Protein AF-A0A951NDY7-F1 (afdb_monomer)

Mean predicted aligned error: 9.72 Å

Sequence (615 aa):
MRTSKNKGLLIPAFAAAVVMLSPTAAYAGPDDQGQVTEEGVVTEQQHGETEGHLPAKQENVELVGRADIVGAEEGRVADVAAFGNFAYLTVRDPEGCSDAGVAIMDISNPAAPRQVGFIEATEGSFPGEGAQVLDVKTKSFRGQILLFNNELCRTADGTVGQGGMTMWDVTNPAAPVLLAANVGDATADGEANLALNSTHSVLGWTDGPKAYAVLVDNDETADVDIMDISDPRNPVLISETDLNDFDVLQEENTPLGGNSFLHDVEVQKIKGVMTMVASYWDGGWTLLNVNDPANPVYLRDFDYSAKDTLTGLSRSEGNAHQAEFSPDGRSIVGTDEDFSPFRLTFTSAAGDAEAAQGSNTPQLDAGTSLSGTPVFLGPACQGPLPAATGGATIAVVERGGCTFTTKAGNVDAAGGYTGVVLVNNACTGIVTPFVKGALPFVSVDRTTGFAIFGDAFDVATCEAGTPGTFTLGDTGAPVSAAAVFDGWGYTRLVDTATMTEIGAYAIDEALDPDFASGFGDLSVHEVAVDPKKKGLAYLSYYSGGLRVIEYGPNGIQEVGAFIAEGGNNFWGVEYHLLPQGNGQGKAKAGPAKNELILASDRDSGLWIFRYTGGK

pLDDT: mean 85.17, std 19.79, range [19.95, 98.81]

Solvent-accessible surface area (backbone atoms only — not comparable to full-atom values): 31908 Å² total; per-residue (Å²): 134,86,84,89,85,85,92,88,79,90,86,89,83,91,73,88,76,82,80,78,80,69,81,76,75,75,76,80,69,85,54,84,64,65,70,81,30,81,57,85,80,43,83,78,54,78,76,32,54,89,53,51,37,46,78,59,41,75,35,39,48,42,84,51,24,56,36,67,48,90,86,64,53,69,72,24,29,26,22,41,22,62,55,66,50,32,36,38,32,22,23,38,23,60,63,70,37,59,92,11,14,35,40,32,29,42,39,79,47,50,65,62,33,40,77,68,46,70,46,74,39,61,75,38,10,17,21,45,35,39,46,41,57,44,84,45,59,32,94,72,40,76,45,27,37,36,38,32,13,14,28,58,28,60,39,95,84,67,58,80,35,45,8,13,32,34,33,28,36,40,69,45,66,85,63,61,40,83,42,39,68,56,50,62,57,41,48,53,88,87,40,86,43,94,50,38,38,34,10,55,14,28,40,74,51,73,61,84,62,40,30,35,34,38,39,23,35,44,68,46,76,53,23,46,33,24,29,43,37,33,37,54,69,63,60,40,83,48,31,69,42,45,59,60,86,72,57,35,46,36,87,92,54,46,19,68,78,67,47,60,44,65,45,32,65,36,78,46,74,44,98,86,39,34,33,33,41,36,15,17,20,25,20,26,46,36,33,31,39,42,75,46,56,62,61,64,38,85,74,54,54,26,77,71,50,63,36,19,89,89,74,62,42,81,46,19,65,43,29,21,35,30,51,34,61,40,79,82,54,54,32,34,43,32,18,18,45,34,70,56,39,47,49,39,40,29,38,37,84,80,43,79,40,67,36,32,59,25,69,51,23,54,75,62,38,92,90,38,66,49,71,37,22,31,27,31,59,42,48,39,67,71,80,88,50,81,51,47,56,97,71,31,22,24,40,29,30,39,55,58,96,49,49,56,31,54,26,42,46,40,51,58,73,29,35,69,55,69,29,37,37,37,22,38,72,50,59,61,59,68,57,71,42,79,25,51,37,94,42,32,37,36,20,27,23,31,51,57,47,33,30,39,62,73,41,87,66,58,52,70,50,20,73,72,73,50,74,77,83,86,61,77,67,45,64,33,59,60,34,37,37,37,36,41,78,65,29,35,16,32,36,40,32,29,31,62,86,72,36,42,78,63,33,61,46,64,61,72,58,28,70,35,78,88,45,66,59,75,24,19,35,45,16,30,41,29,54,22,55,38,80,86,43,85,44,38,34,34,33,12,9,29,17,57,15,43,37,27,34,39,42,56,100,90,21,51,44,82,60,27,33,39,24,42,86,93,31,42,37,21,38,14,33,29,70,41,70,47,65,83,74,91,65,93,68,93,68,87,70,54,74,78,70,33,46,34,37,39,34,12,22,13,61,47,26,45,37,32,32,30,80,68,52,79,131

Foldseek 3Di:
DDDDDDDDDDDDDDDDDDDPPDPPPPPQDDDPPPPPLLDPPPVPQVQADPFAFDFFDFFLKDFQAWFFDPPAFFLFWFAWEDDFQWIWIFGDDQEALPPTFIFIWGCLPVNYIDTQDTDRAFPQWHFHAAWYWDQAAAPQDGAIKTKTWTAGHDYPVPDTTATDMWIWGVSPVNDIHTQDHRDFDQDAVNHGHPGHFGFQHKYKDDDVNWIKMWTQGRRYQQGTWIWTCSNVNDIDTQDTHHCVVVVLCVVVAFADQSRWGWADKDWDQAPNWTKMWTFTFSSATWIWGVPPVSDIHTDDGADFDCADAPQRHRHHNGTFHEWDAFLNRFKIKTWRFFSAQWWKWKQAPVGIDGKAWADAEPDFAPVDKDKWKEWEQEQQQDDQTAADPDGHQEYEYEDDDHAQQSSQVNNVVNYRHQEYEYEYQQLDDWDHHHYHHHHIYMYDYNQVVQVQLPHGFDSVVVVVVCRDDDDHGRIGDMMMMHIDRDFGMWIFMAGSVPSDTLEIDADPLRRDSVNSDSNGGRGWADKEHDSVDGQWIWTFGASQAIWIWGQDNNGIDTFTGGADRVGFGWNYKYWDFHDQDPDPDDDRDDRQVRIWIWTATSRTGIIIMGRNGDD

Radius of gyration: 27.43 Å; Cα contacts (8 Å, |Δi|>4): 1719; chains: 1; bounding box: 76×85×85 Å

Nearest PDB structures (foldseek):
  6s2b-assembly1_A  TM=4.179E-01  e=4.868E-06  Schwanniomyces occidentalis
  3u75-assembly2_C  TM=4.366E-01  e=8.855E-06  Schwanniomyces occidentalis
  3kf3-assembly1_B  TM=3.836E-01  e=2.489E-05  Schwanniomyces occidentalis
  6qk7-assembly1_B  TM=2.579E-01  e=8.234E-05  Saccharomyces cerevisiae S288C
  8a61-assembly1_Q  TM=4.285E-01  e=2.443E-01  Saccharomyces cerevisiae

Secondary structure (DSSP, 8-state):
------------------------PPP----------SS---TTTTT---S--PPPEEESEEEEEEEE-TTPPTT-EEEEEEETTEEEEEE--TTT-TT-EEEEEE-SSTTS-EEEEEEEPPTTEE--S--EEEEEE-SS-EEEEEEEE-EEP--TT------SEEEEE-SSTTS-EEEEEEES--EETTEEPSSPPPEEEEEEEEETTEEEEEEEESSSS--EEEEE-SSTTS-EEEEEE-SGGGTTT-TTS--SS----EEEEEEEEETTEEEEEEEEGGGEEEEEE-SSTTS-EEEEEPPPPSS-TTT--SS----EEEEEE-TTSSEEEEEE----SEEEEEEETTEEEEEEE-TBS----TT-EEEE-EEE-TT--SSPPPPP-TT--EEEEES-SS-HHHHHHHHHHH---SEEEEEPSSSS-------B-SS-EEEE-HHHHHHHTT----HHHHHTT----PPTT-B-S-EEEEEEE-----EEEEETTT--EEEEE--GGGG-GGGSSSS----EEEEEE-SSSTTEEEEEETTT-EEEEEEETTEEEEEEEEE-TT---EEEEEEEE------SSS----HHHHEEEEEEETTTEEEEEEE----

Structure (mmCIF, N/CA/C/O backbone):
data_AF-A0A951NDY7-F1
#
_entry.id   AF-A0A951NDY7-F1
#
loop_
_atom_site.group_PDB
_atom_site.id
_atom_site.type_symbol
_atom_site.label_atom_id
_atom_site.label_alt_id
_atom_site.label_comp_id
_atom_site.label_asym_id
_atom_site.label_entity_id
_atom_site.label_seq_id
_atom_site.pdbx_PDB_ins_code
_atom_site.Cartn_x
_atom_site.Cartn_y
_atom_site.Cartn_z
_atom_site.occupancy
_atom_site.B_iso_or_equiv
_atom_site.auth_seq_id
_atom_site.auth_comp_id
_atom_site.auth_asym_id
_atom_site.auth_atom_id
_atom_site.pdbx_PDB_model_num
ATOM 1 N N . MET A 1 1 ? -47.719 59.102 -23.185 1.00 32.94 1 MET A N 1
ATOM 2 C CA . MET A 1 1 ? -48.508 59.649 -24.311 1.00 32.94 1 MET A CA 1
ATOM 3 C C . MET A 1 1 ? -48.056 58.929 -25.584 1.00 32.94 1 MET A C 1
ATOM 5 O O . MET A 1 1 ? -46.887 59.049 -25.899 1.00 32.94 1 MET A O 1
ATOM 9 N N . ARG A 1 2 ? -48.958 58.164 -26.233 1.00 30.95 2 ARG A N 1
ATOM 10 C CA . ARG A 1 2 ? -48.936 57.652 -27.635 1.00 30.95 2 ARG A CA 1
ATOM 11 C C . ARG A 1 2 ? -47.727 56.803 -28.106 1.00 30.95 2 ARG A C 1
ATOM 13 O O . ARG A 1 2 ? -46.640 57.319 -28.287 1.00 30.95 2 ARG A O 1
ATOM 20 N N . THR A 1 3 ? -47.849 55.471 -28.183 1.00 31.03 3 THR A N 1
ATOM 21 C CA . THR A 1 3 ? -48.341 54.619 -29.311 1.00 31.03 3 THR A CA 1
ATOM 22 C C . THR A 1 3 ? -47.417 54.489 -30.536 1.00 31.03 3 THR A C 1
ATOM 24 O O . THR A 1 3 ? -47.369 55.390 -31.360 1.00 31.03 3 THR A O 1
ATOM 27 N N . SER A 1 4 ? -46.823 53.289 -30.666 1.00 30.23 4 SER A N 1
ATOM 28 C CA . SER A 1 4 ? -46.743 52.372 -31.833 1.00 30.23 4 SER A CA 1
ATOM 29 C C . SER A 1 4 ? -46.383 52.899 -33.241 1.00 30.23 4 SER A C 1
ATOM 31 O O . SER A 1 4 ? -47.115 53.735 -33.761 1.00 30.23 4 SER A O 1
ATOM 33 N N . LYS A 1 5 ? -45.454 52.238 -33.964 1.00 33.78 5 LYS A N 1
ATOM 34 C CA . LYS A 1 5 ? -45.723 51.114 -34.910 1.00 33.78 5 LYS A CA 1
ATOM 35 C C . LYS A 1 5 ? -44.532 50.799 -35.853 1.00 33.78 5 LYS A C 1
ATOM 37 O O . LYS A 1 5 ? -44.100 51.657 -36.604 1.00 33.78 5 LYS A O 1
ATOM 42 N N . ASN A 1 6 ? -44.196 49.503 -35.894 1.00 32.50 6 ASN A N 1
ATOM 43 C CA . ASN A 1 6 ? -44.016 48.614 -37.061 1.00 32.50 6 ASN A CA 1
ATOM 44 C C . ASN A 1 6 ? -42.828 48.685 -38.055 1.00 32.50 6 ASN A C 1
ATOM 46 O O . ASN A 1 6 ? -42.763 49.566 -38.900 1.00 32.50 6 ASN A O 1
ATOM 50 N N . LYS A 1 7 ? -42.172 47.506 -38.110 1.00 29.25 7 LYS A N 1
ATOM 51 C CA . LYS A 1 7 ? -41.933 46.584 -39.253 1.00 29.25 7 LYS A CA 1
ATOM 52 C C . LYS A 1 7 ? -40.746 46.825 -40.200 1.00 29.25 7 LYS A C 1
ATOM 54 O O . LYS A 1 7 ? -40.721 47.788 -40.950 1.00 29.25 7 LYS A O 1
ATOM 59 N N . GLY A 1 8 ? -39.912 45.785 -40.308 1.00 26.88 8 GLY A N 1
ATOM 60 C CA . GLY A 1 8 ? -39.078 45.475 -41.474 1.00 26.88 8 GLY A CA 1
ATOM 61 C C . GLY A 1 8 ? -38.125 44.312 -41.185 1.00 26.88 8 GLY A C 1
ATOM 62 O O . GLY A 1 8 ? -37.271 44.439 -40.321 1.00 26.88 8 GLY A O 1
ATOM 63 N N . LEU A 1 9 ? -38.313 43.182 -41.866 1.00 25.94 9 LEU A N 1
ATOM 64 C CA . LEU A 1 9 ? -37.641 41.892 -41.678 1.00 25.94 9 LEU A CA 1
ATOM 65 C C . LEU A 1 9 ? -36.819 41.555 -42.945 1.00 25.94 9 LEU A C 1
ATOM 67 O O . LEU A 1 9 ? -37.427 41.549 -44.010 1.00 25.94 9 LEU A O 1
ATOM 71 N N . LEU A 1 10 ? -35.522 41.228 -42.761 1.00 26.28 10 LEU A N 1
ATOM 72 C CA . LEU A 1 10 ? -34.563 40.424 -43.578 1.00 26.28 10 LEU A CA 1
ATOM 73 C C . LEU A 1 10 ? -34.336 40.829 -45.072 1.00 26.28 10 LEU A C 1
ATOM 75 O O . LEU A 1 10 ? -35.197 41.438 -45.683 1.00 26.28 10 LEU A O 1
ATOM 79 N N . ILE A 1 11 ? -33.233 40.564 -45.796 1.00 26.59 11 ILE A N 1
ATOM 80 C CA . ILE A 1 11 ? -32.127 39.573 -45.784 1.00 26.59 11 ILE A CA 1
ATOM 81 C C . ILE A 1 11 ? -30.868 40.221 -46.501 1.00 26.59 11 ILE A C 1
ATOM 83 O O . ILE A 1 11 ? -30.926 41.413 -46.801 1.00 26.59 11 ILE A O 1
ATOM 87 N N . PRO A 1 12 ? -29.733 39.538 -46.804 1.00 29.20 12 PRO A N 1
ATOM 88 C CA . PRO A 1 12 ? -28.405 39.728 -46.202 1.00 29.20 12 PRO A CA 1
ATOM 89 C C . PRO A 1 12 ? -27.336 40.335 -47.152 1.00 29.20 12 PRO A C 1
ATOM 91 O O . PRO A 1 12 ? -27.458 40.289 -48.374 1.00 29.20 12 PRO A O 1
ATOM 94 N N . ALA A 1 13 ? -26.224 40.832 -46.603 1.00 26.91 13 ALA A N 1
ATOM 95 C CA . ALA A 1 13 ? -25.018 41.132 -47.379 1.00 26.91 13 ALA A CA 1
ATOM 96 C C . ALA A 1 13 ? -23.973 40.030 -47.151 1.00 26.91 13 ALA A C 1
ATOM 98 O O . ALA A 1 13 ? -23.528 39.803 -46.029 1.00 26.91 13 ALA A O 1
ATOM 99 N N . PHE A 1 14 ? -23.624 39.340 -48.237 1.00 26.72 14 PHE A N 1
ATOM 100 C CA . PHE A 1 14 ? -22.540 38.367 -48.338 1.00 26.72 14 PHE A CA 1
ATOM 101 C C . PHE A 1 14 ? -21.199 39.007 -47.947 1.00 26.72 14 PHE A C 1
ATOM 103 O O . PHE A 1 14 ? -20.741 39.932 -48.616 1.00 26.72 14 PHE A O 1
ATOM 110 N N . ALA A 1 15 ? -20.541 38.464 -46.924 1.00 28.34 15 ALA A N 1
ATOM 111 C CA . ALA A 1 15 ? -19.109 38.624 -46.709 1.00 28.34 15 ALA A CA 1
ATOM 112 C C . ALA A 1 15 ? -18.482 37.226 -46.735 1.00 28.34 15 ALA A C 1
ATOM 114 O O . ALA A 1 15 ? -18.854 36.349 -45.959 1.00 28.34 15 ALA A O 1
ATOM 115 N N . ALA A 1 16 ? -17.595 37.012 -47.702 1.00 25.75 16 ALA A N 1
ATOM 116 C CA . ALA A 1 16 ? -16.894 35.761 -47.925 1.00 25.75 16 ALA A CA 1
ATOM 117 C C . ALA A 1 16 ? -15.941 35.472 -46.755 1.00 25.75 16 ALA A C 1
ATOM 119 O O . ALA A 1 16 ? -14.953 36.181 -46.570 1.00 25.75 16 ALA A O 1
ATOM 120 N N . ALA A 1 17 ? -16.237 34.426 -45.984 1.00 25.12 17 ALA A N 1
ATOM 121 C CA . ALA A 1 17 ? -15.285 33.828 -45.061 1.00 25.12 17 ALA A CA 1
ATOM 122 C C . ALA A 1 17 ? -14.374 32.883 -45.855 1.00 25.12 17 ALA A C 1
ATOM 124 O O . ALA A 1 17 ? -14.834 31.936 -46.493 1.00 25.12 17 ALA A O 1
ATOM 125 N N . VAL A 1 18 ? -13.078 33.181 -45.845 1.00 25.66 18 VAL A N 1
ATOM 126 C CA . VAL A 1 18 ? -12.028 32.287 -46.328 1.00 25.66 18 VAL A CA 1
ATOM 127 C C . VAL A 1 18 ? -12.006 31.074 -45.401 1.00 25.66 18 VAL A C 1
ATOM 129 O O . VAL A 1 18 ? -11.682 31.197 -44.223 1.00 25.66 18 VAL A O 1
ATOM 132 N N . VAL A 1 19 ? -12.382 29.909 -45.926 1.00 24.09 19 VAL A N 1
ATOM 133 C CA . VAL A 1 19 ? -12.200 28.624 -45.250 1.00 24.09 19 VAL A CA 1
ATOM 134 C C . VAL A 1 19 ? -10.710 28.300 -45.309 1.00 24.09 19 VAL A C 1
ATOM 136 O O . VAL A 1 19 ? -10.201 27.887 -46.349 1.00 24.09 19 VAL A O 1
ATOM 139 N N . MET A 1 20 ? -9.999 28.520 -44.205 1.00 23.77 20 MET A N 1
ATOM 140 C CA . MET A 1 20 ? -8.723 27.849 -43.981 1.00 23.77 20 MET A CA 1
ATOM 141 C C . MET A 1 20 ? -9.051 26.415 -43.571 1.00 23.77 20 MET A C 1
ATOM 143 O O . MET A 1 20 ? -9.518 26.165 -42.465 1.00 23.77 20 MET A O 1
ATOM 147 N N . LEU A 1 21 ? -8.884 25.488 -44.514 1.00 22.98 21 LEU A N 1
ATOM 148 C CA . LEU A 1 21 ? -8.833 24.059 -44.231 1.00 22.98 21 LEU A CA 1
ATOM 149 C C . LEU A 1 21 ? -7.549 23.806 -43.437 1.00 22.98 21 LEU A C 1
ATOM 151 O O . LEU A 1 21 ? -6.481 23.623 -44.018 1.00 22.98 21 LEU A O 1
ATOM 155 N N . SER A 1 22 ? -7.650 23.837 -42.113 1.00 23.03 22 SER A N 1
ATOM 156 C CA . SER A 1 22 ? -6.680 23.168 -41.253 1.00 23.03 22 SER A CA 1
ATOM 157 C C . SER A 1 22 ? -6.687 21.683 -41.635 1.00 23.03 22 SER A C 1
ATOM 159 O O . SER A 1 22 ? -7.780 21.121 -41.772 1.00 23.03 22 SER A O 1
ATOM 161 N N . PRO A 1 23 ? -5.534 21.022 -41.837 1.00 23.95 23 PRO A N 1
ATOM 162 C CA . PRO A 1 23 ? -5.529 19.572 -41.878 1.00 23.95 23 PRO A CA 1
ATOM 163 C C . PRO A 1 23 ? -6.081 19.102 -40.534 1.00 23.95 23 PRO A C 1
ATOM 165 O O . PRO A 1 23 ? -5.541 19.426 -39.479 1.00 23.95 23 PRO A O 1
ATOM 168 N N . THR A 1 24 ? -7.212 18.409 -40.582 1.00 21.81 24 THR A N 1
ATOM 169 C CA . THR A 1 24 ? -7.719 17.612 -39.473 1.00 21.81 24 THR A CA 1
ATOM 170 C C . THR A 1 24 ? -6.582 16.699 -39.039 1.00 21.81 24 THR A C 1
ATOM 172 O O . THR A 1 24 ? -6.234 15.772 -39.774 1.00 21.81 24 THR A O 1
ATOM 175 N N . ALA A 1 25 ? -5.971 16.995 -37.890 1.00 23.33 25 ALA A N 1
ATOM 176 C CA . ALA A 1 25 ? -5.218 15.999 -37.155 1.00 23.33 25 ALA A CA 1
ATOM 177 C C . ALA A 1 25 ? -6.172 14.817 -36.989 1.00 23.33 25 ALA A C 1
ATOM 179 O O . ALA A 1 25 ? -7.281 14.970 -36.471 1.00 23.33 25 ALA A O 1
ATOM 180 N N . ALA A 1 26 ? -5.805 13.685 -37.582 1.00 21.36 26 ALA A N 1
ATOM 181 C CA . ALA A 1 26 ? -6.526 12.452 -37.372 1.00 21.36 26 ALA A CA 1
ATOM 182 C C . ALA A 1 26 ? -6.506 12.200 -35.865 1.00 21.36 26 ALA A C 1
ATOM 184 O O . ALA A 1 26 ? -5.434 12.072 -35.279 1.00 21.36 26 ALA A O 1
ATOM 185 N N . TYR A 1 27 ? -7.693 12.214 -35.263 1.00 19.95 27 TYR A N 1
ATOM 186 C CA . TYR A 1 27 ? -7.933 11.717 -33.919 1.00 19.95 27 TYR A CA 1
ATOM 187 C C . TYR A 1 27 ? -7.239 10.355 -33.813 1.00 19.95 27 TYR A C 1
ATOM 189 O O . TYR A 1 27 ? -7.567 9.443 -34.580 1.00 19.95 27 TYR A O 1
ATOM 197 N N . ALA A 1 28 ? -6.244 10.250 -32.933 1.00 23.12 28 ALA A N 1
ATOM 198 C CA . ALA A 1 28 ? -5.709 8.967 -32.524 1.00 23.12 28 ALA A CA 1
ATOM 199 C C . ALA A 1 28 ? -6.889 8.170 -31.948 1.00 23.12 28 ALA A C 1
ATOM 201 O O . ALA A 1 28 ? -7.542 8.611 -31.004 1.00 23.12 28 ALA A O 1
ATOM 202 N N . GLY A 1 29 ? -7.244 7.071 -32.617 1.00 20.77 29 GLY A N 1
ATOM 203 C CA . GLY A 1 29 ? -8.120 6.051 -32.047 1.00 20.77 29 GLY A CA 1
ATOM 204 C C . GLY A 1 29 ? -7.421 5.373 -30.867 1.00 20.77 29 GLY A C 1
ATOM 205 O O . GLY A 1 29 ? -6.223 5.594 -30.692 1.00 20.77 29 GLY A O 1
ATOM 206 N N . PRO A 1 30 ? -8.156 4.579 -30.074 1.00 23.66 30 PRO A N 1
ATOM 207 C CA . PRO A 1 30 ? -7.740 4.185 -28.741 1.00 23.66 30 PRO A CA 1
ATOM 208 C C . PRO A 1 30 ? -6.430 3.406 -28.843 1.00 23.66 30 PRO A C 1
ATOM 210 O O . PRO A 1 30 ? -6.393 2.277 -29.335 1.00 23.66 30 PRO A O 1
ATOM 213 N N . ASP A 1 31 ? -5.343 4.028 -28.389 1.00 28.34 31 ASP A N 1
ATOM 214 C CA . ASP A 1 31 ? -4.358 3.260 -27.647 1.00 28.34 31 ASP A CA 1
ATOM 215 C C . ASP A 1 31 ? -5.149 2.555 -26.527 1.00 28.34 31 ASP A C 1
ATOM 217 O O . ASP A 1 31 ? -6.149 3.106 -26.055 1.00 28.34 31 ASP A O 1
ATOM 221 N N . ASP A 1 32 ? -4.737 1.364 -26.091 1.00 30.59 32 ASP A N 1
ATOM 222 C CA . ASP A 1 32 ? -5.081 0.883 -24.746 1.00 30.59 32 ASP A CA 1
ATOM 223 C C . ASP A 1 32 ? -4.417 1.843 -23.738 1.00 30.59 32 ASP A C 1
ATOM 225 O O . ASP A 1 32 ? -3.523 1.482 -22.983 1.00 30.59 32 ASP A O 1
ATOM 229 N N . GLN A 1 33 ? -4.841 3.105 -23.750 1.00 28.75 33 GLN A N 1
ATOM 230 C CA . GLN A 1 33 ? -5.205 3.754 -22.528 1.00 28.75 33 GLN A CA 1
ATOM 231 C C . GLN A 1 33 ? -6.418 2.962 -22.015 1.00 28.75 33 GLN A C 1
ATOM 233 O O . GLN A 1 33 ? -7.564 3.382 -22.146 1.00 28.75 33 GLN A O 1
ATOM 238 N N . GLY A 1 34 ? -6.149 1.815 -21.376 1.00 26.08 34 GLY A N 1
ATOM 239 C CA . GLY A 1 34 ? -6.653 1.758 -20.012 1.00 26.08 34 GLY A CA 1
ATOM 240 C C . GLY A 1 34 ? -6.206 3.086 -19.434 1.00 26.08 34 GLY A C 1
ATOM 241 O O . GLY A 1 34 ? -5.014 3.392 -19.553 1.00 26.08 34 GLY A O 1
ATOM 242 N N . GLN A 1 35 ? -7.174 3.946 -19.096 1.00 23.19 35 GLN A N 1
ATOM 243 C CA . GLN A 1 35 ? -6.882 5.217 -18.456 1.00 23.19 35 GLN A CA 1
ATOM 244 C C . GLN A 1 35 ? -5.684 4.961 -17.561 1.00 23.19 35 GLN A C 1
ATOM 246 O O . GLN A 1 35 ? -5.685 3.997 -16.793 1.00 23.19 35 GLN A O 1
ATOM 251 N N . VAL A 1 36 ? -4.627 5.736 -17.762 1.00 26.61 36 VAL A N 1
ATOM 252 C CA . VAL A 1 36 ? -3.694 5.922 -16.671 1.00 26.61 36 VAL A CA 1
ATOM 253 C C . VAL A 1 36 ? -4.546 6.679 -15.651 1.00 26.61 36 VAL A C 1
ATOM 255 O O . VAL A 1 36 ? -4.588 7.899 -15.679 1.00 26.61 36 VAL A O 1
ATOM 258 N N . THR A 1 37 ? -5.390 5.945 -14.919 1.00 25.25 37 THR A N 1
ATOM 259 C CA . THR A 1 37 ? -5.552 6.173 -13.496 1.00 25.25 37 THR A CA 1
ATOM 260 C C . THR A 1 37 ? -4.124 6.124 -12.985 1.00 25.25 37 THR A C 1
ATOM 262 O O . THR A 1 37 ? -3.350 5.259 -13.417 1.00 25.25 37 THR A O 1
ATOM 265 N N . GLU A 1 38 ? -3.718 7.102 -12.190 1.00 30.28 38 GLU A N 1
ATOM 266 C CA . GLU A 1 38 ? -2.345 7.188 -11.683 1.00 30.28 38 GLU A CA 1
ATOM 267 C C . GLU A 1 38 ? -1.923 5.927 -10.905 1.00 30.28 38 GLU A C 1
ATOM 269 O O . GLU A 1 38 ? -0.738 5.690 -10.698 1.00 30.28 38 GLU A O 1
ATOM 274 N N . GLU A 1 39 ? -2.861 5.021 -10.638 1.00 30.34 39 GLU A N 1
ATOM 275 C CA . GLU A 1 39 ? -2.610 3.638 -10.277 1.00 30.34 39 GLU A CA 1
ATOM 276 C C . GLU A 1 39 ? -2.393 2.713 -11.486 1.00 30.34 39 GLU A C 1
ATOM 278 O O . GLU A 1 39 ? -3.298 2.390 -12.270 1.00 30.34 39 GLU A O 1
ATOM 283 N N . GLY A 1 40 ? -1.180 2.168 -11.579 1.00 26.11 40 GLY A N 1
ATOM 284 C CA . GLY A 1 40 ? -0.883 0.970 -12.354 1.00 26.11 40 GLY A CA 1
ATOM 285 C C . GLY A 1 40 ? -1.614 -0.255 -11.800 1.00 26.11 40 GLY A C 1
ATOM 286 O O . GLY A 1 40 ? -0.990 -1.133 -11.217 1.00 26.11 40 GLY A O 1
ATOM 287 N N . VAL A 1 41 ? -2.926 -0.358 -12.024 1.00 29.09 41 VAL A N 1
ATOM 288 C CA . VAL A 1 41 ? -3.729 -1.508 -11.590 1.00 29.09 41 VAL A CA 1
ATOM 289 C C . VAL A 1 41 ? -3.421 -2.709 -12.496 1.00 29.09 41 VAL A C 1
ATOM 291 O O . VAL A 1 41 ? -4.095 -2.992 -13.503 1.00 29.09 41 VAL A O 1
ATOM 294 N N . VAL A 1 42 ? -2.338 -3.409 -12.157 1.00 29.48 42 VAL A N 1
ATOM 295 C CA . VAL A 1 42 ? -1.920 -4.684 -12.741 1.00 29.48 42 VAL A CA 1
ATOM 296 C C . VAL A 1 42 ? -2.716 -5.796 -12.058 1.00 29.48 42 VAL A C 1
ATOM 298 O O . VAL A 1 42 ? -2.270 -6.432 -11.108 1.00 29.48 42 VAL A O 1
ATOM 301 N N . THR A 1 43 ? -3.929 -6.047 -12.550 1.00 30.20 43 THR A N 1
ATOM 302 C CA . THR A 1 43 ? -4.734 -7.199 -12.122 1.00 30.20 43 THR A CA 1
ATOM 303 C C . THR A 1 43 ? -3.936 -8.490 -12.311 1.00 30.20 43 THR A C 1
ATOM 305 O O . THR A 1 43 ? -3.415 -8.728 -13.400 1.00 30.20 43 THR A O 1
ATOM 308 N N . GLU A 1 44 ? -3.855 -9.266 -11.228 1.00 28.61 44 GLU A N 1
ATOM 309 C CA . GLU A 1 44 ? -3.038 -10.467 -10.966 1.00 28.61 44 GLU A CA 1
ATOM 310 C C . GLU A 1 44 ? -1.590 -10.257 -10.479 1.00 28.61 44 GLU A C 1
ATOM 312 O O . GLU A 1 44 ? -1.094 -11.155 -9.812 1.00 28.61 44 GLU A O 1
ATOM 317 N N . GLN A 1 45 ? -0.922 -9.113 -10.698 1.00 33.38 45 GLN A N 1
ATOM 318 C CA . GLN A 1 45 ? 0.454 -8.896 -10.181 1.00 33.38 45 GLN A CA 1
ATOM 319 C C . GLN A 1 45 ? 0.563 -7.842 -9.078 1.00 33.38 45 GLN A C 1
ATOM 321 O O . GLN A 1 45 ? 1.598 -7.774 -8.428 1.00 33.38 45 GLN A O 1
ATOM 326 N N . GLN A 1 46 ? -0.495 -7.076 -8.812 1.00 39.81 46 GLN A N 1
ATOM 327 C CA . GLN A 1 46 ? -0.522 -6.144 -7.680 1.00 39.81 46 GLN A CA 1
ATOM 328 C C . GLN A 1 46 ? -0.586 -6.860 -6.316 1.00 39.81 46 GLN A C 1
ATOM 330 O O . GLN A 1 46 ? -0.565 -6.190 -5.308 1.00 39.81 46 GLN A O 1
ATOM 335 N N . HIS A 1 47 ? -0.678 -8.201 -6.277 1.00 43.66 47 HIS A N 1
ATOM 336 C CA . HIS A 1 47 ? -0.568 -9.016 -5.049 1.00 43.66 47 HIS A CA 1
ATOM 337 C C . HIS A 1 47 ? 0.257 -10.301 -5.267 1.00 43.66 47 HIS A C 1
ATOM 339 O O . HIS A 1 47 ? -0.114 -11.352 -4.729 1.00 43.66 47 HIS A O 1
ATOM 345 N N . GLY A 1 48 ? 1.268 -10.178 -6.143 1.00 44.12 48 GLY A N 1
ATOM 346 C CA . GLY A 1 48 ? 2.290 -11.153 -6.550 1.00 44.12 48 GLY A CA 1
ATOM 347 C C . GLY A 1 48 ? 1.929 -12.653 -6.591 1.00 44.12 48 GLY A C 1
ATOM 348 O O . GLY A 1 48 ? 0.818 -13.038 -6.966 1.00 44.12 48 GLY A O 1
ATOM 349 N N . GLU A 1 49 ? 2.921 -13.528 -6.372 1.00 49.91 49 GLU A N 1
ATOM 350 C CA . GLU A 1 49 ? 2.786 -14.983 -6.519 1.00 49.91 49 GLU A CA 1
ATOM 351 C C . GLU A 1 49 ? 1.938 -15.600 -5.391 1.00 49.91 49 GLU A C 1
ATOM 353 O O . GLU A 1 49 ? 2.274 -15.545 -4.209 1.00 49.91 49 GLU A O 1
ATOM 358 N N . THR A 1 50 ? 0.877 -16.324 -5.761 1.00 50.47 50 THR A N 1
ATOM 359 C CA . THR A 1 50 ? 0.036 -17.084 -4.816 1.00 50.47 50 THR A CA 1
ATOM 360 C C . THR A 1 50 ? 0.610 -18.459 -4.448 1.00 50.47 50 THR A C 1
ATOM 362 O O . THR A 1 50 ? -0.016 -19.207 -3.699 1.00 50.47 50 THR A O 1
ATOM 365 N N . GLU A 1 51 ? 1.753 -18.859 -5.019 1.00 62.53 51 GLU A N 1
ATOM 366 C CA . GLU A 1 51 ? 2.343 -20.183 -4.803 1.00 62.53 51 GLU A CA 1
ATOM 367 C C . GLU A 1 51 ? 3.568 -20.137 -3.881 1.00 62.53 51 GLU A C 1
ATOM 369 O O . GLU A 1 51 ? 4.607 -19.556 -4.188 1.00 62.53 51 GLU A O 1
ATOM 374 N N . GLY A 1 52 ? 3.472 -20.880 -2.778 1.00 77.06 52 GLY A N 1
ATOM 375 C CA . GLY A 1 52 ? 4.558 -21.053 -1.820 1.00 77.06 52 GLY A CA 1
ATOM 376 C C . GLY A 1 52 ? 4.410 -20.147 -0.605 1.00 77.06 52 GLY A C 1
ATOM 377 O O . GLY A 1 52 ? 3.735 -19.132 -0.644 1.00 77.06 52 GLY A O 1
ATOM 378 N N . HIS A 1 53 ? 5.036 -20.558 0.494 1.00 85.50 53 HIS A N 1
ATOM 379 C CA . HIS A 1 53 ? 5.103 -19.783 1.727 1.00 85.50 53 HIS A CA 1
ATOM 380 C C . HIS A 1 53 ? 6.396 -20.107 2.463 1.00 85.50 53 HIS A C 1
ATOM 382 O O . HIS A 1 53 ? 6.976 -21.190 2.291 1.00 85.50 53 HIS A O 1
ATOM 388 N N . LEU A 1 54 ? 6.809 -19.212 3.359 1.00 93.25 54 LEU A N 1
ATOM 389 C CA . LEU A 1 54 ? 7.864 -19.535 4.308 1.00 93.25 54 LEU A CA 1
ATOM 390 C C . LEU A 1 54 ? 7.457 -20.701 5.233 1.00 93.25 54 LEU A C 1
ATOM 392 O O . LEU A 1 54 ? 6.271 -20.932 5.495 1.00 93.25 54 LEU A O 1
ATOM 396 N N . PRO A 1 55 ? 8.431 -21.465 5.763 1.00 92.88 55 PRO A N 1
ATOM 397 C CA . PRO A 1 55 ? 8.147 -22.539 6.706 1.00 92.88 55 PRO A CA 1
ATOM 398 C C . PRO A 1 55 ? 7.426 -22.051 7.969 1.00 92.88 55 PRO A C 1
ATOM 400 O O . PRO A 1 55 ? 7.667 -20.951 8.460 1.00 92.88 55 PRO A O 1
ATOM 403 N N . ALA A 1 56 ? 6.611 -22.928 8.561 1.00 95.69 56 ALA A N 1
ATOM 404 C CA . ALA A 1 56 ? 5.887 -22.627 9.793 1.00 95.69 56 ALA A CA 1
ATOM 405 C C . ALA A 1 56 ? 6.819 -22.146 10.923 1.00 95.69 56 ALA A C 1
ATOM 407 O O . ALA A 1 56 ? 7.839 -22.774 11.230 1.00 95.69 56 ALA A O 1
ATOM 408 N N . LYS A 1 57 ? 6.417 -21.066 11.595 1.00 96.50 57 LYS A N 1
ATOM 409 C CA . LYS A 1 57 ? 7.156 -20.396 12.671 1.00 96.50 57 LYS A CA 1
ATOM 410 C C . LYS A 1 57 ? 6.169 -19.972 13.750 1.00 96.50 57 LYS A C 1
ATOM 412 O O . LYS A 1 57 ? 5.078 -19.503 13.459 1.00 96.50 57 LYS A O 1
ATOM 417 N N . GLN A 1 58 ? 6.542 -20.116 15.015 1.00 97.50 58 GLN A N 1
ATOM 418 C CA . GLN A 1 58 ? 5.772 -19.546 16.117 1.00 97.50 58 GLN A CA 1
ATOM 419 C C . GLN A 1 58 ? 6.723 -19.110 17.224 1.00 97.50 58 GLN A C 1
ATOM 421 O O . GLN A 1 58 ? 7.327 -19.938 17.908 1.00 97.50 58 GLN A O 1
ATOM 426 N N . GLU A 1 59 ? 6.827 -17.802 17.414 1.00 97.50 59 GLU A N 1
ATOM 427 C CA . GLU A 1 59 ? 7.724 -17.182 18.376 1.00 97.50 59 GLU A CA 1
ATOM 428 C C . GLU A 1 59 ? 7.018 -16.025 19.074 1.00 97.50 59 GLU A C 1
ATOM 430 O O . GLU A 1 59 ? 6.524 -15.106 18.431 1.00 97.50 59 GLU A O 1
ATOM 435 N N . ASN A 1 60 ? 6.949 -16.084 20.406 1.00 97.19 60 ASN A N 1
ATOM 436 C CA . ASN A 1 60 ? 6.358 -15.051 21.266 1.00 97.19 60 ASN A CA 1
ATOM 437 C C . ASN A 1 60 ? 4.924 -14.617 20.892 1.00 97.19 60 ASN A C 1
ATOM 439 O O . ASN A 1 60 ? 4.447 -13.583 21.355 1.00 97.19 60 ASN A O 1
ATOM 443 N N . VAL A 1 61 ? 4.211 -15.431 20.114 1.00 96.81 61 VAL A N 1
ATOM 444 C CA . VAL A 1 61 ? 2.824 -15.230 19.691 1.00 96.81 61 VAL A CA 1
ATOM 445 C C . VAL A 1 61 ? 2.026 -16.506 19.964 1.00 96.81 61 VAL A C 1
ATOM 447 O O . VAL A 1 61 ? 2.493 -17.625 19.748 1.00 96.81 61 VAL A O 1
ATOM 450 N N . GLU A 1 62 ? 0.805 -16.349 20.464 1.00 96.81 62 GLU A N 1
ATOM 451 C CA . GLU A 1 62 ? -0.187 -17.406 20.662 1.00 96.81 62 GLU A CA 1
ATOM 452 C C . GLU A 1 62 ? -1.297 -17.250 19.617 1.00 96.81 62 GLU A C 1
ATOM 454 O O . GLU A 1 62 ? -1.964 -16.217 19.591 1.00 96.81 62 GLU A O 1
ATOM 459 N N . LEU A 1 63 ? -1.547 -18.286 18.809 1.00 97.81 63 LEU A N 1
ATOM 460 C CA . LEU A 1 63 ? -2.791 -18.400 18.046 1.00 97.81 63 LEU A CA 1
ATOM 461 C C . LEU A 1 63 ? -3.948 -18.668 19.018 1.00 97.81 63 LEU A C 1
ATOM 463 O O . LEU A 1 63 ? -3.982 -19.705 19.683 1.00 97.81 63 LEU A O 1
ATOM 467 N N . VAL A 1 64 ? -4.891 -17.732 19.105 1.00 98.06 64 VAL A N 1
ATOM 468 C CA . VAL A 1 64 ? -6.062 -17.814 19.987 1.00 98.06 64 VAL A CA 1
ATOM 469 C C . VAL A 1 64 ? -7.216 -18.526 19.287 1.00 98.06 64 VAL A C 1
ATOM 471 O O . VAL A 1 64 ? -7.839 -19.401 19.888 1.00 98.06 64 VAL A O 1
ATOM 474 N N . GLY A 1 65 ? -7.490 -18.174 18.033 1.00 97.62 65 GLY A N 1
ATOM 475 C CA . GLY A 1 65 ? -8.556 -18.760 17.228 1.00 97.62 65 GLY A CA 1
ATOM 476 C C . GLY A 1 65 ? -8.526 -18.249 15.793 1.00 97.62 65 GLY A C 1
ATOM 477 O O . GLY A 1 65 ? -7.772 -17.338 15.472 1.00 97.62 65 GLY A O 1
ATOM 478 N N . ARG A 1 66 ? -9.334 -18.862 14.931 1.00 97.81 66 ARG A N 1
ATOM 479 C CA . ARG A 1 66 ? -9.497 -18.470 13.528 1.00 97.81 66 ARG A CA 1
ATOM 480 C C . ARG A 1 66 ? -10.858 -18.909 12.998 1.00 97.81 66 ARG A C 1
ATOM 482 O O . ARG A 1 66 ? -11.456 -19.820 13.581 1.00 97.81 66 ARG A O 1
ATOM 489 N N . ALA A 1 67 ? -11.328 -18.283 11.928 1.00 98.00 67 ALA A N 1
ATOM 490 C CA . ALA A 1 67 ? -12.525 -18.695 11.206 1.00 98.00 67 ALA A CA 1
ATOM 491 C C . ALA A 1 67 ? -12.475 -18.250 9.744 1.00 98.00 67 ALA A C 1
ATOM 493 O O . ALA A 1 67 ? -12.253 -17.071 9.468 1.00 98.00 67 ALA A O 1
ATOM 494 N N . ASP A 1 68 ? -12.781 -19.190 8.855 1.00 97.00 68 ASP A N 1
ATOM 495 C CA . ASP A 1 68 ? -12.923 -18.930 7.427 1.00 97.00 68 ASP A CA 1
ATOM 496 C C . ASP A 1 68 ? -14.183 -18.089 7.157 1.00 97.00 68 ASP A C 1
ATOM 498 O O . ASP A 1 68 ? -15.184 -18.194 7.887 1.00 97.00 68 ASP A O 1
ATOM 502 N N . ILE A 1 69 ? -14.155 -17.281 6.097 1.00 95.75 69 ILE A N 1
ATOM 503 C CA . ILE A 1 69 ? -15.326 -16.543 5.619 1.00 95.75 69 ILE A CA 1
ATOM 504 C C . ILE A 1 69 ? -16.142 -17.444 4.692 1.00 95.75 69 ILE A C 1
ATOM 506 O O . ILE A 1 69 ? -15.657 -17.994 3.707 1.00 95.75 69 ILE A O 1
ATOM 510 N N . VAL A 1 70 ? -17.426 -17.602 5.002 1.00 92.06 70 VAL A N 1
ATOM 511 C CA . VAL A 1 70 ? -18.339 -18.416 4.202 1.00 92.06 70 VAL A CA 1
ATOM 512 C C . VAL A 1 70 ? -18.552 -17.756 2.843 1.00 92.06 70 VAL A C 1
ATOM 514 O O . VAL A 1 70 ? -19.176 -16.702 2.771 1.00 92.06 70 VAL A O 1
ATOM 517 N N . GLY A 1 71 ? -18.111 -18.433 1.782 1.00 85.62 71 GLY A N 1
ATOM 518 C CA . GLY A 1 71 ? -18.323 -18.012 0.395 1.00 85.62 71 GLY A CA 1
ATOM 519 C C . GLY A 1 71 ? -17.169 -17.218 -0.217 1.00 85.62 71 GLY A C 1
ATOM 520 O O . GLY A 1 71 ? -17.187 -17.031 -1.424 1.00 85.62 71 GLY A O 1
ATOM 521 N N . ALA A 1 72 ? -16.164 -16.818 0.569 1.00 88.50 72 ALA A N 1
ATOM 522 C CA . ALA A 1 72 ? -14.959 -16.203 0.022 1.00 88.50 72 ALA A CA 1
ATOM 523 C C . ALA A 1 72 ? -14.091 -17.263 -0.676 1.00 88.50 72 ALA A C 1
ATOM 525 O O . ALA A 1 72 ? -13.869 -18.347 -0.128 1.00 88.50 72 ALA A O 1
ATOM 526 N N . GLU A 1 73 ? -13.630 -16.959 -1.888 1.00 87.94 73 GLU A N 1
ATOM 527 C CA . GLU A 1 73 ? -12.616 -17.758 -2.584 1.00 87.94 73 GLU A CA 1
ATOM 528 C C . GLU A 1 73 ? -11.209 -17.440 -2.048 1.00 87.94 73 GLU A C 1
ATOM 530 O O . GLU A 1 73 ? -11.004 -16.424 -1.378 1.00 87.94 73 GLU A O 1
ATOM 535 N N . GLU A 1 74 ? -10.238 -18.302 -2.357 1.00 88.06 74 GLU A N 1
ATOM 536 C CA . GLU A 1 74 ? -8.826 -18.046 -2.047 1.00 88.06 74 GLU A CA 1
ATOM 537 C C . GLU A 1 74 ? -8.361 -16.725 -2.694 1.00 88.06 74 GLU A C 1
ATOM 539 O O . GLU A 1 74 ? -8.827 -16.346 -3.772 1.00 88.06 74 GLU A O 1
ATOM 544 N N . GLY A 1 75 ? -7.476 -15.991 -2.020 1.00 87.31 75 GLY A N 1
ATOM 545 C CA . GLY A 1 75 ? -6.983 -14.692 -2.472 1.00 87.31 75 GLY A CA 1
ATOM 546 C C . GLY A 1 75 ? -7.941 -13.497 -2.329 1.00 87.31 75 GLY A C 1
ATOM 547 O O . GLY A 1 75 ? -7.538 -12.391 -2.703 1.00 87.31 75 GLY A O 1
ATOM 548 N N . ARG A 1 76 ? -9.181 -13.681 -1.838 1.00 91.19 76 ARG A N 1
ATOM 549 C CA . ARG A 1 76 ? -10.248 -12.653 -1.865 1.00 91.19 76 ARG A CA 1
ATOM 550 C C . ARG A 1 76 ? -10.466 -11.888 -0.566 1.00 91.19 76 ARG A C 1
ATOM 552 O O . ARG A 1 76 ? -11.168 -10.881 -0.588 1.00 91.19 76 ARG A O 1
ATOM 559 N N . VAL A 1 77 ? -9.951 -12.355 0.566 1.00 95.19 77 VAL A N 1
ATOM 560 C CA . VAL A 1 77 ? -10.069 -11.601 1.824 1.00 95.19 77 VAL A CA 1
ATOM 561 C C . VAL A 1 77 ? -9.015 -10.493 1.828 1.00 95.19 77 VAL A C 1
ATOM 563 O O . VAL A 1 77 ? -7.865 -10.771 1.510 1.00 95.19 77 VAL A O 1
ATOM 566 N N . ALA A 1 78 ? -9.400 -9.261 2.158 1.00 95.06 78 ALA A N 1
ATOM 567 C CA . ALA A 1 78 ? -8.486 -8.118 2.215 1.00 95.06 78 ALA A CA 1
ATOM 568 C C . ALA A 1 78 ? -8.354 -7.617 3.661 1.00 95.06 78 ALA A C 1
ATOM 570 O O . ALA A 1 78 ? -7.939 -8.394 4.512 1.00 95.06 78 ALA A O 1
ATOM 571 N N . ASP A 1 79 ? -8.709 -6.380 3.971 1.00 95.38 79 ASP A N 1
ATOM 572 C CA . ASP A 1 79 ? -8.526 -5.712 5.264 1.00 95.38 79 ASP A CA 1
ATOM 573 C C . ASP A 1 79 ? -9.405 -6.263 6.428 1.00 95.38 79 ASP A C 1
ATOM 575 O O . ASP A 1 79 ? -10.402 -6.977 6.233 1.00 95.38 79 ASP A O 1
ATOM 579 N N . VAL A 1 80 ? -9.029 -5.949 7.675 1.00 98.00 80 VAL A N 1
ATOM 580 C CA . VAL A 1 80 ? -9.721 -6.293 8.923 1.00 98.00 80 VAL A CA 1
ATOM 581 C C . VAL A 1 80 ? -9.869 -5.097 9.874 1.00 98.00 80 VAL A C 1
ATOM 583 O O . VAL A 1 80 ? -8.929 -4.641 10.503 1.00 98.00 80 VAL A O 1
ATOM 586 N N . ALA A 1 81 ? -11.114 -4.718 10.162 1.00 97.69 81 ALA A N 1
ATOM 587 C CA . ALA A 1 81 ? -11.454 -3.743 11.200 1.00 97.69 81 ALA A CA 1
ATOM 588 C C . ALA A 1 81 ? -12.039 -4.408 12.453 1.00 97.69 81 ALA A C 1
ATOM 590 O O . ALA A 1 81 ? -12.635 -5.492 12.391 1.00 97.69 81 ALA A O 1
ATOM 591 N N . ALA A 1 82 ? -12.008 -3.722 13.602 1.00 97.31 82 ALA A N 1
ATOM 592 C CA . ALA A 1 82 ? -12.652 -4.215 14.820 1.00 97.31 82 ALA A CA 1
ATOM 593 C C . ALA A 1 82 ? -13.412 -3.156 15.623 1.00 97.31 82 ALA A C 1
ATOM 595 O O . ALA A 1 82 ? -12.985 -2.023 15.815 1.00 97.31 82 ALA A O 1
ATOM 596 N N . PHE A 1 83 ? -14.545 -3.565 16.204 1.00 97.00 83 PHE A N 1
ATOM 597 C CA . PHE A 1 83 ? -15.213 -2.775 17.234 1.00 97.00 83 PHE A CA 1
ATOM 598 C C . PHE A 1 83 ? -15.996 -3.643 18.212 1.00 97.00 83 PHE A C 1
ATOM 600 O O . PHE A 1 83 ? -16.837 -4.474 17.854 1.00 97.00 83 PHE A O 1
ATOM 607 N N . GLY A 1 84 ? -15.785 -3.399 19.505 1.00 95.31 84 GLY A N 1
ATOM 608 C CA . GLY A 1 84 ? -16.494 -4.115 20.556 1.00 95.31 84 GLY A CA 1
ATOM 609 C C . GLY A 1 84 ? -16.238 -5.624 20.491 1.00 95.31 84 GLY A C 1
ATOM 610 O O . GLY A 1 84 ? -15.112 -6.072 20.651 1.00 95.31 84 GLY A O 1
ATOM 611 N N . ASN A 1 85 ? -17.285 -6.423 20.301 1.00 96.69 85 ASN A N 1
ATOM 612 C CA . ASN A 1 85 ? -17.166 -7.884 20.213 1.00 96.69 85 ASN A CA 1
ATOM 613 C C . ASN A 1 85 ? -17.132 -8.396 18.766 1.00 96.69 85 ASN A C 1
ATOM 615 O O . ASN A 1 85 ? -17.412 -9.575 18.553 1.00 96.69 85 ASN A O 1
ATOM 619 N N . PHE A 1 86 ? -16.862 -7.531 17.789 1.00 98.38 86 PHE A N 1
ATOM 620 C CA . PHE A 1 86 ? -16.953 -7.878 16.377 1.00 98.38 86 PHE A CA 1
ATOM 621 C C . PHE A 1 86 ? -15.699 -7.465 15.613 1.00 98.38 86 PHE A C 1
ATOM 623 O O . PHE A 1 86 ? -15.103 -6.435 15.928 1.00 98.38 86 PHE A O 1
ATOM 630 N N . ALA A 1 87 ? -15.348 -8.280 14.624 1.00 98.50 87 ALA A N 1
ATOM 631 C CA . ALA A 1 87 ? -14.413 -7.947 13.558 1.00 98.50 87 ALA A CA 1
ATOM 632 C C . ALA A 1 87 ? -15.173 -7.877 12.226 1.00 98.50 87 ALA A C 1
ATOM 634 O O . ALA A 1 87 ? -16.213 -8.528 12.074 1.00 98.50 87 ALA A O 1
ATOM 635 N N . TYR A 1 88 ? -14.666 -7.084 11.295 1.00 98.62 88 TYR A N 1
ATOM 636 C CA . TYR A 1 88 ? -15.260 -6.799 9.996 1.00 98.62 88 TYR A CA 1
ATOM 637 C C . TYR A 1 88 ? -14.166 -7.001 8.958 1.00 98.62 88 TYR A C 1
ATOM 639 O O . TYR A 1 88 ? -13.157 -6.319 9.040 1.00 98.62 88 TYR A O 1
ATOM 647 N N . LEU A 1 89 ? -14.330 -7.969 8.060 1.00 98.38 89 LEU A N 1
ATOM 648 C CA . LEU A 1 89 ? -13.315 -8.288 7.057 1.00 98.38 89 LEU A CA 1
ATOM 649 C C . LEU A 1 89 ? -13.862 -7.963 5.681 1.00 98.38 89 LEU A C 1
ATOM 651 O O . LEU A 1 89 ? -14.976 -8.399 5.368 1.00 98.38 89 LEU A O 1
ATOM 655 N N . THR A 1 90 ? -13.108 -7.221 4.885 1.00 97.44 90 THR A N 1
ATOM 656 C CA . THR A 1 90 ? -13.471 -6.972 3.492 1.00 97.44 90 THR A CA 1
ATOM 657 C C . THR A 1 90 ? -13.220 -8.228 2.661 1.00 97.44 90 THR A C 1
ATOM 659 O O . THR A 1 90 ? -12.319 -9.032 2.918 1.00 97.44 90 THR A O 1
ATOM 662 N N . VAL A 1 91 ? -14.099 -8.440 1.690 1.00 95.19 91 VAL A N 1
ATOM 663 C CA . VAL A 1 91 ? -14.020 -9.507 0.698 1.00 95.19 91 VAL A CA 1
ATOM 664 C C . VAL A 1 91 ? -14.175 -8.845 -0.657 1.00 95.19 91 VAL A C 1
ATOM 666 O O . VAL A 1 91 ? -15.196 -8.203 -0.920 1.00 95.19 91 VAL A O 1
ATOM 669 N N . ARG A 1 92 ? -13.163 -9.002 -1.502 1.00 91.31 92 ARG A N 1
ATOM 670 C CA . ARG A 1 92 ? -13.073 -8.342 -2.804 1.00 91.31 92 ARG A CA 1
ATOM 671 C C . ARG A 1 92 ? -13.326 -9.300 -3.954 1.00 91.31 92 ARG A C 1
ATOM 673 O O . ARG A 1 92 ? -13.006 -10.482 -3.874 1.00 91.31 92 ARG A O 1
ATOM 680 N N . ASP A 1 93 ? -13.821 -8.759 -5.062 1.00 84.06 93 ASP A N 1
ATOM 681 C CA . ASP A 1 93 ? -13.833 -9.445 -6.354 1.00 84.06 93 ASP A CA 1
ATOM 682 C C . ASP A 1 93 ? -13.641 -8.449 -7.514 1.00 84.06 93 ASP A C 1
ATOM 684 O O . ASP A 1 93 ? -14.624 -8.030 -8.127 1.00 84.06 93 ASP A O 1
ATOM 688 N N . PRO A 1 94 ? -12.392 -8.062 -7.837 1.00 71.44 94 PRO A N 1
ATOM 689 C CA . PRO A 1 94 ? -12.120 -7.041 -8.854 1.00 71.44 94 PRO A CA 1
ATOM 690 C C . PRO A 1 94 ? -12.571 -7.407 -10.276 1.00 71.44 94 PRO A C 1
ATOM 692 O O . PRO A 1 94 ? -12.798 -6.514 -11.094 1.00 71.44 94 PRO A O 1
ATOM 695 N N . GLU A 1 95 ? -12.709 -8.698 -10.593 1.00 70.19 95 GLU A N 1
ATOM 696 C CA . GLU A 1 95 ? -13.049 -9.160 -11.946 1.00 70.19 95 GLU A CA 1
ATOM 697 C C . GLU A 1 95 ? -14.553 -9.397 -12.144 1.00 70.19 95 GLU A C 1
ATOM 699 O O . GLU A 1 95 ? -15.059 -9.262 -13.261 1.00 70.19 95 GLU A O 1
ATOM 704 N N . GLY A 1 96 ? -15.279 -9.751 -11.078 1.00 68.88 96 GLY A N 1
ATOM 705 C CA . GLY A 1 96 ? -16.688 -10.143 -11.163 1.00 68.88 96 GLY A CA 1
ATOM 706 C C . GLY A 1 96 ? -17.667 -9.355 -10.291 1.00 68.88 96 GLY A C 1
ATOM 707 O O . GLY A 1 96 ? -18.872 -9.479 -10.518 1.00 68.88 96 GLY A O 1
ATOM 708 N N . CYS A 1 97 ? -17.194 -8.576 -9.308 1.00 73.56 97 CYS A N 1
ATOM 709 C CA . CYS A 1 97 ? -17.975 -8.047 -8.172 1.00 73.56 97 CYS A CA 1
ATOM 710 C C . CYS A 1 97 ? -18.934 -9.068 -7.530 1.00 73.56 97 CYS A C 1
ATOM 712 O O . CYS A 1 97 ? -19.973 -8.701 -6.972 1.00 73.56 97 CYS A O 1
ATOM 714 N N . SER A 1 98 ? -18.661 -10.359 -7.672 1.00 76.88 98 SER A N 1
ATOM 715 C CA . SER A 1 98 ? -19.515 -11.410 -7.150 1.00 76.88 98 SER A CA 1
ATOM 716 C C . SER A 1 98 ? -19.137 -11.689 -5.705 1.00 76.88 98 SER A C 1
ATOM 718 O O . SER A 1 98 ? -17.963 -11.800 -5.372 1.00 76.88 98 SER A O 1
ATOM 720 N N . ASP A 1 99 ? -20.145 -11.746 -4.833 1.00 81.38 99 ASP A N 1
ATOM 721 C CA . ASP A 1 99 ? -19.971 -12.045 -3.409 1.00 81.38 99 ASP A CA 1
ATOM 722 C C . ASP A 1 99 ? -18.967 -11.114 -2.673 1.00 81.38 99 ASP A C 1
ATOM 724 O O . ASP A 1 99 ? -18.434 -11.471 -1.622 1.00 81.38 99 ASP A O 1
ATOM 728 N N . ALA A 1 100 ? -18.750 -9.894 -3.190 1.00 91.56 100 ALA A N 1
ATOM 729 C CA . ALA A 1 100 ? -17.924 -8.858 -2.570 1.00 91.56 100 ALA A CA 1
ATOM 730 C C . ALA A 1 100 ? -18.686 -8.095 -1.471 1.00 91.56 100 ALA A C 1
ATOM 732 O O . ALA A 1 100 ? -19.907 -7.902 -1.542 1.00 91.56 100 ALA A O 1
ATOM 733 N N . GLY A 1 101 ? -17.976 -7.642 -0.437 1.00 95.38 101 GLY A N 1
ATOM 734 C CA . GLY A 1 101 ? -18.586 -6.955 0.698 1.00 95.38 101 GLY A CA 1
ATOM 735 C C . GLY A 1 101 ? -17.790 -7.068 1.992 1.00 95.38 101 GLY A C 1
ATOM 736 O O . GLY A 1 101 ? -16.571 -7.172 1.981 1.00 95.38 101 GLY A O 1
ATOM 737 N N . VAL A 1 102 ? -18.489 -7.044 3.128 1.00 97.88 102 VAL A N 1
ATOM 738 C CA . VAL A 1 102 ? -17.884 -7.094 4.465 1.00 97.88 102 VAL A CA 1
ATOM 739 C C . VAL A 1 102 ? -18.486 -8.223 5.296 1.00 97.88 102 VAL A C 1
ATOM 741 O O . VAL A 1 102 ? -19.671 -8.206 5.655 1.00 97.88 102 VAL A O 1
ATOM 744 N N . ALA A 1 103 ? -17.658 -9.196 5.668 1.00 97.94 103 ALA A N 1
ATOM 745 C CA . ALA A 1 103 ? -18.022 -10.263 6.589 1.00 97.94 103 ALA A CA 1
ATOM 746 C C . ALA A 1 103 ? -18.004 -9.759 8.038 1.00 97.94 103 ALA A C 1
ATOM 748 O O . ALA A 1 103 ? -17.012 -9.211 8.511 1.00 97.94 103 ALA A O 1
ATOM 749 N N . ILE A 1 104 ? -19.091 -9.992 8.779 1.00 98.50 104 ILE A N 1
ATOM 750 C CA . ILE A 1 104 ? -19.194 -9.618 10.195 1.00 98.50 104 ILE A CA 1
ATOM 751 C C . ILE A 1 104 ? -18.916 -10.850 11.053 1.00 98.50 104 ILE A C 1
ATOM 753 O O . ILE A 1 104 ? -19.690 -11.814 11.041 1.00 98.50 104 ILE A O 1
ATOM 757 N N . MET A 1 105 ? -17.858 -10.792 11.857 1.00 98.31 105 MET A N 1
ATOM 758 C CA . MET A 1 105 ? -17.394 -11.884 12.711 1.00 98.31 105 MET A CA 1
ATOM 759 C C . MET A 1 105 ? -17.649 -11.566 14.186 1.00 98.31 105 MET A C 1
ATOM 761 O O . MET A 1 105 ? -17.180 -10.559 14.703 1.00 98.31 105 MET A O 1
ATOM 765 N N . ASP A 1 106 ? -18.367 -12.432 14.904 1.00 97.75 106 ASP A N 1
ATOM 766 C CA . ASP A 1 106 ? -18.491 -12.371 16.366 1.00 97.75 106 ASP A CA 1
ATOM 767 C C . ASP A 1 106 ? -17.243 -12.980 17.012 1.00 97.75 106 ASP A C 1
ATOM 769 O O . ASP A 1 106 ? -16.994 -14.184 16.909 1.00 97.75 106 ASP A O 1
ATOM 773 N N . ILE A 1 107 ? -16.486 -12.130 17.706 1.00 97.31 107 ILE A N 1
ATOM 774 C CA . ILE A 1 107 ? -15.239 -12.453 18.406 1.00 97.31 107 ILE A CA 1
ATOM 775 C C . ILE A 1 107 ? -15.387 -12.361 19.932 1.00 97.31 107 ILE A C 1
ATOM 777 O O . ILE A 1 107 ? -14.396 -12.343 20.660 1.00 97.31 107 ILE A O 1
ATOM 781 N N . SER A 1 108 ? -16.621 -12.345 20.457 1.00 94.88 108 SER A N 1
ATOM 782 C CA . SER A 1 108 ? -16.875 -12.348 21.910 1.00 94.88 108 SER A CA 1
ATOM 783 C C . SER A 1 108 ? -16.251 -13.553 22.628 1.00 94.88 108 SER A C 1
ATOM 785 O O . SER A 1 108 ? -15.888 -13.465 23.805 1.00 94.88 108 SER A O 1
ATOM 787 N N . ASN A 1 109 ? -16.105 -14.675 21.916 1.00 94.94 109 ASN A N 1
ATOM 788 C CA . ASN A 1 109 ? -15.235 -15.784 22.278 1.00 94.94 109 ASN A CA 1
ATOM 789 C C . ASN A 1 109 ? -14.129 -15.926 21.216 1.00 94.94 109 ASN A C 1
ATOM 791 O O . ASN A 1 109 ? -14.330 -16.648 20.239 1.00 94.94 109 ASN A O 1
ATOM 795 N N . PRO A 1 110 ? -12.954 -15.305 21.403 1.00 95.81 110 PRO A N 1
ATOM 796 C CA . PRO A 1 110 ? -11.914 -15.268 20.373 1.00 95.81 110 PRO A CA 1
ATOM 797 C C . PRO A 1 110 ? -11.292 -16.639 20.077 1.00 95.81 110 PRO A C 1
ATOM 799 O O . PRO A 1 110 ? -10.626 -16.798 19.066 1.00 95.81 110 PRO A O 1
ATOM 802 N N . ALA A 1 111 ? -11.511 -17.646 20.931 1.00 96.44 111 ALA A N 1
ATOM 803 C CA . ALA A 1 111 ? -11.071 -19.017 20.666 1.00 96.44 111 ALA A CA 1
ATOM 804 C C . ALA A 1 111 ? -12.011 -19.797 19.727 1.00 96.44 111 ALA A C 1
ATOM 806 O O . ALA A 1 111 ? -11.695 -20.911 19.318 1.00 96.44 111 ALA A O 1
ATOM 807 N N . ALA A 1 112 ? -13.190 -19.248 19.433 1.00 96.50 112 ALA A N 1
ATOM 808 C CA . ALA A 1 112 ? -14.144 -19.807 18.483 1.00 96.50 112 ALA A CA 1
ATOM 809 C C . ALA A 1 112 ? -14.923 -18.665 17.806 1.00 96.50 112 ALA A C 1
ATOM 811 O O . ALA A 1 112 ? -16.125 -18.517 18.069 1.00 96.50 112 ALA A O 1
ATOM 812 N N . PRO A 1 113 ? -14.242 -17.827 16.999 1.00 97.62 113 PRO A N 1
ATOM 813 C CA . PRO A 1 113 ? -14.906 -16.772 16.251 1.00 97.62 113 PRO A CA 1
ATOM 814 C C . PRO A 1 113 ? -15.877 -17.380 15.234 1.00 97.62 113 PRO A C 1
ATOM 816 O O . PRO A 1 113 ? -15.727 -18.530 14.816 1.00 97.62 113 PRO A O 1
ATOM 819 N N . ARG A 1 114 ? -16.915 -16.630 14.863 1.00 97.06 114 ARG A N 1
ATOM 820 C CA . ARG A 1 114 ? -17.926 -17.102 13.906 1.00 97.06 114 ARG A CA 1
ATOM 821 C C . ARG A 1 114 ? -18.489 -15.957 13.082 1.00 97.06 114 ARG A C 1
ATOM 823 O O . ARG A 1 114 ? -18.782 -14.897 13.632 1.00 97.06 114 ARG A O 1
ATOM 830 N N . GLN A 1 115 ? -18.751 -16.211 11.809 1.00 97.75 115 GLN A N 1
ATOM 831 C CA . GLN A 1 115 ? -19.496 -15.276 10.977 1.00 97.75 115 GLN A CA 1
ATOM 832 C C . GLN A 1 115 ? -20.953 -15.171 11.452 1.00 97.75 115 GLN A C 1
ATOM 834 O O . GLN A 1 115 ? -21.597 -16.172 11.789 1.00 97.75 115 GLN A O 1
ATOM 839 N N . VAL A 1 116 ? -21.469 -13.944 11.524 1.00 97.31 116 VAL A N 1
ATOM 840 C CA . VAL A 1 116 ? -22.844 -13.632 11.954 1.00 97.31 116 VAL A CA 1
ATOM 841 C C . VAL A 1 116 ? -23.645 -12.846 10.928 1.00 97.31 116 VAL A C 1
ATOM 843 O O . VAL A 1 116 ? -24.867 -12.776 11.051 1.00 97.31 116 VAL A O 1
ATOM 846 N N . GLY A 1 117 ? -22.974 -12.282 9.931 1.00 96.81 117 GLY A N 1
ATOM 847 C CA . GLY A 1 117 ? -23.588 -11.523 8.858 1.00 96.81 117 GLY A CA 1
ATOM 848 C C . GLY A 1 117 ? -22.600 -11.274 7.728 1.00 96.81 117 GLY A C 1
ATOM 849 O O . GLY A 1 117 ? -21.408 -11.561 7.854 1.00 96.81 117 GLY A O 1
ATOM 850 N N . PHE A 1 118 ? -23.131 -10.753 6.634 1.00 97.06 118 PHE A N 1
ATOM 851 C CA . PHE A 1 118 ? -22.379 -10.269 5.489 1.00 97.06 118 PHE A CA 1
ATOM 852 C C . PHE A 1 118 ? -23.109 -9.032 4.961 1.00 97.06 118 PHE A C 1
ATOM 854 O O . PHE A 1 118 ? -24.339 -9.055 4.849 1.00 97.06 118 PHE A O 1
ATOM 861 N N . ILE A 1 119 ? -22.377 -7.947 4.738 1.00 97.19 119 ILE A N 1
ATOM 862 C CA . ILE A 1 119 ? -22.875 -6.726 4.104 1.00 97.19 119 ILE A CA 1
ATOM 863 C C . ILE A 1 119 ? -22.384 -6.764 2.665 1.00 97.19 119 ILE A C 1
ATOM 865 O O . ILE A 1 119 ? -21.182 -6.723 2.452 1.00 97.19 119 ILE A O 1
ATOM 869 N N . GLU A 1 120 ? -23.293 -6.857 1.700 1.00 94.69 120 GLU A N 1
ATOM 870 C CA . GLU A 1 120 ? -22.935 -6.826 0.279 1.00 94.69 120 GLU A CA 1
ATOM 871 C C . GLU A 1 120 ? -22.389 -5.444 -0.112 1.00 94.69 120 GLU A C 1
ATOM 873 O O . GLU A 1 120 ? -22.887 -4.413 0.364 1.00 94.69 120 GLU A O 1
ATOM 878 N N . ALA A 1 121 ? -21.369 -5.440 -0.971 1.00 92.25 121 ALA A N 1
ATOM 879 C CA . ALA A 1 121 ? -20.864 -4.239 -1.624 1.00 92.25 121 ALA A CA 1
ATOM 880 C C . ALA A 1 121 ? -21.931 -3.617 -2.540 1.00 92.25 121 ALA A C 1
ATOM 882 O O . ALA A 1 121 ? -22.963 -4.225 -2.850 1.00 92.25 121 ALA A O 1
ATOM 883 N N . THR A 1 122 ? -21.707 -2.376 -2.963 1.00 89.75 122 THR A N 1
ATOM 884 C CA . THR A 1 122 ? -22.583 -1.740 -3.946 1.00 89.75 122 THR A CA 1
ATOM 885 C C . THR A 1 122 ? -22.372 -2.356 -5.334 1.00 89.75 122 THR A C 1
ATOM 887 O O . THR A 1 122 ? -21.334 -2.932 -5.640 1.00 89.75 122 THR A O 1
ATOM 890 N N . GLU A 1 123 ? -23.404 -2.316 -6.181 1.00 87.25 123 GLU A N 1
ATOM 891 C CA . GLU A 1 123 ? -23.340 -2.947 -7.506 1.00 87.25 123 GLU A CA 1
ATOM 892 C C . GLU A 1 123 ? -22.223 -2.321 -8.357 1.00 87.25 123 GLU A C 1
ATOM 894 O O . GLU A 1 123 ? -22.182 -1.102 -8.537 1.00 87.25 123 GLU A O 1
ATOM 899 N N . GLY A 1 124 ? -21.345 -3.166 -8.902 1.00 85.25 124 GLY A N 1
ATOM 900 C CA . GLY A 1 124 ? -20.224 -2.731 -9.736 1.00 85.25 124 GLY A CA 1
ATOM 901 C C . GLY A 1 124 ? -18.985 -2.273 -8.958 1.00 85.25 124 GLY A C 1
ATOM 902 O O . GLY A 1 124 ? -18.067 -1.748 -9.589 1.00 85.25 124 GLY A O 1
ATOM 903 N N . SER A 1 125 ? -18.953 -2.458 -7.635 1.00 88.88 125 SER A N 1
ATOM 904 C CA . SER A 1 125 ? -17.798 -2.139 -6.795 1.00 88.88 125 SER A CA 1
ATOM 905 C C . SER A 1 125 ? -17.426 -3.276 -5.840 1.00 88.88 125 SER A C 1
ATOM 907 O O . SER A 1 125 ? -18.182 -4.235 -5.643 1.00 88.88 125 SER A O 1
ATOM 909 N N . PHE A 1 126 ? -16.249 -3.161 -5.232 1.00 91.38 126 PHE A N 1
ATOM 910 C CA . PHE A 1 126 ? -15.800 -4.010 -4.137 1.00 91.38 126 PHE A CA 1
ATOM 911 C C . PHE A 1 126 ? -15.060 -3.175 -3.079 1.00 91.38 126 PHE A C 1
ATOM 913 O O . PHE A 1 126 ? -14.443 -2.173 -3.432 1.00 91.38 126 PHE A O 1
ATOM 920 N N . PRO A 1 127 ? -15.102 -3.573 -1.795 1.00 93.88 127 PRO A N 1
ATOM 921 C CA . PRO A 1 127 ? -14.186 -3.049 -0.795 1.00 93.88 127 PRO A CA 1
ATOM 922 C C . PRO A 1 127 ? -12.860 -3.812 -0.831 1.00 93.88 127 PRO A C 1
ATOM 924 O O . PRO A 1 127 ? -12.853 -5.033 -1.013 1.00 93.88 127 PRO A O 1
ATOM 927 N N . GLY A 1 128 ? -11.764 -3.101 -0.610 1.00 89.38 128 GLY A N 1
ATOM 928 C CA . GLY A 1 128 ? -10.411 -3.631 -0.494 1.00 89.38 128 GLY A CA 1
ATOM 929 C C . GLY A 1 128 ? -9.826 -3.215 0.847 1.00 89.38 128 GLY A C 1
ATOM 930 O O . GLY A 1 128 ? -10.032 -3.914 1.846 1.00 89.38 128 GLY A O 1
ATOM 931 N N . GLU A 1 129 ? -9.163 -2.065 0.847 1.00 88.62 129 GLU A N 1
ATOM 932 C CA . GLU A 1 129 ? -8.458 -1.470 1.985 1.00 88.62 129 GLU A CA 1
ATOM 933 C C . GLU A 1 129 ? -9.239 -0.338 2.668 1.00 88.62 129 GLU A C 1
ATOM 935 O O . GLU A 1 129 ? -10.170 0.253 2.114 1.00 88.62 129 GLU A O 1
ATOM 940 N N . GLY A 1 130 ? -8.888 -0.054 3.924 1.00 86.19 130 GLY A N 1
ATOM 941 C CA . GLY A 1 130 ? -9.449 1.057 4.691 1.00 86.19 130 GLY A CA 1
ATOM 942 C C . GLY A 1 130 ? -10.824 0.773 5.303 1.00 86.19 130 GLY A C 1
ATOM 943 O O . GLY A 1 130 ? -11.623 1.681 5.543 1.00 86.19 130 GLY A O 1
ATOM 944 N N . ALA A 1 131 ? -11.180 -0.481 5.583 1.00 92.88 131 ALA A N 1
ATOM 945 C CA . ALA A 1 131 ? -12.413 -0.721 6.326 1.00 92.88 131 ALA A CA 1
ATOM 946 C C . ALA A 1 131 ? -12.255 -0.252 7.778 1.00 92.88 131 ALA A C 1
ATOM 948 O O . ALA A 1 131 ? -11.323 -0.620 8.482 1.00 92.88 131 ALA A O 1
ATOM 949 N N . GLN A 1 132 ? -13.222 0.514 8.293 1.00 95.00 132 GLN A N 1
ATOM 950 C CA . GLN A 1 132 ? -13.136 1.022 9.664 1.00 95.00 132 GLN A CA 1
ATOM 951 C C . GLN A 1 132 ? -14.494 1.097 10.355 1.00 95.00 132 GLN A C 1
ATOM 953 O O . GLN A 1 132 ? -15.530 1.353 9.740 1.00 95.00 132 GLN A O 1
ATOM 958 N N . VAL A 1 133 ? -14.501 0.936 11.684 1.00 97.75 133 VAL A N 1
ATOM 959 C CA . VAL A 1 133 ? -15.693 1.163 12.509 1.00 97.75 133 VAL A CA 1
ATOM 960 C C . VAL A 1 133 ? -15.482 2.284 13.525 1.00 97.75 133 VAL A C 1
ATOM 962 O O . VAL A 1 133 ? -14.742 2.155 14.498 1.00 97.75 133 VAL A O 1
ATOM 965 N N . LEU A 1 134 ? -16.239 3.368 13.361 1.00 96.62 134 LEU A N 1
ATOM 966 C CA . LEU A 1 134 ? -16.205 4.554 14.215 1.00 96.62 134 LEU A CA 1
ATOM 967 C C . LEU A 1 134 ? -17.297 4.536 15.292 1.00 96.62 134 LEU A C 1
ATOM 969 O O . LEU A 1 134 ? -18.469 4.320 14.986 1.00 96.62 134 LEU A O 1
ATOM 973 N N . ASP A 1 135 ? -16.974 4.916 16.534 1.00 97.00 135 ASP A N 1
ATOM 974 C CA . ASP A 1 135 ? -17.982 5.311 17.538 1.00 97.00 135 ASP A CA 1
ATOM 975 C C . ASP A 1 135 ? -18.332 6.799 17.401 1.00 97.00 135 ASP A C 1
ATOM 977 O O . ASP A 1 135 ? -17.626 7.680 17.900 1.00 97.00 135 ASP A O 1
ATOM 981 N N . VAL A 1 136 ? -19.459 7.096 16.755 1.00 97.94 136 VAL A N 1
ATOM 982 C CA . VAL A 1 136 ? -19.848 8.463 16.393 1.00 97.94 136 VAL A CA 1
ATOM 983 C C . VAL A 1 136 ? -20.897 9.018 17.352 1.00 97.94 136 VAL A C 1
ATOM 985 O O . VAL A 1 136 ? -21.929 8.406 17.640 1.00 97.94 136 VAL A O 1
ATOM 988 N N . LYS A 1 137 ? -20.650 10.238 17.849 1.00 97.75 137 LYS A N 1
ATOM 989 C CA . LYS A 1 137 ? -21.536 10.961 18.782 1.00 97.75 137 LYS A CA 1
ATOM 990 C C . LYS A 1 137 ? -21.756 12.404 18.342 1.00 97.75 137 LYS A C 1
ATOM 992 O O . LYS A 1 137 ? -21.266 13.343 18.971 1.00 97.75 137 LYS A O 1
ATOM 997 N N . THR A 1 138 ? -22.574 12.584 17.316 1.00 98.06 138 THR A N 1
ATOM 998 C CA . THR A 1 138 ? -22.913 13.899 16.763 1.00 98.06 138 THR A CA 1
ATOM 999 C C . THR A 1 138 ? -24.321 14.322 17.203 1.00 98.06 138 THR A C 1
ATOM 1001 O O . THR A 1 138 ? -24.960 13.709 18.069 1.00 98.06 138 THR A O 1
ATOM 1004 N N . LYS A 1 139 ? -24.822 15.431 16.646 1.00 97.25 139 LYS A N 1
ATOM 1005 C CA . LYS A 1 139 ? -26.227 15.837 16.823 1.00 97.25 139 LYS A CA 1
ATOM 1006 C C . LYS A 1 139 ? -27.193 14.963 16.017 1.00 97.25 139 LYS A C 1
ATOM 1008 O O . LYS A 1 139 ? -28.327 14.794 16.460 1.00 97.25 139 LYS A O 1
ATOM 1013 N N . SER A 1 140 ? -26.748 14.439 14.875 1.00 97.81 140 SER A N 1
ATOM 1014 C CA . SER A 1 140 ? -27.574 13.703 13.908 1.00 97.81 140 SER A CA 1
ATOM 1015 C C . SER A 1 140 ? -27.475 12.184 14.069 1.00 97.81 140 SER A C 1
ATOM 1017 O O . SER A 1 140 ? -28.372 11.461 13.636 1.00 97.81 140 SER A O 1
ATOM 1019 N N . PHE A 1 141 ? -26.424 11.690 14.731 1.00 98.19 141 PHE A N 1
ATOM 1020 C CA . PHE A 1 141 ? -26.184 10.262 14.894 1.00 98.19 141 PHE A CA 1
ATOM 1021 C C . PHE A 1 141 ? -25.509 9.921 16.232 1.00 98.19 141 PHE A C 1
ATOM 1023 O O . PHE A 1 141 ? -24.718 10.695 16.777 1.00 98.19 141 PHE A O 1
ATOM 1030 N N . ARG A 1 142 ? -25.861 8.754 16.783 1.00 98.12 142 ARG A N 1
ATOM 1031 C CA . ARG A 1 142 ? -25.242 8.152 17.971 1.00 98.12 142 ARG A CA 1
ATOM 1032 C C . ARG A 1 142 ? -25.213 6.644 17.790 1.00 98.12 142 ARG A C 1
ATOM 1034 O O . ARG A 1 142 ? -26.269 6.024 17.882 1.00 98.12 142 ARG A O 1
ATOM 1041 N N . GLY A 1 143 ? -24.033 6.084 17.583 1.00 97.81 143 GLY A N 1
ATOM 1042 C CA . GLY A 1 143 ? -23.896 4.673 17.257 1.00 97.81 143 GLY A CA 1
ATOM 1043 C C . GLY A 1 143 ? -22.537 4.357 16.659 1.00 97.81 143 GLY A C 1
ATOM 1044 O O . GLY A 1 143 ? -21.629 5.186 16.710 1.00 97.81 143 GLY A O 1
ATOM 1045 N N . GLN A 1 144 ? -22.429 3.166 16.086 1.00 98.44 144 GLN A N 1
ATOM 1046 C CA . GLN A 1 144 ? -21.249 2.725 15.361 1.00 98.44 144 GLN A CA 1
ATOM 1047 C C . GLN A 1 144 ? -21.491 2.835 13.860 1.00 98.44 144 GLN A C 1
ATOM 1049 O O . GLN A 1 144 ? -22.536 2.395 13.381 1.00 98.44 144 GLN A O 1
ATOM 1054 N N . ILE A 1 145 ? -20.538 3.417 13.139 1.00 98.50 145 ILE A N 1
ATOM 1055 C CA . ILE A 1 145 ? -20.562 3.513 11.678 1.00 98.50 145 ILE A CA 1
ATOM 1056 C C . ILE A 1 145 ? -19.440 2.638 11.146 1.00 98.50 145 ILE A C 1
ATOM 1058 O O . ILE A 1 145 ? -18.290 2.906 11.469 1.00 98.50 145 ILE A O 1
ATOM 1062 N N . LEU A 1 146 ? -19.783 1.615 10.370 1.00 98.56 146 LEU A N 1
ATOM 1063 C CA . LEU A 1 146 ? -18.844 0.949 9.477 1.00 98.56 146 LEU A CA 1
ATOM 1064 C C . LEU A 1 146 ? -18.758 1.784 8.204 1.00 98.56 146 LEU A C 1
ATOM 1066 O O . LEU A 1 146 ? -19.800 2.131 7.643 1.00 98.56 146 LEU A O 1
ATOM 1070 N N . LEU A 1 147 ? -17.546 2.077 7.770 1.00 97.44 147 LEU A N 1
ATOM 1071 C CA . LEU A 1 147 ? -17.240 2.662 6.475 1.00 97.44 147 LEU A CA 1
ATOM 1072 C C . LEU A 1 147 ? -16.256 1.755 5.739 1.00 97.44 147 LEU A C 1
ATOM 1074 O O . LEU A 1 147 ? -15.440 1.096 6.381 1.00 97.44 147 LEU A O 1
ATOM 1078 N N . PHE A 1 148 ? -16.407 1.676 4.424 1.00 96.69 148 PHE A N 1
ATOM 1079 C CA . PHE A 1 148 ? -15.508 0.951 3.532 1.00 96.69 148 PHE A CA 1
ATOM 1080 C C . PHE A 1 148 ? -15.492 1.627 2.159 1.00 96.69 148 PHE A C 1
ATOM 1082 O O . PHE A 1 148 ? -16.466 2.296 1.779 1.00 96.69 148 PHE A O 1
ATOM 1089 N N . ASN A 1 149 ? -14.378 1.460 1.457 1.00 94.88 149 ASN A N 1
ATOM 1090 C CA . ASN A 1 149 ? -14.122 1.996 0.131 1.00 94.88 149 ASN A CA 1
ATOM 1091 C C . ASN A 1 149 ? -14.945 1.259 -0.943 1.00 94.88 149 ASN A C 1
ATOM 1093 O O . ASN A 1 149 ? -15.370 0.120 -0.751 1.00 94.88 149 ASN A O 1
ATOM 1097 N N . ASN A 1 150 ? -15.192 1.913 -2.073 1.00 93.06 150 ASN A N 1
ATOM 1098 C CA . ASN A 1 150 ? -15.790 1.300 -3.250 1.00 93.06 150 ASN A CA 1
ATOM 1099 C C . ASN A 1 150 ? -14.806 1.455 -4.418 1.00 93.06 150 ASN A C 1
ATOM 1101 O O . ASN A 1 150 ? -14.835 2.454 -5.140 1.00 93.06 150 ASN A O 1
ATOM 1105 N N . GLU A 1 151 ? -13.970 0.450 -4.642 1.00 88.81 151 GLU A N 1
ATOM 1106 C CA . GLU A 1 151 ? -13.199 0.349 -5.879 1.00 88.81 151 GLU A CA 1
ATOM 1107 C C . GLU A 1 151 ? -14.077 -0.183 -7.006 1.00 88.81 151 GLU A C 1
ATOM 1109 O O . GLU A 1 151 ? -14.938 -1.045 -6.799 1.00 88.81 151 GLU A O 1
ATOM 1114 N N . LEU A 1 152 ? -13.869 0.321 -8.219 1.00 86.44 152 LEU A N 1
ATOM 1115 C CA . LEU A 1 152 ? -14.651 -0.089 -9.380 1.00 86.44 152 LEU A CA 1
ATOM 1116 C C . LEU A 1 152 ? -14.135 -1.405 -9.972 1.00 86.44 152 LEU A C 1
ATOM 1118 O O . LEU A 1 152 ? -12.960 -1.555 -10.303 1.00 86.44 152 LEU A O 1
ATOM 1122 N N . CYS A 1 153 ? -15.038 -2.363 -10.186 1.00 81.50 153 CYS A N 1
ATOM 1123 C CA . CYS A 1 153 ? -14.664 -3.619 -10.831 1.00 81.50 153 CYS A CA 1
ATOM 1124 C C . CYS A 1 153 ? -14.418 -3.451 -12.333 1.00 81.50 153 CYS A C 1
ATOM 1126 O O . CYS A 1 153 ? -15.074 -2.668 -13.028 1.00 81.50 153 CYS A O 1
ATOM 1128 N N . ARG A 1 154 ? -13.587 -4.336 -12.881 1.00 67.81 154 ARG A N 1
ATOM 1129 C CA . ARG A 1 154 ? -13.387 -4.477 -14.326 1.00 67.81 154 ARG A CA 1
ATOM 1130 C C . ARG A 1 154 ? -14.370 -5.486 -14.901 1.00 67.81 154 ARG A C 1
ATOM 1132 O O . ARG A 1 154 ? -14.033 -6.640 -15.145 1.00 67.81 154 ARG A O 1
ATOM 1139 N N . THR A 1 155 ? -15.605 -5.063 -15.139 1.00 60.00 155 THR A N 1
ATOM 1140 C CA . THR A 1 155 ? -16.620 -5.973 -15.686 1.00 60.00 155 THR A CA 1
ATOM 1141 C C . THR A 1 155 ? -16.442 -6.177 -17.197 1.00 60.00 155 THR A C 1
ATOM 1143 O O . THR A 1 155 ? -16.324 -5.233 -17.981 1.00 60.00 155 THR A O 1
ATOM 1146 N N . ALA A 1 156 ? -16.456 -7.438 -17.645 1.00 56.06 156 ALA A N 1
ATOM 1147 C CA . ALA A 1 156 ? -16.303 -7.797 -19.062 1.00 56.06 156 ALA A CA 1
ATOM 1148 C C . ALA A 1 156 ? -17.439 -7.273 -19.969 1.00 56.06 156 ALA A C 1
ATOM 1150 O O . ALA A 1 156 ? -17.302 -7.262 -21.195 1.00 56.06 156 ALA A O 1
ATOM 1151 N N . ASP A 1 157 ? -18.570 -6.872 -19.384 1.00 56.53 157 ASP A N 1
ATOM 1152 C CA . ASP A 1 157 ? -19.713 -6.283 -20.082 1.00 56.53 157 ASP A CA 1
ATOM 1153 C C . ASP A 1 157 ? -19.712 -4.743 -20.085 1.00 56.53 157 ASP A C 1
ATOM 1155 O O . ASP A 1 157 ? -20.576 -4.139 -20.728 1.00 56.53 157 ASP A O 1
ATOM 1159 N N . GLY A 1 158 ? -18.716 -4.116 -19.446 1.00 58.41 158 GLY A N 1
ATOM 1160 C CA . GLY A 1 158 ? -18.570 -2.665 -19.362 1.00 58.41 158 GLY A CA 1
ATOM 1161 C C . GLY A 1 158 ? -19.572 -2.000 -18.416 1.00 58.41 158 GLY A C 1
ATOM 1162 O O . GLY A 1 158 ? -19.875 -0.818 -18.594 1.00 58.41 158 GLY A O 1
ATOM 1163 N N . THR A 1 159 ? -20.127 -2.743 -17.454 1.00 59.50 159 THR A N 1
ATOM 1164 C CA . THR A 1 159 ? -20.945 -2.186 -16.372 1.00 59.50 159 THR A CA 1
ATOM 1165 C C . THR A 1 159 ? -20.119 -1.201 -15.548 1.00 59.50 159 THR A C 1
ATOM 1167 O O . THR A 1 159 ? -19.058 -1.540 -15.029 1.00 59.50 159 THR A O 1
ATOM 1170 N N . VAL A 1 160 ? -20.634 0.024 -15.429 1.00 67.44 160 VAL A N 1
ATOM 1171 C CA . VAL A 1 160 ? -20.021 1.115 -14.667 1.00 67.44 160 VAL A CA 1
ATOM 1172 C C . VAL A 1 160 ? -20.645 1.115 -13.275 1.00 67.44 160 VAL A C 1
ATOM 1174 O O . VAL A 1 160 ? -21.833 1.422 -13.136 1.00 67.44 160 VAL A O 1
ATOM 1177 N N . GLY A 1 161 ? -19.864 0.726 -12.266 1.00 78.62 161 GLY A N 1
ATOM 1178 C CA . GLY A 1 161 ? -20.235 0.878 -10.861 1.00 78.62 161 GLY A CA 1
ATOM 1179 C C . GLY A 1 161 ? -20.259 2.346 -10.428 1.00 78.62 161 GLY A C 1
ATOM 1180 O O . GLY A 1 161 ? -20.255 3.271 -11.242 1.00 78.62 161 GLY A O 1
ATOM 1181 N N . GLN A 1 162 ? -20.308 2.573 -9.123 1.00 86.44 162 GLN A N 1
ATOM 1182 C CA . GLN A 1 162 ? -20.063 3.887 -8.532 1.00 86.44 162 GLN A CA 1
ATOM 1183 C C . GLN A 1 162 ? -19.033 3.704 -7.426 1.00 86.44 162 GLN A C 1
ATOM 1185 O O . GLN A 1 162 ? -19.222 2.817 -6.592 1.00 86.44 162 GLN A O 1
ATOM 1190 N N . GLY A 1 163 ? -17.979 4.518 -7.440 1.00 90.12 163 GLY A N 1
ATOM 1191 C CA . GLY A 1 163 ? -16.946 4.451 -6.421 1.00 90.12 163 GLY A CA 1
ATOM 1192 C C . GLY A 1 163 ? -17.317 5.231 -5.156 1.00 90.12 163 GLY A C 1
ATOM 1193 O O . GLY A 1 163 ? -18.464 5.170 -4.678 1.00 90.12 163 GLY A O 1
ATOM 1194 N N . GLY A 1 164 ? -16.353 5.940 -4.578 1.00 92.44 164 GLY A N 1
ATOM 1195 C CA . GLY A 1 164 ? -16.496 6.629 -3.301 1.00 92.44 164 GLY A CA 1
ATOM 1196 C C . GLY A 1 164 ? -16.494 5.678 -2.101 1.00 92.44 164 GLY A C 1
ATOM 1197 O O . GLY A 1 164 ? -15.898 4.609 -2.097 1.00 92.44 164 GLY A O 1
ATOM 1198 N N . MET A 1 165 ? -17.240 6.049 -1.064 1.00 95.75 165 MET A N 1
ATOM 1199 C CA . MET A 1 165 ? -17.363 5.305 0.189 1.00 95.75 165 MET A CA 1
ATOM 1200 C C . MET A 1 165 ? -18.804 4.845 0.436 1.00 95.75 165 MET A C 1
ATOM 1202 O O . MET A 1 165 ? -19.776 5.547 0.129 1.00 95.75 165 MET A O 1
ATOM 1206 N N . THR A 1 166 ? -18.962 3.699 1.095 1.00 96.94 166 THR A N 1
ATOM 1207 C CA . THR A 1 166 ? -20.251 3.221 1.612 1.00 96.94 166 THR A CA 1
ATOM 1208 C C . THR A 1 166 ? -20.241 3.169 3.142 1.00 96.94 166 THR A C 1
ATOM 1210 O O . THR A 1 166 ? -19.271 2.747 3.762 1.00 96.94 166 THR A O 1
ATOM 1213 N N . MET A 1 167 ? -21.344 3.586 3.779 1.00 98.06 167 MET A N 1
ATOM 1214 C CA . MET A 1 167 ? -21.472 3.660 5.238 1.00 98.06 167 MET A CA 1
ATOM 1215 C C . MET A 1 167 ? -22.709 2.940 5.778 1.00 98.06 167 MET A C 1
ATOM 1217 O O . MET A 1 167 ? -23.842 3.162 5.336 1.00 98.06 167 MET A O 1
ATOM 1221 N N . TRP A 1 168 ? -22.509 2.167 6.843 1.00 98.62 168 TRP A N 1
ATOM 1222 C CA . TRP A 1 168 ? -23.537 1.384 7.526 1.00 98.62 168 TRP A CA 1
ATOM 1223 C C . TRP A 1 168 ? -23.564 1.669 9.028 1.00 98.62 168 TRP A C 1
ATOM 1225 O O . TRP A 1 168 ? -22.536 1.718 9.694 1.00 98.62 168 TRP A O 1
ATOM 1235 N N . ASP A 1 169 ? -24.758 1.794 9.602 1.00 98.62 169 ASP A N 1
ATOM 1236 C CA . ASP A 1 169 ? -24.959 1.742 11.048 1.00 98.62 169 ASP A CA 1
ATOM 1237 C C . ASP A 1 169 ? -24.825 0.290 11.510 1.00 98.62 169 ASP A C 1
ATOM 1239 O O . ASP A 1 169 ? -25.701 -0.544 11.259 1.00 98.62 169 ASP A O 1
ATOM 1243 N N . VAL A 1 170 ? -23.731 0.009 12.209 1.00 98.50 170 VAL A N 1
ATOM 1244 C CA . VAL A 1 170 ? -23.416 -1.299 12.796 1.00 98.50 170 VAL A CA 1
ATOM 1245 C C . VAL A 1 170 ? -23.534 -1.276 14.319 1.00 98.50 170 VAL A C 1
ATOM 1247 O O . VAL A 1 170 ? -22.988 -2.132 15.007 1.00 98.50 170 VAL A O 1
ATOM 1250 N N . THR A 1 171 ? -24.310 -0.344 14.887 1.00 98.19 171 THR A N 1
ATOM 1251 C CA . THR A 1 171 ? -24.617 -0.342 16.332 1.00 98.19 171 THR A CA 1
ATOM 1252 C C . THR A 1 171 ? -25.232 -1.673 16.779 1.00 98.19 171 THR A C 1
ATOM 1254 O O . THR A 1 171 ? -25.034 -2.129 17.907 1.00 98.19 171 THR A O 1
ATOM 1257 N N . ASN A 1 172 ? -25.982 -2.316 15.880 1.00 96.62 172 ASN A N 1
ATOM 1258 C CA . ASN A 1 172 ? -26.381 -3.711 15.996 1.00 96.62 172 ASN A CA 1
ATOM 1259 C C . ASN A 1 172 ? -25.818 -4.509 14.806 1.00 96.62 172 ASN A C 1
ATOM 1261 O O . ASN A 1 172 ? -26.485 -4.584 13.774 1.00 96.62 172 ASN A O 1
ATOM 1265 N N . PRO A 1 173 ? -24.656 -5.169 14.950 1.00 95.81 173 PRO A N 1
ATOM 1266 C CA . PRO A 1 173 ? -24.013 -5.888 13.843 1.00 95.81 173 PRO A CA 1
ATOM 1267 C C . PRO A 1 173 ? -24.831 -7.067 13.298 1.00 95.81 173 PRO A C 1
ATOM 1269 O O . PRO A 1 173 ? -24.590 -7.534 12.194 1.00 95.81 173 PRO A O 1
ATOM 1272 N N . ALA A 1 174 ? -25.831 -7.551 14.045 1.00 94.25 174 ALA A N 1
ATOM 1273 C CA . ALA A 1 174 ? -26.751 -8.589 13.572 1.00 94.25 174 ALA A CA 1
ATOM 1274 C C . ALA A 1 174 ? -27.885 -8.050 12.676 1.00 94.25 174 ALA A C 1
ATOM 1276 O O . ALA A 1 174 ? -28.665 -8.834 12.138 1.00 94.25 174 ALA A O 1
ATOM 1277 N N . ALA A 1 175 ? -28.038 -6.728 12.574 1.00 96.50 175 ALA A N 1
ATOM 1278 C CA . ALA A 1 175 ? -29.003 -6.069 11.699 1.00 96.50 175 ALA A CA 1
ATOM 1279 C C . ALA A 1 175 ? -28.453 -4.696 11.264 1.00 96.50 175 ALA A C 1
ATOM 1281 O O . ALA A 1 175 ? -28.967 -3.671 11.729 1.00 96.50 175 ALA A O 1
ATOM 1282 N N . PRO A 1 176 ? -27.393 -4.676 10.434 1.00 97.81 176 PRO A N 1
ATOM 1283 C CA . PRO A 1 176 ? -26.795 -3.437 9.955 1.00 97.81 176 PRO A CA 1
ATOM 1284 C C . PRO A 1 176 ? -27.798 -2.642 9.109 1.00 97.81 176 PRO A C 1
ATOM 1286 O O . PRO A 1 176 ? -28.664 -3.214 8.440 1.00 97.81 176 PRO A O 1
ATOM 1289 N N . VAL A 1 177 ? -27.706 -1.312 9.156 1.00 98.12 177 VAL A N 1
ATOM 1290 C CA . VAL A 1 177 ? -28.610 -0.410 8.423 1.00 98.12 177 VAL A CA 1
ATOM 1291 C C . VAL A 1 177 ? -27.802 0.531 7.545 1.00 98.12 177 VAL A C 1
ATOM 1293 O O . VAL A 1 177 ? -27.009 1.311 8.061 1.00 98.12 177 VAL A O 1
ATOM 1296 N N . LEU A 1 178 ? -28.044 0.505 6.235 1.00 98.25 178 LEU A N 1
ATOM 1297 C CA . LEU A 1 178 ? -27.389 1.413 5.296 1.00 98.25 178 LEU A CA 1
ATOM 1298 C C . LEU A 1 178 ? -27.678 2.874 5.677 1.00 98.25 178 LEU A C 1
ATOM 1300 O O . LEU A 1 178 ? -28.837 3.255 5.881 1.00 98.25 178 LEU A O 1
ATOM 1304 N N . LEU A 1 179 ? -26.625 3.685 5.783 1.00 98.19 179 LEU A N 1
ATOM 1305 C CA . LEU A 1 179 ? -26.716 5.121 6.056 1.00 98.19 179 LEU A CA 1
ATOM 1306 C C . LEU A 1 179 ? -26.584 5.926 4.767 1.00 98.19 179 LEU A C 1
ATOM 1308 O O . LEU A 1 179 ? -27.451 6.755 4.490 1.00 98.19 179 LEU A O 1
ATOM 1312 N N . ALA A 1 180 ? -25.543 5.638 3.990 1.00 97.12 180 ALA A N 1
ATOM 1313 C CA . ALA A 1 180 ? -25.295 6.208 2.675 1.00 97.12 180 ALA A CA 1
ATOM 1314 C C . ALA A 1 180 ? -24.468 5.217 1.841 1.00 97.12 180 ALA A C 1
ATOM 1316 O O . ALA A 1 180 ? -23.651 4.486 2.393 1.00 97.12 180 ALA A O 1
ATOM 1317 N N . ALA A 1 181 ? -24.707 5.175 0.536 1.00 94.69 181 ALA A N 1
ATOM 1318 C CA . ALA A 1 181 ? -23.999 4.319 -0.413 1.00 94.69 181 ALA A CA 1
ATOM 1319 C C . ALA A 1 181 ? -23.411 5.197 -1.510 1.00 94.69 181 ALA A C 1
ATOM 1321 O O . ALA A 1 181 ? -24.102 6.128 -1.930 1.00 94.69 181 ALA A O 1
ATOM 1322 N N . ASN A 1 182 ? -22.203 4.859 -1.966 1.00 92.19 182 ASN A N 1
ATOM 1323 C CA . ASN A 1 182 ? -21.470 5.561 -3.021 1.00 92.19 182 ASN A CA 1
ATOM 1324 C C . ASN A 1 182 ? -21.452 7.072 -2.770 1.00 92.19 182 ASN A C 1
ATOM 1326 O O . ASN A 1 182 ? -22.228 7.833 -3.346 1.00 92.19 182 ASN A O 1
ATOM 1330 N N . VAL A 1 183 ? -20.635 7.497 -1.816 1.00 92.00 183 VAL A N 1
ATOM 1331 C CA . VAL A 1 183 ? -20.465 8.906 -1.473 1.00 92.00 183 VAL A CA 1
ATOM 1332 C C . VAL A 1 183 ? -18.991 9.246 -1.598 1.00 92.00 183 VAL A C 1
ATOM 1334 O O . VAL A 1 183 ? -18.195 8.678 -0.863 1.00 92.00 183 VAL A O 1
ATOM 1337 N N . GLY A 1 184 ? -18.644 10.170 -2.481 1.00 89.50 184 GLY A N 1
ATOM 1338 C CA . GLY A 1 184 ? -17.270 10.607 -2.724 1.00 89.50 184 GLY A CA 1
ATOM 1339 C C . GLY A 1 184 ? -17.264 11.790 -3.678 1.00 89.50 184 GLY A C 1
ATOM 1340 O O . GLY A 1 184 ? -18.310 12.451 -3.807 1.00 89.50 184 GLY A O 1
ATOM 1341 N N . ASP A 1 185 ? -16.138 12.022 -4.339 1.00 82.31 185 ASP A N 1
ATOM 1342 C CA . ASP A 1 185 ? -16.061 13.032 -5.376 1.00 82.31 185 ASP A CA 1
ATOM 1343 C C . ASP A 1 185 ? -16.712 12.587 -6.696 1.00 82.31 185 ASP A C 1
ATOM 1345 O O . ASP A 1 185 ? -16.694 11.424 -7.108 1.00 82.31 185 ASP A O 1
ATOM 1349 N N . ALA A 1 186 ? -17.418 13.544 -7.294 1.00 81.31 186 ALA A N 1
ATOM 1350 C CA . ALA A 1 186 ? -18.116 13.431 -8.566 1.00 81.31 186 ALA A CA 1
ATOM 1351 C C . ALA A 1 186 ? -17.549 14.440 -9.569 1.00 81.31 186 ALA A C 1
ATOM 1353 O O . ALA A 1 186 ? -18.292 14.945 -10.421 1.00 81.31 186 ALA A O 1
ATOM 1354 N N . THR A 1 187 ? -16.283 14.807 -9.431 1.00 71.62 187 THR A N 1
ATOM 1355 C CA . THR A 1 187 ? -15.537 15.622 -10.370 1.00 71.62 187 THR A CA 1
ATOM 1356 C C . THR A 1 187 ? -14.369 14.829 -10.949 1.00 71.62 187 THR A C 1
ATOM 1358 O O . THR A 1 187 ? -14.109 13.694 -10.577 1.00 71.62 187 THR A O 1
ATOM 1361 N N . ALA A 1 188 ? -13.823 15.340 -12.042 1.00 66.62 188 ALA A N 1
ATOM 1362 C CA . ALA A 1 188 ? -12.585 14.866 -12.630 1.00 66.62 188 ALA A CA 1
ATOM 1363 C C . ALA A 1 188 ? -11.826 16.121 -13.058 1.00 66.62 188 ALA A C 1
ATOM 1365 O O . ALA A 1 188 ? -12.313 16.871 -13.918 1.00 66.62 188 ALA A O 1
ATOM 1366 N N . ASP A 1 189 ? -10.702 16.393 -12.406 1.00 65.38 189 ASP A N 1
ATOM 1367 C CA . ASP A 1 189 ? -9.931 17.632 -12.518 1.00 65.38 189 ASP A CA 1
ATOM 1368 C C . ASP A 1 189 ? -10.795 18.887 -12.247 1.00 65.38 189 ASP A C 1
ATOM 1370 O O . ASP A 1 189 ? -10.700 19.914 -12.937 1.00 65.38 189 ASP A O 1
ATOM 1374 N N . GLY A 1 190 ? -11.717 18.797 -11.280 1.00 62.78 190 GLY A N 1
ATOM 1375 C CA . GLY A 1 190 ? -12.641 19.874 -10.905 1.00 62.78 190 GLY A CA 1
ATOM 1376 C C . GLY A 1 190 ? -13.804 20.129 -11.882 1.00 62.78 190 GLY A C 1
ATOM 1377 O O . GLY A 1 190 ? -14.578 21.081 -11.700 1.00 62.78 190 GLY A O 1
ATOM 1378 N N . GLU A 1 191 ? -13.972 19.302 -12.919 1.00 64.50 191 GLU A N 1
ATOM 1379 C CA . GLU A 1 191 ? -15.136 19.319 -13.811 1.00 64.50 191 GLU A CA 1
ATOM 1380 C C . GLU A 1 191 ? -16.136 18.222 -13.429 1.00 64.50 191 GLU A C 1
ATOM 1382 O O . GLU A 1 191 ? -15.764 17.090 -13.161 1.00 64.50 191 GLU A O 1
ATOM 1387 N N . ALA A 1 192 ? -17.437 18.531 -13.435 1.00 70.12 192 ALA A N 1
ATOM 1388 C CA . ALA A 1 192 ? -18.457 17.578 -12.992 1.00 70.12 192 ALA A CA 1
ATOM 1389 C C . ALA A 1 192 ? -18.456 16.282 -13.828 1.00 70.12 192 ALA A C 1
ATOM 1391 O O . ALA A 1 192 ? -18.758 16.298 -15.028 1.00 70.12 192 ALA A O 1
ATOM 1392 N N . ASN A 1 193 ? -18.218 15.164 -13.153 1.00 65.62 193 ASN A N 1
ATOM 1393 C CA . ASN A 1 193 ? -18.291 13.809 -13.665 1.00 65.62 193 ASN A CA 1
ATOM 1394 C C . ASN A 1 193 ? -19.692 13.211 -13.410 1.00 65.62 193 ASN A C 1
ATOM 1396 O O . ASN A 1 193 ? -20.456 13.644 -12.544 1.00 65.62 193 ASN A O 1
ATOM 1400 N N . LEU A 1 194 ? -20.097 12.246 -14.241 1.00 61.38 194 LEU A N 1
ATOM 1401 C CA . LEU A 1 194 ? -21.378 11.541 -14.088 1.00 61.38 194 LEU A CA 1
ATOM 1402 C C . LEU A 1 194 ? -21.275 10.324 -13.163 1.00 61.38 194 LEU A C 1
ATOM 1404 O O . LEU A 1 194 ? -22.312 9.855 -12.689 1.00 61.38 194 LEU A O 1
ATOM 1408 N N . ALA A 1 195 ? -20.067 9.8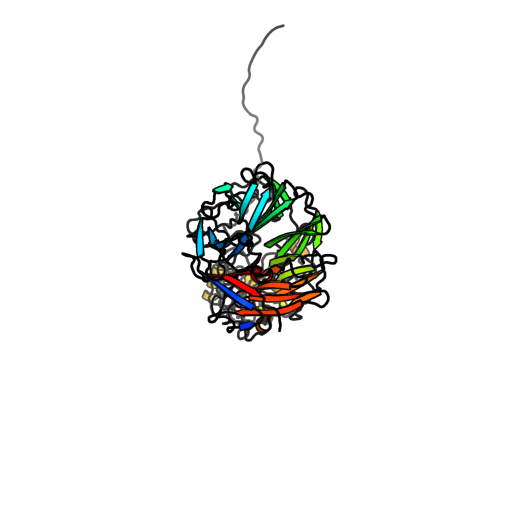06 -12.956 1.00 74.00 195 ALA A N 1
ATOM 1409 C CA . ALA A 1 195 ? -19.767 8.720 -12.036 1.00 74.00 195 ALA A CA 1
ATOM 1410 C C . ALA A 1 195 ? -18.903 9.248 -10.890 1.00 74.00 195 ALA A C 1
ATOM 1412 O O . ALA A 1 195 ? -18.153 10.199 -11.089 1.00 74.00 195 ALA A O 1
ATOM 1413 N N . LEU A 1 196 ? -19.061 8.639 -9.717 1.00 81.75 196 LEU A N 1
ATOM 1414 C CA . LEU A 1 196 ? -18.136 8.831 -8.606 1.00 81.75 196 LEU A CA 1
ATOM 1415 C C . LEU A 1 196 ? -16.833 8.096 -8.885 1.00 81.75 196 LEU A C 1
ATOM 1417 O O . LEU A 1 196 ? -16.888 6.960 -9.380 1.00 81.75 196 LEU A O 1
ATOM 1421 N N . ASN A 1 197 ? -15.733 8.733 -8.514 1.00 82.62 197 ASN A N 1
ATOM 1422 C CA . ASN A 1 197 ? -14.391 8.213 -8.710 1.00 82.62 197 ASN A CA 1
ATOM 1423 C C . ASN A 1 197 ? -14.157 6.936 -7.893 1.00 82.62 197 ASN A C 1
ATOM 1425 O O . ASN A 1 197 ? -14.770 6.731 -6.837 1.00 82.62 197 ASN A O 1
ATOM 1429 N N . SER A 1 198 ? -13.326 6.039 -8.422 1.00 86.50 198 SER A N 1
ATOM 1430 C CA . SER A 1 198 ? -12.888 4.830 -7.724 1.00 86.50 198 SER A CA 1
ATOM 1431 C C . SER A 1 198 ? -12.079 5.219 -6.490 1.00 86.50 198 SER A C 1
ATOM 1433 O O . SER A 1 198 ? -11.207 6.072 -6.571 1.00 86.50 198 SER A O 1
ATOM 1435 N N . THR A 1 199 ? -12.368 4.594 -5.348 1.00 89.06 199 THR A N 1
ATOM 1436 C CA . THR A 1 199 ? -11.704 4.928 -4.081 1.00 89.06 199 THR A CA 1
ATOM 1437 C C . THR A 1 199 ? -10.967 3.716 -3.539 1.00 89.06 199 THR A C 1
ATOM 1439 O O . THR A 1 199 ? -11.627 2.732 -3.202 1.00 89.06 199 THR A O 1
ATOM 1442 N N . HIS A 1 200 ? -9.642 3.792 -3.419 1.00 89.06 200 HIS A N 1
ATOM 1443 C CA . HIS A 1 200 ? -8.788 2.688 -2.973 1.00 89.06 200 HIS A CA 1
ATOM 1444 C C . HIS A 1 200 ? -8.888 2.395 -1.469 1.00 89.06 200 HIS A C 1
ATOM 1446 O O . HIS A 1 200 ? -9.090 1.253 -1.068 1.00 89.06 200 HIS A O 1
ATOM 1452 N N . SER A 1 201 ? -8.835 3.436 -0.639 1.00 92.62 201 SER A N 1
ATOM 1453 C CA . SER A 1 201 ? -8.900 3.344 0.824 1.00 92.62 201 SER A CA 1
ATOM 1454 C C . SER A 1 201 ? -9.767 4.464 1.400 1.00 92.62 201 SER A C 1
ATOM 1456 O O . SER A 1 201 ? -10.021 5.495 0.768 1.00 92.62 201 SER A O 1
ATOM 1458 N N . VAL A 1 202 ? -10.274 4.256 2.615 1.00 94.94 202 VAL A N 1
ATOM 1459 C CA . VAL A 1 202 ? -11.012 5.268 3.372 1.00 94.94 202 VAL A CA 1
ATOM 1460 C C . VAL A 1 202 ? -10.605 5.251 4.840 1.00 94.94 202 VAL A C 1
ATOM 1462 O O . VAL A 1 202 ? -10.428 4.205 5.449 1.00 94.94 202 VAL A O 1
ATOM 1465 N N . LEU A 1 203 ? -10.555 6.423 5.469 1.00 96.56 203 LEU A N 1
ATOM 1466 C CA . LEU A 1 203 ? -10.337 6.514 6.913 1.00 96.56 203 LEU A CA 1
ATOM 1467 C C . LEU A 1 203 ? -11.287 7.515 7.547 1.00 96.56 203 LEU A C 1
ATOM 1469 O O . LEU A 1 203 ? -11.402 8.671 7.145 1.00 96.56 203 LEU A O 1
ATOM 1473 N N . GLY A 1 204 ? -11.937 7.085 8.621 1.00 97.12 204 GLY A N 1
ATOM 1474 C CA . GLY A 1 204 ? -12.775 7.925 9.448 1.00 97.12 204 GLY A CA 1
ATOM 1475 C C . GLY A 1 204 ? -12.075 8.487 10.683 1.00 97.12 204 GLY A C 1
ATOM 1476 O O . GLY A 1 204 ? -11.246 7.842 11.321 1.00 97.12 204 GLY A O 1
ATOM 1477 N N . TRP A 1 205 ? -12.504 9.664 11.144 1.00 97.69 205 TRP A N 1
ATOM 1478 C CA . TRP A 1 205 ? -12.152 10.136 12.486 1.00 97.69 205 TRP A CA 1
ATOM 1479 C C . TRP A 1 205 ? -13.233 11.014 13.114 1.00 97.69 205 TRP A C 1
ATOM 1481 O O . TRP A 1 205 ? -14.167 11.501 12.473 1.00 97.69 205 TRP A O 1
ATOM 1491 N N . THR A 1 206 ? -13.111 11.237 14.425 1.00 97.19 206 THR A N 1
ATOM 1492 C CA . THR A 1 206 ? -13.989 12.153 15.166 1.00 97.19 206 THR A CA 1
ATOM 1493 C C . THR A 1 206 ? -13.189 13.275 15.817 1.00 97.19 206 THR A C 1
ATOM 1495 O O . THR A 1 206 ? -12.136 13.047 16.410 1.00 97.19 206 THR A O 1
ATOM 1498 N N . ASP A 1 207 ? -13.723 14.498 15.774 1.00 95.44 207 ASP A N 1
ATOM 1499 C CA . ASP A 1 207 ? -13.224 15.621 16.573 1.00 95.44 207 ASP A CA 1
ATOM 1500 C C . ASP A 1 207 ? -14.379 16.271 17.340 1.00 95.44 207 ASP A C 1
ATOM 1502 O O . ASP A 1 207 ? -15.191 17.044 16.824 1.00 95.44 207 ASP A O 1
ATOM 1506 N N . GLY A 1 208 ? -14.500 15.902 18.616 1.00 92.88 208 GLY A N 1
ATOM 1507 C CA . GLY A 1 208 ? -15.574 16.379 19.480 1.00 92.88 208 GLY A CA 1
ATOM 1508 C C . GLY A 1 208 ? -16.966 15.965 18.968 1.00 92.88 208 GLY A C 1
ATOM 1509 O O . GLY A 1 208 ? -17.273 14.776 18.968 1.00 92.88 208 GLY A O 1
ATOM 1510 N N . PRO A 1 209 ? -17.865 16.910 18.618 1.00 95.69 209 PRO A N 1
ATOM 1511 C CA . PRO A 1 209 ? -19.221 16.608 18.148 1.00 95.69 209 PRO A CA 1
ATOM 1512 C C . PRO A 1 209 ? -19.319 16.397 16.625 1.00 95.69 209 PRO A C 1
ATOM 1514 O O . PRO A 1 209 ? -20.439 16.400 16.099 1.00 95.69 209 PRO A O 1
ATOM 1517 N N . LYS A 1 210 ? -18.179 16.310 15.934 1.00 97.88 210 LYS A N 1
ATOM 1518 C CA . LYS A 1 210 ? -18.045 16.183 14.482 1.00 97.88 210 LYS A CA 1
ATOM 1519 C C . LYS A 1 210 ? -17.370 14.862 14.115 1.00 97.88 210 LYS A C 1
ATOM 1521 O O . LYS A 1 210 ? -16.609 14.319 14.919 1.00 97.88 210 LYS A O 1
ATOM 1526 N N . ALA A 1 211 ? -17.674 14.370 12.924 1.00 98.31 211 ALA A N 1
ATOM 1527 C CA . ALA A 1 211 ? -17.055 13.196 12.326 1.00 98.31 211 ALA A CA 1
ATOM 1528 C C . ALA A 1 211 ? -16.726 13.499 10.864 1.00 98.31 211 ALA A C 1
ATOM 1530 O O . ALA A 1 211 ? -17.496 14.202 10.205 1.00 98.31 211 ALA A O 1
ATOM 1531 N N . TYR A 1 212 ? -15.601 12.974 10.400 1.00 98.44 212 TYR A N 1
ATOM 1532 C CA . TYR A 1 212 ? -15.075 13.177 9.055 1.00 98.44 212 TYR A CA 1
ATOM 1533 C C . TYR A 1 212 ? -14.593 11.844 8.486 1.00 98.44 212 TYR A C 1
ATOM 1535 O O . TYR A 1 212 ? -14.359 10.906 9.254 1.00 98.44 212 TYR A O 1
ATOM 1543 N N . ALA A 1 213 ? -14.481 11.777 7.167 1.00 97.56 213 ALA A N 1
ATOM 1544 C CA . ALA A 1 213 ? -13.802 10.701 6.463 1.00 97.56 213 ALA A CA 1
ATOM 1545 C C . ALA A 1 213 ? -12.884 11.306 5.405 1.00 97.56 213 ALA A C 1
ATOM 1547 O O . ALA A 1 213 ? -13.199 12.375 4.884 1.00 97.56 213 ALA A O 1
ATOM 1548 N N . VAL A 1 214 ? -11.772 10.642 5.133 1.00 96.44 214 VAL A N 1
ATOM 1549 C CA . VAL A 1 214 ? -10.912 10.910 3.985 1.00 96.44 214 VAL A CA 1
ATOM 1550 C C . VAL A 1 214 ? -11.033 9.733 3.023 1.00 96.44 214 VAL A C 1
ATOM 1552 O O . VAL A 1 214 ? -11.168 8.595 3.483 1.00 96.44 214 VAL A O 1
ATOM 1555 N N . LEU A 1 215 ? -11.083 10.022 1.731 1.00 93.81 215 LEU A N 1
ATOM 1556 C CA . LEU A 1 215 ? -11.082 9.046 0.652 1.00 93.81 215 LEU A CA 1
ATOM 1557 C C . LEU A 1 215 ? -9.739 9.156 -0.065 1.00 93.81 215 LEU A C 1
ATOM 1559 O O . LEU A 1 215 ? -9.220 10.260 -0.222 1.00 93.81 215 LEU A O 1
ATOM 1563 N N . VAL A 1 216 ? -9.204 8.006 -0.454 1.00 89.31 216 VAL A N 1
ATOM 1564 C CA . VAL A 1 216 ? -8.079 7.906 -1.378 1.00 89.31 216 VAL A CA 1
ATOM 1565 C C . VAL A 1 216 ? -8.652 7.718 -2.773 1.00 89.31 216 VAL A C 1
ATOM 1567 O O . VAL A 1 216 ? -9.212 6.657 -3.049 1.00 89.31 216 VAL A O 1
ATOM 1570 N N . ASP A 1 217 ? -8.616 8.772 -3.583 1.00 78.81 217 ASP A N 1
ATOM 1571 C CA . ASP A 1 217 ? -9.147 8.783 -4.949 1.00 78.81 217 ASP A CA 1
ATOM 1572 C C . ASP A 1 217 ? -8.084 8.331 -5.966 1.00 78.81 217 ASP A C 1
ATOM 1574 O O . ASP A 1 217 ? -6.932 8.750 -5.891 1.00 78.81 217 ASP A O 1
ATOM 1578 N N . ASN A 1 218 ? -8.477 7.486 -6.922 1.00 68.19 218 ASN A N 1
ATOM 1579 C CA . ASN A 1 218 ? -7.580 6.860 -7.898 1.00 68.19 218 ASN A CA 1
ATOM 1580 C C . ASN A 1 218 ? -7.623 7.541 -9.281 1.00 68.19 218 ASN A C 1
ATOM 1582 O O . ASN A 1 218 ? -6.864 7.166 -10.185 1.00 68.19 218 ASN A O 1
ATOM 1586 N N . ASP A 1 219 ? -8.568 8.460 -9.498 1.00 63.59 219 ASP A N 1
ATOM 1587 C CA . ASP A 1 219 ? -8.957 8.929 -10.830 1.00 63.59 219 ASP A CA 1
ATOM 1588 C C . ASP A 1 219 ? -8.460 10.349 -11.165 1.00 63.59 219 ASP A C 1
ATOM 1590 O O . ASP A 1 219 ? -8.517 10.738 -12.338 1.00 63.59 219 ASP A O 1
ATOM 1594 N N . GLU A 1 220 ? -7.941 11.106 -10.193 1.00 67.12 220 GLU A N 1
ATOM 1595 C CA . GLU A 1 220 ? -7.444 12.473 -10.397 1.00 67.12 220 GLU A CA 1
ATOM 1596 C C . GLU A 1 220 ? -6.277 12.863 -9.480 1.00 67.12 220 GLU A C 1
ATOM 1598 O O . GLU A 1 220 ? -6.035 12.232 -8.458 1.00 67.12 220 GLU A O 1
ATOM 1603 N N . THR A 1 221 ? -5.561 13.939 -9.836 1.00 65.06 221 THR A N 1
ATOM 1604 C CA . THR A 1 221 ? -4.366 14.369 -9.084 1.00 65.06 221 THR A CA 1
ATOM 1605 C C . THR A 1 221 ? -4.708 15.007 -7.736 1.00 65.06 221 THR A C 1
ATOM 1607 O O . THR A 1 221 ? -3.881 15.043 -6.829 1.00 65.06 221 THR A O 1
ATOM 1610 N N . ALA A 1 222 ? -5.927 15.533 -7.582 1.00 74.12 222 ALA A N 1
ATOM 1611 C CA . ALA A 1 222 ? -6.415 16.107 -6.334 1.00 74.12 222 ALA A CA 1
ATOM 1612 C C . ALA A 1 222 ? -6.978 15.022 -5.401 1.00 74.12 222 ALA A C 1
ATOM 1614 O O . ALA A 1 222 ? -8.122 15.069 -4.974 1.00 74.12 222 ALA A O 1
ATOM 1615 N N . ASP A 1 223 ? -6.125 14.063 -5.066 1.00 75.88 223 ASP A N 1
ATOM 1616 C CA . ASP A 1 223 ? -6.469 12.748 -4.522 1.00 75.88 223 ASP A CA 1
ATOM 1617 C C . ASP A 1 223 ? -6.837 12.706 -3.021 1.00 75.88 223 ASP A C 1
ATOM 1619 O O . ASP A 1 223 ? -7.400 11.713 -2.552 1.00 75.88 223 ASP A O 1
ATOM 1623 N N . VAL A 1 224 ? -6.579 13.770 -2.240 1.00 87.81 224 VAL A N 1
ATOM 1624 C CA . VAL A 1 224 ? -6.999 13.850 -0.823 1.00 87.81 224 VAL A CA 1
ATOM 1625 C C . VAL A 1 224 ? -8.393 14.457 -0.680 1.00 87.81 224 VAL A C 1
ATOM 1627 O O . VAL A 1 224 ? -8.567 15.664 -0.453 1.00 87.81 224 VAL A O 1
ATOM 1630 N N . ASP A 1 225 ? -9.387 13.581 -0.669 1.00 91.44 225 ASP A N 1
ATOM 1631 C CA . ASP A 1 225 ? -10.797 13.925 -0.544 1.00 91.44 225 ASP A CA 1
ATOM 1632 C C . ASP A 1 225 ? -11.286 13.891 0.903 1.00 91.44 225 ASP A C 1
ATOM 1634 O O . ASP A 1 225 ? -11.311 12.839 1.536 1.00 91.44 225 ASP A O 1
ATOM 1638 N N . ILE A 1 226 ? -11.755 15.011 1.460 1.00 96.44 226 ILE A N 1
ATOM 1639 C CA . ILE A 1 226 ? -12.262 15.058 2.841 1.00 96.44 226 ILE A CA 1
ATOM 1640 C C . ILE A 1 226 ? -13.762 15.345 2.892 1.00 96.44 226 ILE A C 1
ATOM 1642 O O . ILE A 1 226 ? -14.255 16.380 2.441 1.00 96.44 226 ILE A O 1
ATOM 1646 N N . MET A 1 227 ? -14.484 14.476 3.602 1.00 97.06 227 MET A N 1
ATOM 1647 C CA . MET A 1 227 ? -15.932 14.500 3.796 1.00 97.06 227 MET A CA 1
ATOM 1648 C C . MET A 1 227 ? -16.325 14.876 5.238 1.00 97.06 227 MET A C 1
ATOM 1650 O O . MET A 1 227 ? -15.807 14.318 6.205 1.00 97.06 227 MET A O 1
ATOM 1654 N N . ASP A 1 228 ? -17.331 15.743 5.429 1.00 98.12 228 ASP A N 1
ATOM 1655 C CA . ASP A 1 228 ? -18.069 15.866 6.702 1.00 98.12 228 ASP A CA 1
ATOM 1656 C C . ASP A 1 228 ? -19.158 14.784 6.769 1.00 98.12 228 ASP A C 1
ATOM 1658 O O . ASP A 1 228 ? -20.194 14.874 6.107 1.00 98.12 228 ASP A O 1
ATOM 1662 N N . ILE A 1 229 ? -18.949 13.779 7.626 1.00 98.38 229 ILE A N 1
ATOM 1663 C CA . ILE A 1 229 ? -19.887 12.667 7.870 1.00 98.38 229 ILE A CA 1
ATOM 1664 C C . ILE A 1 229 ? -20.660 12.833 9.189 1.00 98.38 229 ILE A C 1
ATOM 1666 O O . ILE A 1 229 ? -21.224 11.883 9.739 1.00 98.38 229 ILE A O 1
ATOM 1670 N N . SER A 1 230 ? -20.714 14.048 9.746 1.00 98.44 230 SER A N 1
ATOM 1671 C CA . SER A 1 230 ? -21.376 14.298 11.035 1.00 98.44 230 SER A CA 1
ATOM 1672 C C . SER A 1 230 ? -22.877 14.003 11.007 1.00 98.44 230 SER A C 1
ATOM 1674 O O . SER A 1 230 ? -23.462 13.661 12.043 1.00 98.44 230 SER A O 1
ATOM 1676 N N . ASP A 1 231 ? -23.510 14.168 9.846 1.00 98.19 231 ASP A N 1
ATOM 1677 C CA . ASP A 1 231 ? -24.777 13.523 9.516 1.00 98.19 231 ASP A CA 1
ATOM 1678 C C . ASP A 1 231 ? -24.503 12.422 8.486 1.00 98.19 231 ASP A C 1
ATOM 1680 O O . ASP A 1 231 ? -24.477 12.702 7.291 1.00 98.19 231 ASP A O 1
ATOM 1684 N N . PRO A 1 232 ? -24.315 11.165 8.911 1.00 97.44 232 PRO A N 1
ATOM 1685 C CA . PRO A 1 232 ? -23.854 10.109 8.014 1.00 97.44 232 PRO A CA 1
ATOM 1686 C C . PRO A 1 232 ? -24.905 9.679 6.982 1.00 97.44 232 PRO A C 1
ATOM 1688 O O . PRO A 1 232 ? -24.632 8.840 6.137 1.00 97.44 232 PRO A O 1
ATOM 1691 N N . ARG A 1 233 ? -26.124 10.231 7.042 1.00 97.56 233 ARG A N 1
ATOM 1692 C CA . ARG A 1 233 ? -27.147 10.056 5.998 1.00 97.56 233 ARG A CA 1
ATOM 1693 C C . ARG A 1 233 ? -27.085 11.135 4.920 1.00 97.56 233 ARG A C 1
ATOM 1695 O O . ARG A 1 233 ? -27.781 11.019 3.920 1.00 97.56 233 ARG A O 1
ATOM 1702 N N . ASN A 1 234 ? -26.321 12.200 5.158 1.00 97.06 234 ASN A N 1
ATOM 1703 C CA . ASN A 1 234 ? -26.129 13.318 4.241 1.00 97.06 234 ASN A CA 1
ATOM 1704 C C . ASN A 1 234 ? -24.662 13.794 4.300 1.00 97.06 234 ASN A C 1
ATOM 1706 O O . ASN A 1 234 ? -24.419 14.905 4.785 1.00 97.06 234 ASN A O 1
ATOM 1710 N N . PRO A 1 235 ? -23.687 12.967 3.880 1.00 97.00 235 PRO A N 1
ATOM 1711 C CA . PRO A 1 235 ? -22.286 13.379 3.853 1.00 97.00 235 PRO A CA 1
ATOM 1712 C C . PRO A 1 235 ? -22.054 14.509 2.851 1.00 97.00 235 PRO A C 1
ATOM 1714 O O . PRO A 1 235 ? -22.828 14.673 1.905 1.00 97.00 235 PRO A O 1
ATOM 1717 N N . VAL A 1 236 ? -20.993 15.284 3.060 1.00 95.88 236 VAL A N 1
ATOM 1718 C CA . VAL A 1 236 ? -20.659 16.436 2.214 1.00 95.88 236 VAL A CA 1
ATOM 1719 C C . VAL A 1 236 ? -19.152 16.490 1.994 1.00 95.88 236 VAL A C 1
ATOM 1721 O O . VAL A 1 236 ? -18.429 16.529 2.986 1.00 95.88 236 VAL A O 1
ATOM 1724 N N . LEU A 1 237 ? -18.704 16.556 0.738 1.00 94.38 237 LEU A N 1
ATOM 1725 C CA . LEU A 1 237 ? -17.316 16.877 0.384 1.00 94.38 237 LEU A CA 1
ATOM 1726 C C . LEU A 1 237 ? -17.002 18.313 0.810 1.00 94.38 237 LEU A C 1
ATOM 1728 O O . LEU A 1 237 ? -17.765 19.241 0.516 1.00 94.38 237 LEU A O 1
ATOM 1732 N N . ILE A 1 238 ? -15.936 18.487 1.589 1.00 95.75 238 ILE A N 1
ATOM 1733 C CA . ILE A 1 238 ? -15.557 19.771 2.198 1.00 95.75 238 ILE A CA 1
ATOM 1734 C C . ILE A 1 238 ? -14.150 20.234 1.830 1.00 95.75 238 ILE A C 1
ATOM 1736 O O . ILE A 1 238 ? -13.870 21.417 2.026 1.00 95.75 238 ILE A O 1
ATOM 1740 N N . SER A 1 239 ? -13.298 19.343 1.330 1.00 93.19 239 SER A N 1
ATOM 1741 C CA . SER A 1 239 ? -11.966 19.656 0.823 1.00 93.19 239 SER A CA 1
ATOM 1742 C C . SER A 1 239 ? -11.545 18.596 -0.179 1.00 93.19 239 SER A C 1
ATOM 1744 O O . SER A 1 239 ? -11.905 17.440 -0.006 1.00 93.19 239 SER A O 1
ATOM 1746 N N . GLU A 1 240 ? -10.741 19.029 -1.132 1.00 90.00 240 GLU A N 1
ATOM 1747 C CA . GLU A 1 240 ? -10.066 18.240 -2.156 1.00 90.00 240 GLU A CA 1
ATOM 1748 C C . GLU A 1 240 ? -8.678 18.883 -2.276 1.00 90.00 240 GLU A C 1
ATOM 1750 O O . GLU A 1 240 ? -8.552 20.119 -2.205 1.00 90.00 240 GLU A O 1
ATOM 1755 N N . THR A 1 241 ? -7.606 18.098 -2.240 1.00 88.25 241 THR A N 1
ATOM 1756 C CA . THR A 1 241 ? -6.239 18.632 -2.173 1.00 88.25 241 THR A CA 1
ATOM 1757 C C . THR A 1 241 ? -5.266 17.685 -2.850 1.00 88.25 241 THR A C 1
ATOM 1759 O O . THR A 1 241 ? -5.115 16.555 -2.415 1.00 88.25 241 THR A O 1
ATOM 1762 N N . ASP A 1 242 ? -4.553 18.204 -3.843 1.00 86.44 242 ASP A N 1
ATOM 1763 C CA . ASP A 1 242 ? -3.411 17.549 -4.477 1.00 86.44 242 ASP A CA 1
ATOM 1764 C C . ASP A 1 242 ? -2.160 17.761 -3.606 1.00 86.44 242 ASP A C 1
ATOM 1766 O O . ASP A 1 242 ? -1.813 18.910 -3.291 1.00 86.44 242 ASP A O 1
ATOM 1770 N N . LEU A 1 243 ? -1.496 16.686 -3.161 1.00 86.69 243 LEU A N 1
ATOM 1771 C CA . LEU A 1 243 ? -0.231 16.826 -2.428 1.00 86.69 243 LEU A CA 1
ATOM 1772 C C . LEU A 1 243 ? 1.012 16.853 -3.321 1.00 86.69 243 LEU A C 1
ATOM 1774 O O . LEU A 1 243 ? 2.053 17.328 -2.860 1.00 86.69 243 LEU A O 1
ATOM 1778 N N . ASN A 1 244 ? 0.922 16.462 -4.592 1.00 82.12 244 ASN A N 1
ATOM 1779 C CA . ASN A 1 244 ? 2.023 16.601 -5.546 1.00 82.12 244 ASN A CA 1
ATOM 1780 C C . ASN A 1 244 ? 2.376 18.079 -5.806 1.00 82.12 244 ASN A C 1
ATOM 1782 O O . ASN A 1 244 ? 3.539 18.398 -6.064 1.00 82.12 244 ASN A O 1
ATOM 1786 N N . ASP A 1 245 ? 1.438 19.008 -5.575 1.00 84.25 245 ASP A N 1
ATOM 1787 C CA . ASP A 1 245 ? 1.677 20.463 -5.515 1.00 84.25 245 ASP A CA 1
ATOM 1788 C C . ASP A 1 245 ? 2.763 20.885 -4.490 1.00 84.25 245 ASP A C 1
ATOM 1790 O O . ASP A 1 245 ? 3.257 22.022 -4.523 1.00 84.25 245 ASP A O 1
ATOM 1794 N N . PHE A 1 246 ? 3.147 19.990 -3.571 1.00 86.06 246 PHE A N 1
ATOM 1795 C CA . PHE A 1 246 ? 4.172 20.205 -2.547 1.00 86.06 246 PHE A CA 1
ATOM 1796 C C . PHE A 1 246 ? 5.491 19.455 -2.805 1.00 86.06 246 PHE A C 1
ATOM 1798 O O . PHE A 1 246 ? 6.281 19.348 -1.872 1.00 86.06 246 PHE A O 1
ATOM 1805 N N . ASP A 1 247 ? 5.761 19.023 -4.046 1.00 83.62 247 ASP A N 1
ATOM 1806 C CA . ASP A 1 247 ? 7.001 18.318 -4.453 1.00 83.62 247 ASP A CA 1
ATOM 1807 C C . ASP A 1 247 ? 7.142 16.905 -3.848 1.00 83.62 247 ASP A C 1
ATOM 1809 O O . ASP A 1 247 ? 8.242 16.395 -3.654 1.00 83.62 247 ASP A O 1
ATOM 1813 N N . VAL A 1 248 ? 6.008 16.248 -3.575 1.00 84.69 248 VAL A N 1
ATOM 1814 C CA . VAL A 1 248 ? 5.960 14.902 -2.973 1.00 84.69 248 VAL A CA 1
ATOM 1815 C C . VAL A 1 248 ? 6.546 13.824 -3.898 1.00 84.69 248 VAL A C 1
ATOM 1817 O O . VAL A 1 248 ? 7.028 12.812 -3.412 1.00 84.69 248 VAL A O 1
ATOM 1820 N N . LEU A 1 249 ? 6.617 14.048 -5.214 1.00 77.88 249 LEU A N 1
ATOM 1821 C CA . LEU A 1 249 ? 7.269 13.133 -6.167 1.00 77.88 249 LEU A CA 1
ATOM 1822 C C . LEU A 1 249 ? 8.808 13.072 -6.026 1.00 77.88 249 LEU A C 1
ATOM 1824 O O . LEU A 1 249 ? 9.448 12.179 -6.589 1.00 77.88 249 LEU A O 1
ATOM 1828 N N . GLN A 1 250 ? 9.422 14.009 -5.293 1.00 81.38 250 GLN A N 1
ATOM 1829 C CA . GLN A 1 250 ? 10.868 14.047 -5.045 1.00 81.38 250 GLN A CA 1
ATOM 1830 C C . GLN A 1 250 ? 11.694 14.011 -6.347 1.00 81.38 250 GLN A C 1
ATOM 1832 O O . GLN A 1 250 ? 12.591 13.180 -6.497 1.00 81.38 250 GLN A O 1
ATOM 1837 N N . GLU A 1 251 ? 11.426 14.907 -7.309 1.00 72.19 251 GLU A N 1
ATOM 1838 C CA . GLU A 1 251 ? 11.999 14.863 -8.676 1.00 72.19 251 GLU A CA 1
ATOM 1839 C C . GLU A 1 251 ? 13.541 14.744 -8.725 1.00 72.19 251 GLU A C 1
ATOM 1841 O O . GLU A 1 251 ? 14.111 14.183 -9.666 1.00 72.19 251 GLU A O 1
ATOM 1846 N N . GLU A 1 252 ? 14.251 15.264 -7.715 1.00 67.19 252 GLU A N 1
ATOM 1847 C CA . GLU A 1 252 ? 15.715 15.174 -7.639 1.00 67.19 252 GLU A CA 1
ATOM 1848 C C . GLU A 1 252 ? 16.228 13.767 -7.267 1.00 67.19 252 GLU A C 1
ATOM 1850 O O . GLU A 1 252 ? 17.325 13.390 -7.691 1.00 67.19 252 GLU A O 1
ATOM 1855 N N . ASN A 1 253 ? 15.469 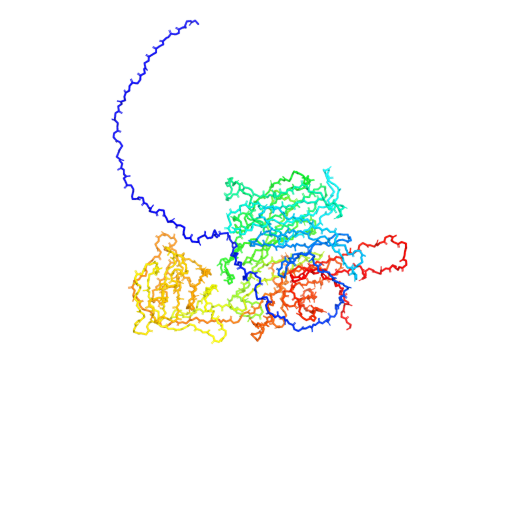12.995 -6.481 1.00 69.31 253 ASN A N 1
ATOM 1856 C CA . ASN A 1 253 ? 15.841 11.664 -5.980 1.00 69.31 253 ASN A CA 1
ATOM 1857 C C . ASN A 1 253 ? 14.681 10.664 -6.071 1.00 69.31 253 ASN A C 1
ATOM 1859 O O . ASN A 1 253 ? 14.508 9.846 -5.170 1.00 69.31 253 ASN A O 1
ATOM 1863 N N . THR A 1 254 ? 13.929 10.708 -7.169 1.00 75.75 254 THR A N 1
ATOM 1864 C CA . THR A 1 254 ? 12.752 9.861 -7.367 1.00 75.75 254 THR A CA 1
ATOM 1865 C C . THR A 1 254 ? 13.082 8.380 -7.121 1.00 75.75 254 THR A C 1
ATOM 1867 O O . THR A 1 254 ? 14.082 7.891 -7.683 1.00 75.75 254 THR A O 1
ATOM 1870 N N . PRO A 1 255 ? 12.283 7.674 -6.295 1.00 82.50 255 PRO A N 1
ATOM 1871 C CA . PRO A 1 255 ? 12.383 6.226 -6.123 1.00 82.50 255 PRO A CA 1
ATOM 1872 C C . PRO A 1 255 ? 12.174 5.452 -7.429 1.00 82.50 255 PRO A C 1
ATOM 1874 O O . PRO A 1 255 ? 11.930 6.042 -8.485 1.00 82.50 255 PRO A O 1
ATOM 1877 N N . LEU A 1 256 ? 12.364 4.132 -7.385 1.00 74.12 256 LEU A N 1
ATOM 1878 C CA . LEU A 1 256 ? 12.459 3.312 -8.592 1.00 74.12 256 LEU A CA 1
ATOM 1879 C C . LEU A 1 256 ? 11.157 3.313 -9.411 1.00 74.12 256 LEU A C 1
ATOM 1881 O O . LEU A 1 256 ? 11.223 3.437 -10.629 1.00 74.12 256 LEU A O 1
ATOM 1885 N N . GLY A 1 257 ? 9.987 3.234 -8.774 1.00 68.81 257 GLY A N 1
ATOM 1886 C CA . GLY A 1 257 ? 8.711 3.207 -9.498 1.00 68.81 257 GLY A CA 1
ATOM 1887 C C . GLY A 1 257 ? 8.372 4.524 -10.209 1.00 68.81 257 GLY A C 1
ATOM 1888 O O . GLY A 1 257 ? 7.746 4.518 -11.274 1.00 68.81 257 GLY A O 1
ATOM 1889 N N . GLY A 1 258 ? 8.840 5.650 -9.665 1.00 71.56 258 GLY A N 1
ATOM 1890 C CA . GLY A 1 258 ? 8.598 6.988 -10.190 1.00 71.56 258 GLY A CA 1
ATOM 1891 C C . GLY A 1 258 ? 7.139 7.434 -10.213 1.00 71.56 258 GLY A C 1
ATOM 1892 O O . GLY A 1 258 ? 6.829 8.356 -10.969 1.00 71.56 258 GLY A O 1
ATOM 1893 N N . ASN A 1 259 ? 6.265 6.812 -9.418 1.00 73.94 259 ASN A N 1
ATOM 1894 C CA . ASN A 1 259 ? 4.840 7.126 -9.358 1.00 73.94 259 ASN A CA 1
ATOM 1895 C C . ASN A 1 259 ? 4.446 7.547 -7.939 1.00 73.94 259 ASN A C 1
ATOM 1897 O O . ASN A 1 259 ? 4.520 6.759 -7.000 1.00 73.94 259 ASN A O 1
ATOM 1901 N N . SER A 1 260 ? 4.003 8.794 -7.791 1.00 81.94 260 SER A N 1
ATOM 1902 C CA . SER A 1 260 ? 3.527 9.338 -6.520 1.00 81.94 260 SER A CA 1
ATOM 1903 C C . SER A 1 260 ? 2.023 9.568 -6.592 1.00 81.94 260 SER A C 1
ATOM 1905 O O . SER A 1 260 ? 1.569 10.494 -7.259 1.00 81.94 260 SER A O 1
ATOM 1907 N N . PHE A 1 261 ? 1.276 8.698 -5.925 1.00 84.50 261 PHE A N 1
ATOM 1908 C CA . PHE A 1 261 ? -0.176 8.758 -5.792 1.00 84.50 261 PHE A CA 1
ATOM 1909 C C . PHE A 1 261 ? -0.540 8.382 -4.357 1.00 84.50 261 PHE A C 1
ATOM 1911 O O . PHE A 1 261 ? 0.171 7.583 -3.730 1.00 84.50 261 PHE A O 1
ATOM 1918 N N . LEU A 1 262 ? -1.603 8.978 -3.825 1.00 89.38 262 LEU A N 1
ATOM 1919 C CA . LEU A 1 262 ? -2.115 8.638 -2.507 1.00 89.38 262 LEU A CA 1
ATOM 1920 C C . LEU A 1 262 ? -2.544 7.167 -2.467 1.00 89.38 262 LEU A C 1
ATOM 1922 O O . LEU A 1 262 ? -3.270 6.705 -3.337 1.00 89.38 262 LEU A O 1
ATOM 1926 N N . HIS A 1 263 ? -2.110 6.446 -1.437 1.00 90.25 263 HIS A N 1
ATOM 1927 C CA . HIS A 1 263 ? -2.415 5.027 -1.258 1.00 90.25 263 HIS A CA 1
ATOM 1928 C C . HIS A 1 263 ? -3.209 4.780 0.026 1.00 90.25 263 HIS A C 1
ATOM 1930 O O . HIS A 1 263 ? -4.260 4.146 0.012 1.00 90.25 263 HIS A O 1
ATOM 1936 N N . ASP A 1 264 ? -2.745 5.324 1.154 1.00 93.44 264 ASP A N 1
ATOM 1937 C CA . ASP A 1 264 ? -3.424 5.139 2.436 1.00 93.44 264 ASP A CA 1
ATOM 1938 C C . ASP A 1 264 ? -3.212 6.313 3.399 1.00 93.44 264 ASP A C 1
ATOM 1940 O O . ASP A 1 264 ? -2.380 7.201 3.188 1.00 93.44 264 ASP A O 1
ATOM 1944 N N . VAL A 1 265 ? -4.001 6.349 4.471 1.00 95.81 265 VAL A N 1
ATOM 1945 C CA . VAL A 1 265 ? -4.128 7.501 5.361 1.00 95.81 265 VAL A CA 1
ATOM 1946 C C . VAL A 1 265 ? -4.414 7.092 6.802 1.00 95.81 265 VAL A C 1
ATOM 1948 O O . VAL A 1 265 ? -5.256 6.254 7.090 1.00 95.81 265 VAL A O 1
ATOM 1951 N N . GLU A 1 266 ? -3.799 7.798 7.749 1.00 96.62 266 GLU A N 1
ATOM 1952 C CA . GLU A 1 266 ? -4.044 7.642 9.190 1.00 96.62 266 GLU A CA 1
ATOM 1953 C C . GLU A 1 266 ? -4.181 9.030 9.835 1.00 96.62 266 GLU A C 1
ATOM 1955 O O . GLU A 1 266 ? -3.454 9.973 9.509 1.00 96.62 266 GLU A O 1
ATOM 1960 N N . VAL A 1 267 ? -5.097 9.189 10.800 1.00 97.44 267 VAL A N 1
ATOM 1961 C CA . VAL A 1 267 ? -5.337 10.468 11.493 1.00 97.44 267 VAL A CA 1
ATOM 1962 C C . VAL A 1 267 ? -5.262 10.297 13.005 1.00 97.44 267 VAL A C 1
ATOM 1964 O O . VAL A 1 267 ? -6.132 9.701 13.638 1.00 97.44 267 VAL A O 1
ATOM 1967 N N . GLN A 1 268 ? -4.289 10.967 13.630 1.00 96.06 268 GLN A N 1
ATOM 1968 C CA . GLN A 1 268 ? -4.119 10.970 15.083 1.00 96.06 268 GLN A CA 1
ATOM 1969 C C . GLN A 1 268 ? -4.062 12.386 15.671 1.00 96.06 268 GLN A C 1
ATOM 1971 O O . GLN A 1 268 ? -3.463 13.317 15.131 1.00 96.06 268 GLN A O 1
ATOM 1976 N N . LYS A 1 269 ? -4.625 12.559 16.876 1.00 95.75 269 LYS A N 1
ATOM 1977 C CA . LYS A 1 269 ? -4.482 13.804 17.645 1.00 95.75 269 LYS A CA 1
ATOM 1978 C C . LYS A 1 269 ? -3.129 13.887 18.358 1.00 95.75 269 LYS A C 1
ATOM 1980 O O . LYS A 1 269 ? -2.985 13.429 19.493 1.00 95.75 269 LYS A O 1
ATOM 1985 N N . ILE A 1 270 ? -2.156 14.567 17.762 1.00 93.56 270 ILE A N 1
ATOM 1986 C CA . ILE A 1 270 ? -0.803 14.740 18.300 1.00 93.56 270 ILE A CA 1
ATOM 1987 C C . ILE A 1 270 ? -0.676 16.103 18.988 1.00 93.56 270 ILE A C 1
ATOM 1989 O O . ILE A 1 270 ? -0.770 17.163 18.377 1.00 93.56 270 ILE A O 1
ATOM 1993 N N . LYS A 1 271 ? -0.459 16.100 20.312 1.00 91.19 271 LYS A N 1
ATOM 1994 C CA . LYS A 1 271 ? -0.278 17.325 21.131 1.00 91.19 271 LYS A CA 1
ATOM 1995 C C . LYS A 1 271 ? -1.382 18.384 20.923 1.00 91.19 271 LYS A C 1
ATOM 1997 O O . LYS A 1 271 ? -1.137 19.579 21.068 1.00 91.19 271 LYS A O 1
ATOM 2002 N N . GLY A 1 272 ? -2.608 17.937 20.646 1.00 93.12 272 GLY A N 1
ATOM 2003 C CA . GLY A 1 272 ? -3.779 18.796 20.445 1.00 93.12 272 GLY A CA 1
ATOM 2004 C C . GLY A 1 272 ? -4.047 19.202 18.995 1.00 93.12 272 GLY A C 1
ATOM 2005 O O . GLY A 1 272 ? -5.050 19.868 18.766 1.00 93.12 272 GLY A O 1
ATOM 2006 N N . VAL A 1 273 ? -3.206 18.782 18.051 1.00 95.81 273 VAL A N 1
ATOM 2007 C CA . VAL A 1 273 ? -3.386 18.958 16.607 1.00 95.81 273 VAL A CA 1
ATOM 2008 C C . VAL A 1 273 ? -3.892 17.643 16.025 1.00 95.81 273 VAL A C 1
ATOM 2010 O O . VAL A 1 273 ? -3.311 16.608 16.324 1.00 95.81 273 VAL A O 1
ATOM 2013 N N . MET A 1 274 ? -4.975 17.660 15.251 1.00 97.81 274 MET A N 1
ATOM 2014 C CA . MET A 1 274 ? -5.312 16.529 14.386 1.00 97.81 274 MET A CA 1
ATOM 2015 C C . MET A 1 274 ? -4.309 16.503 13.237 1.00 97.81 274 MET A C 1
ATOM 2017 O O . MET A 1 274 ? -4.237 17.460 12.466 1.00 97.81 274 MET A O 1
ATOM 2021 N N . THR A 1 275 ? -3.499 15.454 13.186 1.00 98.19 275 THR A N 1
ATOM 2022 C CA . THR A 1 275 ? -2.459 15.264 12.180 1.00 98.19 275 THR A CA 1
ATOM 2023 C C . THR A 1 275 ? -2.813 14.042 11.356 1.00 98.19 275 THR A C 1
ATOM 2025 O O . THR A 1 275 ? -3.031 12.977 11.926 1.00 98.19 275 THR A O 1
ATOM 2028 N N . MET A 1 276 ? -2.881 14.233 10.045 1.00 98.25 276 MET A N 1
ATOM 2029 C CA . MET A 1 276 ? -2.979 13.164 9.062 1.00 98.25 276 MET A CA 1
ATOM 2030 C C . MET A 1 276 ? -1.566 12.802 8.611 1.00 98.25 276 MET A C 1
ATOM 2032 O O . MET A 1 276 ? -0.751 13.709 8.417 1.00 98.25 276 MET A O 1
ATOM 2036 N N . VAL A 1 277 ? -1.282 11.512 8.488 1.00 97.94 277 VAL A N 1
ATOM 2037 C CA . VAL A 1 277 ? -0.222 11.005 7.618 1.00 97.94 277 VAL A CA 1
ATOM 2038 C C . VAL A 1 277 ? -0.897 10.426 6.385 1.00 97.94 277 VAL A C 1
ATOM 2040 O O . VAL A 1 277 ? -1.871 9.693 6.521 1.00 97.94 277 VAL A O 1
ATOM 2043 N N . ALA A 1 278 ? -0.418 10.828 5.219 1.00 96.50 278 ALA A N 1
ATOM 2044 C CA . ALA A 1 278 ? -0.842 10.338 3.925 1.00 96.50 278 ALA A CA 1
ATOM 2045 C C . ALA A 1 278 ? 0.344 9.612 3.289 1.00 96.50 278 ALA A C 1
ATOM 2047 O O . ALA A 1 278 ? 1.419 10.204 3.152 1.00 96.50 278 ALA A O 1
ATOM 2048 N N . SER A 1 279 ? 0.168 8.335 2.982 1.00 95.38 279 SER A N 1
ATOM 2049 C CA . SER A 1 279 ? 1.134 7.511 2.264 1.00 95.38 279 SER A CA 1
ATOM 2050 C C . SER A 1 279 ? 0.974 7.783 0.775 1.00 95.38 279 SER A C 1
ATOM 2052 O O . SER A 1 279 ? -0.090 7.534 0.218 1.00 95.38 279 SER A O 1
ATOM 2054 N N . TYR A 1 280 ? 2.010 8.336 0.158 1.00 91.44 280 TYR A N 1
ATOM 2055 C CA . TYR A 1 280 ? 2.102 8.546 -1.280 1.00 91.44 280 TYR A CA 1
ATOM 2056 C C . TYR A 1 280 ? 3.152 7.597 -1.796 1.00 91.44 280 TYR A C 1
ATOM 2058 O O . TYR A 1 280 ? 4.315 7.834 -1.508 1.00 91.44 280 TYR A O 1
ATOM 2066 N N . TRP A 1 281 ? 2.762 6.577 -2.547 1.00 89.19 281 TRP A N 1
ATOM 2067 C CA . TRP A 1 281 ? 3.604 5.479 -3.026 1.00 89.19 281 TRP A CA 1
ATOM 2068 C C . TRP A 1 281 ? 5.116 5.798 -3.135 1.00 89.19 281 TRP A C 1
ATOM 2070 O O . TRP A 1 281 ? 5.852 5.712 -2.151 1.00 89.19 281 TRP A O 1
ATOM 2080 N N . ASP A 1 282 ? 5.616 6.278 -4.275 1.00 86.44 282 ASP A N 1
ATOM 2081 C CA . ASP A 1 282 ? 7.023 6.702 -4.389 1.00 86.44 282 ASP A CA 1
ATOM 2082 C C . ASP A 1 282 ? 7.291 8.111 -3.837 1.00 86.44 282 ASP A C 1
ATOM 2084 O O . ASP A 1 282 ? 8.387 8.648 -3.986 1.00 86.44 282 ASP A O 1
ATOM 2088 N N . GLY A 1 283 ? 6.303 8.734 -3.195 1.00 88.50 283 GLY A N 1
ATOM 2089 C CA . GLY A 1 283 ? 6.442 10.024 -2.523 1.00 88.50 283 GLY A CA 1
ATOM 2090 C C . GLY A 1 283 ? 6.714 9.962 -1.020 1.00 88.50 283 GLY A C 1
ATOM 2091 O O . GLY A 1 283 ? 7.008 10.985 -0.404 1.00 88.50 283 GLY A O 1
ATOM 2092 N N . GLY A 1 284 ? 6.646 8.780 -0.409 1.00 93.56 284 GLY A N 1
ATOM 2093 C CA . GLY A 1 284 ? 6.836 8.604 1.024 1.00 93.56 284 GLY A CA 1
ATOM 2094 C C . GLY A 1 284 ? 5.603 8.995 1.843 1.00 93.56 284 GLY A C 1
ATOM 2095 O O . GLY A 1 284 ? 4.459 8.838 1.433 1.00 93.56 284 GLY A O 1
ATOM 2096 N N . TRP A 1 285 ? 5.830 9.508 3.053 1.00 96.62 285 TRP A N 1
ATOM 2097 C CA . TRP A 1 285 ? 4.757 9.881 3.980 1.00 96.62 285 TRP A CA 1
ATOM 2098 C C . TRP A 1 285 ? 4.663 11.392 4.157 1.00 96.62 285 TRP A C 1
ATOM 2100 O O . TRP A 1 285 ? 5.575 12.015 4.706 1.00 96.62 285 TRP A O 1
ATOM 2110 N N . THR A 1 286 ? 3.517 11.965 3.799 1.00 96.38 286 THR A N 1
ATOM 2111 C CA . THR A 1 286 ? 3.220 13.396 3.923 1.00 96.38 286 THR A CA 1
ATOM 2112 C C . THR A 1 286 ? 2.351 13.688 5.141 1.00 96.38 286 THR A C 1
ATOM 2114 O O . THR A 1 286 ? 1.354 13.022 5.398 1.00 96.38 286 THR A O 1
ATOM 2117 N N . LEU A 1 287 ? 2.704 14.715 5.918 1.00 97.56 287 LEU A N 1
ATOM 2118 C CA . LEU A 1 287 ? 1.946 15.140 7.093 1.00 97.56 287 LEU A CA 1
ATOM 2119 C C . LEU A 1 287 ? 1.100 16.382 6.828 1.00 97.56 287 LEU A C 1
ATOM 2121 O O . LEU A 1 287 ? 1.622 17.442 6.472 1.00 97.56 287 LEU A O 1
ATOM 2125 N N . LEU A 1 288 ? -0.185 16.298 7.175 1.00 97.38 288 LEU A N 1
ATOM 2126 C CA . LEU A 1 288 ? -1.129 17.415 7.134 1.00 97.38 288 LEU A CA 1
ATOM 2127 C C . LEU A 1 288 ? -1.674 17.732 8.531 1.00 97.38 288 LEU A C 1
ATOM 2129 O O . LEU A 1 288 ? -1.908 16.858 9.364 1.00 97.38 288 LEU A O 1
ATOM 2133 N N . ASN A 1 289 ? -1.931 19.008 8.806 1.00 97.75 289 ASN A N 1
ATOM 2134 C CA . ASN A 1 289 ? -2.766 19.437 9.924 1.00 97.75 289 ASN A CA 1
ATOM 2135 C C . ASN A 1 289 ? -4.215 19.553 9.449 1.00 97.75 289 ASN A C 1
ATOM 2137 O O . ASN A 1 289 ? -4.538 20.430 8.651 1.00 97.75 289 ASN A O 1
ATOM 2141 N N . VAL A 1 290 ? -5.078 18.722 10.028 1.00 98.06 290 VAL A N 1
ATOM 2142 C CA . VAL A 1 290 ? -6.505 18.607 9.701 1.00 98.06 290 VAL A CA 1
ATOM 2143 C C . VAL A 1 290 ? -7.394 19.026 10.877 1.00 98.06 290 VAL A C 1
ATOM 2145 O O . VAL A 1 290 ? -8.481 18.500 11.098 1.00 98.06 290 VAL A O 1
ATOM 2148 N N . ASN A 1 291 ? -6.946 19.998 11.684 1.00 97.69 291 ASN A N 1
ATOM 2149 C CA . ASN A 1 291 ? -7.810 20.625 12.697 1.00 97.69 291 ASN A CA 1
ATOM 2150 C C . ASN A 1 291 ? -9.010 21.358 12.077 1.00 97.69 291 ASN A C 1
ATOM 2152 O O . ASN A 1 291 ? -10.051 21.479 12.721 1.00 97.69 291 ASN A O 1
ATOM 2156 N N . ASP A 1 292 ? -8.836 21.887 10.865 1.00 97.25 292 ASP A N 1
ATOM 2157 C CA . ASP A 1 292 ? -9.912 22.382 10.012 1.00 97.25 292 ASP A CA 1
ATOM 2158 C C . ASP A 1 292 ? -9.936 21.517 8.746 1.00 97.25 292 ASP A C 1
ATOM 2160 O O . ASP A 1 292 ? -9.216 21.824 7.801 1.00 97.25 292 ASP A O 1
ATOM 2164 N N . PRO A 1 293 ? -10.701 20.411 8.727 1.00 97.00 293 PRO A N 1
ATOM 2165 C CA . PRO A 1 293 ? -10.685 19.473 7.603 1.00 97.00 293 PRO A CA 1
ATOM 2166 C C . PRO A 1 293 ? -11.187 20.060 6.276 1.00 97.00 293 PRO A C 1
ATOM 2168 O O . PRO A 1 293 ? -10.997 19.444 5.242 1.00 97.00 293 PRO A O 1
ATOM 2171 N N . ALA A 1 294 ? -11.817 21.241 6.290 1.00 96.56 294 ALA A N 1
ATOM 2172 C CA . ALA A 1 294 ? -12.190 21.965 5.072 1.00 96.56 294 ALA A CA 1
ATOM 2173 C C . ALA A 1 294 ? -11.036 22.811 4.494 1.00 96.56 294 ALA A C 1
ATOM 2175 O O . ALA A 1 294 ? -11.191 23.439 3.453 1.00 96.56 294 ALA A O 1
ATOM 2176 N N . ASN A 1 295 ? -9.923 22.927 5.225 1.00 96.00 295 ASN A N 1
ATOM 2177 C CA . ASN A 1 295 ? -8.726 23.670 4.836 1.00 96.00 295 ASN A CA 1
ATOM 2178 C C . ASN A 1 295 ? -7.486 22.944 5.404 1.00 96.00 295 ASN A C 1
ATOM 2180 O O . ASN A 1 295 ? -6.852 23.469 6.335 1.00 96.00 295 ASN A O 1
ATOM 2184 N N . PRO A 1 296 ? -7.163 21.727 4.923 1.00 96.12 296 PRO A N 1
ATOM 2185 C CA . PRO A 1 296 ? -5.979 21.000 5.367 1.00 96.12 296 PRO A CA 1
ATOM 2186 C C . PRO A 1 296 ? -4.712 21.829 5.117 1.00 96.12 296 PRO A C 1
ATOM 2188 O O . PRO A 1 296 ? -4.622 22.618 4.176 1.00 96.12 296 PRO A O 1
ATOM 2191 N N . VAL A 1 297 ? -3.728 21.697 6.007 1.00 96.44 297 VAL A N 1
ATOM 2192 C CA . VAL A 1 297 ? -2.472 22.457 5.925 1.00 96.44 297 VAL A CA 1
ATOM 2193 C C . VAL A 1 297 ? -1.294 21.499 5.886 1.00 96.44 297 VAL A C 1
ATOM 2195 O O . VAL A 1 297 ? -1.018 20.849 6.896 1.00 96.44 297 VAL A O 1
ATOM 2198 N N . TYR A 1 298 ? -0.571 21.477 4.765 1.00 96.06 298 TYR A N 1
ATOM 2199 C CA . TYR A 1 298 ? 0.697 20.760 4.631 1.00 96.06 298 TYR A CA 1
ATOM 2200 C C . TYR A 1 298 ? 1.698 21.162 5.725 1.00 96.06 298 TYR A C 1
ATOM 2202 O O . TYR A 1 298 ? 1.835 22.342 6.079 1.00 96.06 298 TYR A O 1
ATOM 2210 N N . LEU A 1 299 ? 2.383 20.168 6.296 1.00 95.62 299 LEU A N 1
ATOM 2211 C CA . LEU A 1 299 ? 3.355 20.358 7.372 1.00 95.62 299 LEU A CA 1
ATOM 2212 C C . LEU A 1 299 ? 4.788 20.021 6.966 1.00 95.62 299 LEU A C 1
ATOM 2214 O O . LEU A 1 299 ? 5.687 20.744 7.411 1.00 95.62 299 LEU A O 1
ATOM 2218 N N . ARG A 1 300 ? 4.987 18.874 6.307 1.00 95.38 300 ARG A N 1
ATOM 2219 C CA . ARG A 1 300 ? 6.271 18.240 5.940 1.00 95.38 300 ARG A CA 1
ATOM 2220 C C . ARG A 1 300 ? 6.017 16.842 5.374 1.00 95.38 300 ARG A C 1
ATOM 2222 O O . ARG A 1 300 ? 4.987 16.261 5.701 1.00 95.38 300 ARG A O 1
ATOM 2229 N N . ASP A 1 301 ? 7.004 16.276 4.710 1.00 94.69 301 ASP A N 1
ATOM 2230 C CA . ASP A 1 301 ? 7.001 14.941 4.110 1.00 94.69 301 ASP A CA 1
ATOM 2231 C C . ASP A 1 301 ? 8.345 14.219 4.327 1.00 94.69 301 ASP A C 1
ATOM 2233 O O . ASP A 1 301 ? 9.294 14.802 4.866 1.00 94.69 301 ASP A O 1
ATOM 2237 N N . PHE A 1 302 ? 8.373 12.921 4.026 1.00 94.75 302 PHE A N 1
ATOM 2238 C CA . PHE A 1 302 ? 9.541 12.046 4.132 1.00 94.75 302 PHE A CA 1
ATOM 2239 C C . PHE A 1 302 ? 10.236 11.900 2.779 1.00 94.75 302 PHE A C 1
ATOM 2241 O O . PHE A 1 302 ? 9.657 11.335 1.859 1.00 94.75 302 PHE A O 1
ATOM 2248 N N . ASP A 1 303 ? 11.511 12.284 2.720 1.00 91.56 303 ASP A N 1
ATOM 2249 C CA . ASP A 1 303 ? 12.358 12.050 1.551 1.00 91.56 303 ASP A CA 1
ATOM 2250 C C . ASP A 1 303 ? 13.048 10.682 1.620 1.00 91.56 303 ASP A C 1
ATOM 2252 O O . ASP A 1 303 ? 13.757 10.373 2.591 1.00 91.56 303 ASP A O 1
ATOM 2256 N N . TYR A 1 304 ? 12.942 9.898 0.548 1.00 91.38 304 TYR A N 1
ATOM 2257 C CA . TYR A 1 304 ? 13.738 8.689 0.396 1.00 91.38 304 TYR A CA 1
ATOM 2258 C C . TYR A 1 304 ? 15.221 9.034 0.234 1.00 91.38 304 TYR A C 1
ATOM 2260 O O . TYR A 1 304 ? 15.631 10.020 -0.387 1.00 91.38 304 TYR A O 1
ATOM 2268 N N . SER A 1 305 ? 16.090 8.181 0.778 1.00 88.12 305 SER A N 1
ATOM 2269 C CA . SER A 1 305 ? 17.522 8.342 0.560 1.00 88.12 305 SER A CA 1
ATOM 2270 C C . SER A 1 305 ? 17.910 7.971 -0.870 1.00 88.12 305 SER A C 1
ATOM 2272 O O . SER A 1 305 ? 17.413 7.008 -1.450 1.00 88.12 305 SER A O 1
ATOM 2274 N N . ALA A 1 306 ? 18.931 8.655 -1.397 1.00 85.12 306 ALA A N 1
ATOM 2275 C CA . ALA A 1 306 ? 19.543 8.338 -2.693 1.00 85.12 306 ALA A CA 1
ATOM 2276 C C . ALA A 1 306 ? 20.151 6.923 -2.774 1.00 85.12 306 ALA A C 1
ATOM 2278 O O . ALA A 1 306 ? 20.665 6.526 -3.812 1.00 85.12 306 ALA A O 1
ATOM 2279 N N . LYS A 1 307 ? 20.182 6.176 -1.670 1.00 88.56 307 LYS A N 1
ATOM 2280 C CA . LYS A 1 307 ? 20.457 4.746 -1.671 1.00 88.56 307 LYS A CA 1
ATOM 2281 C C . LYS A 1 307 ? 19.388 4.038 -0.879 1.00 88.56 307 LYS A C 1
ATOM 2283 O O . LYS A 1 307 ? 18.985 4.566 0.153 1.00 88.56 307 LYS A O 1
ATOM 2288 N N . ASP A 1 308 ? 19.032 2.843 -1.312 1.00 91.19 308 ASP A N 1
ATOM 2289 C CA . ASP A 1 308 ? 18.142 1.993 -0.542 1.00 91.19 308 ASP A CA 1
ATOM 2290 C C . ASP A 1 308 ? 18.761 1.643 0.823 1.00 91.19 308 ASP A C 1
ATOM 2292 O O . ASP A 1 308 ? 19.963 1.357 0.921 1.00 91.19 308 ASP A O 1
ATOM 2296 N N . THR A 1 309 ? 17.948 1.696 1.880 1.00 92.69 309 THR A N 1
ATOM 2297 C CA . THR A 1 309 ? 18.411 1.564 3.268 1.00 92.69 309 THR A CA 1
ATOM 2298 C C . THR A 1 309 ? 18.964 0.173 3.565 1.00 92.69 309 THR A C 1
ATOM 2300 O O . THR A 1 309 ? 19.987 0.059 4.250 1.00 92.69 309 THR A O 1
ATOM 2303 N N . LEU A 1 310 ? 18.303 -0.883 3.083 1.00 94.12 310 LEU A N 1
ATOM 2304 C CA . LEU A 1 310 ? 18.623 -2.261 3.462 1.00 94.12 310 LEU A CA 1
ATOM 2305 C C . LEU A 1 310 ? 19.538 -2.949 2.447 1.00 94.12 310 LEU A C 1
ATOM 2307 O O . LEU A 1 310 ? 20.432 -3.698 2.846 1.00 94.12 310 LEU A O 1
ATOM 2311 N N . THR A 1 311 ? 19.397 -2.646 1.157 1.00 91.44 311 THR A N 1
ATOM 2312 C CA . THR A 1 311 ? 20.224 -3.247 0.098 1.00 91.44 311 THR A CA 1
ATOM 2313 C C . THR A 1 311 ? 21.448 -2.411 -0.271 1.00 91.44 311 THR A C 1
ATOM 2315 O O . THR A 1 311 ? 22.453 -2.937 -0.760 1.00 91.44 311 THR A O 1
ATOM 2318 N N . GLY A 1 312 ? 21.410 -1.096 -0.026 1.00 90.00 312 GLY A N 1
ATOM 2319 C CA . GLY A 1 312 ? 22.479 -0.164 -0.389 1.00 90.00 312 GLY A CA 1
ATOM 2320 C C . GLY A 1 312 ? 22.585 0.133 -1.889 1.00 90.00 312 GLY A C 1
ATOM 2321 O O . GLY A 1 312 ? 23.582 0.743 -2.312 1.00 90.00 312 GLY A O 1
ATOM 2322 N N . LEU A 1 313 ? 21.594 -0.294 -2.682 1.00 87.75 313 LEU A N 1
ATOM 2323 C CA . LEU A 1 313 ? 21.469 0.019 -4.105 1.00 87.75 313 LEU A CA 1
ATOM 2324 C C . LEU A 1 313 ? 21.304 1.525 -4.327 1.00 87.75 313 LEU A C 1
ATOM 2326 O O . LEU A 1 313 ? 21.017 2.282 -3.407 1.00 87.75 313 LEU A O 1
ATOM 2330 N N . SER A 1 314 ? 21.567 1.994 -5.546 1.00 78.88 314 SER A N 1
ATOM 2331 C CA . SER A 1 314 ? 21.718 3.423 -5.861 1.00 78.88 314 SER A CA 1
ATOM 2332 C C . SER A 1 314 ? 20.418 4.231 -5.942 1.00 78.88 314 SER A C 1
ATOM 2334 O O . SER A 1 314 ? 20.484 5.386 -6.351 1.00 78.88 314 SER A O 1
ATOM 2336 N N . ARG A 1 315 ? 19.276 3.632 -5.598 1.00 82.50 315 ARG A N 1
ATOM 2337 C CA . ARG A 1 315 ? 17.962 4.265 -5.430 1.00 82.50 315 ARG A CA 1
ATOM 2338 C C . ARG A 1 315 ? 17.155 3.438 -4.442 1.00 82.50 315 ARG A C 1
ATOM 2340 O O . ARG A 1 315 ? 17.250 2.212 -4.511 1.00 82.50 315 ARG A O 1
ATOM 2347 N N . SER A 1 316 ? 16.409 4.104 -3.566 1.00 87.81 316 SER A N 1
ATOM 2348 C CA . SER A 1 316 ? 15.379 3.438 -2.764 1.00 87.81 316 SER A CA 1
ATOM 2349 C C . SER A 1 316 ? 14.287 2.897 -3.680 1.00 87.81 316 SER A C 1
ATOM 2351 O O . SER A 1 316 ? 14.088 3.444 -4.767 1.00 87.81 316 SER A O 1
ATOM 2353 N N . GLU A 1 317 ? 13.632 1.825 -3.248 1.00 84.75 317 GLU A N 1
ATOM 2354 C CA . GLU A 1 317 ? 12.516 1.256 -4.001 1.00 84.75 317 GLU A CA 1
ATOM 2355 C C . GLU A 1 317 ? 11.342 2.230 -4.054 1.00 84.75 317 GLU A C 1
ATOM 2357 O O . GLU A 1 317 ? 10.959 2.636 -5.146 1.00 84.75 317 GLU A O 1
ATOM 2362 N N . GLY A 1 318 ? 10.928 2.733 -2.889 1.00 89.00 318 GLY A N 1
ATOM 2363 C CA . GLY A 1 318 ? 9.780 3.621 -2.761 1.00 89.00 318 GLY A CA 1
ATOM 2364 C C . GLY A 1 318 ? 8.616 2.865 -2.141 1.00 89.00 318 GLY A C 1
ATOM 2365 O O . GLY A 1 318 ? 8.823 2.136 -1.170 1.00 89.00 318 GLY A O 1
ATOM 2366 N N . ASN A 1 319 ? 7.438 3.008 -2.738 1.00 90.31 319 ASN A N 1
ATOM 2367 C CA . ASN A 1 319 ? 6.240 2.241 -2.414 1.00 90.31 319 ASN A CA 1
ATOM 2368 C C . ASN A 1 319 ? 5.679 2.400 -0.984 1.00 90.31 319 ASN A C 1
ATOM 2370 O O . ASN A 1 319 ? 5.203 1.426 -0.400 1.00 90.31 319 ASN A O 1
ATOM 2374 N N . ALA A 1 320 ? 5.718 3.600 -0.401 1.00 94.31 320 ALA A N 1
ATOM 2375 C CA . ALA A 1 320 ? 5.051 3.900 0.865 1.00 94.31 320 ALA A CA 1
ATOM 2376 C C . ALA A 1 320 ? 3.553 3.562 0.778 1.00 94.31 320 ALA A C 1
ATOM 2378 O O . ALA A 1 320 ? 2.760 4.309 0.206 1.00 94.31 320 ALA A O 1
ATOM 2379 N N . HIS A 1 321 ? 3.197 2.437 1.387 1.00 94.88 321 HIS A N 1
ATOM 2380 C CA . HIS A 1 321 ? 1.892 1.799 1.316 1.00 94.88 321 HIS A CA 1
ATOM 2381 C C . HIS A 1 321 ? 0.989 2.301 2.448 1.00 94.88 321 HIS A C 1
ATOM 2383 O O . HIS A 1 321 ? 0.106 3.130 2.242 1.00 94.88 321 HIS A O 1
ATOM 2389 N N . GLN A 1 322 ? 1.283 1.904 3.690 1.00 96.31 322 GLN A N 1
ATOM 2390 C CA . GLN A 1 322 ? 0.475 2.228 4.867 1.00 96.31 322 GLN A CA 1
ATOM 2391 C C . GLN A 1 322 ? 1.361 2.667 6.034 1.00 96.31 322 GLN A C 1
ATOM 2393 O O . GLN A 1 322 ? 2.552 2.348 6.105 1.00 96.31 322 GLN A O 1
ATOM 2398 N N . ALA A 1 323 ? 0.808 3.460 6.954 1.00 97.81 323 ALA A N 1
ATOM 2399 C CA . ALA A 1 323 ? 1.529 3.855 8.151 1.00 97.81 323 ALA A CA 1
ATOM 2400 C C . ALA A 1 323 ? 0.635 4.198 9.340 1.00 97.81 323 ALA A C 1
ATOM 2402 O O . ALA A 1 323 ? -0.417 4.811 9.202 1.00 97.81 323 ALA A O 1
ATOM 2403 N N . GLU A 1 324 ? 1.162 3.949 10.539 1.00 98.00 324 GLU A N 1
ATOM 2404 C CA . GLU A 1 324 ? 0.548 4.368 11.794 1.00 98.00 324 GLU A CA 1
ATOM 2405 C C . GLU A 1 324 ? 1.479 5.227 12.657 1.00 98.00 324 GLU A C 1
ATOM 2407 O O . GLU A 1 324 ? 2.708 5.067 12.708 1.00 98.00 324 GLU A O 1
ATOM 2412 N N . PHE A 1 325 ? 0.879 6.137 13.427 1.00 97.88 325 PHE A N 1
ATOM 2413 C CA . PHE A 1 325 ? 1.610 6.909 14.424 1.00 97.88 325 PHE A CA 1
ATOM 2414 C C . PHE A 1 325 ? 1.920 6.082 15.674 1.00 97.88 325 PHE A C 1
ATOM 2416 O O . PHE A 1 325 ? 1.087 5.363 16.222 1.00 97.88 325 PHE A O 1
ATOM 2423 N N . SER A 1 326 ? 3.092 6.323 16.268 1.00 96.62 326 SER A N 1
ATOM 2424 C CA . SER A 1 326 ? 3.350 5.894 17.641 1.00 96.62 326 SER A CA 1
ATOM 2425 C C . SER A 1 326 ? 2.293 6.486 18.595 1.00 96.62 326 SER A C 1
ATOM 2427 O O . SER A 1 326 ? 1.836 7.619 18.390 1.00 96.62 326 SER A O 1
ATOM 2429 N N . PRO A 1 327 ? 1.966 5.836 19.732 1.00 94.31 327 PRO A N 1
ATOM 2430 C CA . PRO A 1 327 ? 0.924 6.337 20.639 1.00 94.31 327 PRO A CA 1
ATOM 2431 C C . PRO A 1 327 ? 1.232 7.709 21.266 1.00 94.31 327 PRO A C 1
ATOM 2433 O O . PRO A 1 327 ? 0.375 8.331 21.892 1.00 94.31 327 PRO A O 1
ATOM 2436 N N . ASP A 1 328 ? 2.482 8.178 21.179 1.00 92.38 328 ASP A N 1
ATOM 2437 C CA . ASP A 1 328 ? 2.889 9.521 21.597 1.00 92.38 328 ASP A CA 1
ATOM 2438 C C . ASP A 1 328 ? 3.155 10.502 20.444 1.00 92.38 328 ASP A C 1
ATOM 2440 O O . ASP A 1 328 ? 3.559 11.642 20.713 1.00 92.38 328 ASP A O 1
ATOM 2444 N N . GLY A 1 329 ? 2.887 10.087 19.202 1.00 94.94 329 GLY A N 1
ATOM 2445 C CA . GLY A 1 329 ? 2.996 10.886 17.982 1.00 94.94 329 GLY A CA 1
ATOM 2446 C C . GLY A 1 329 ? 4.407 11.406 17.738 1.00 94.94 329 GLY A C 1
ATOM 2447 O O . GLY A 1 329 ? 4.585 12.577 17.400 1.00 94.94 329 GLY A O 1
ATOM 2448 N N . ARG A 1 330 ? 5.417 10.594 18.065 1.00 95.12 330 ARG A N 1
ATOM 2449 C CA . ARG A 1 330 ? 6.837 10.933 17.878 1.00 95.12 330 ARG A CA 1
ATOM 2450 C C . ARG A 1 330 ? 7.465 10.199 16.710 1.00 95.12 330 ARG A C 1
ATOM 2452 O O . ARG A 1 330 ? 8.476 10.672 16.203 1.00 95.12 330 ARG A O 1
ATOM 2459 N N . SER A 1 331 ? 6.894 9.064 16.340 1.00 97.06 331 SER A N 1
ATOM 2460 C CA . SER A 1 331 ? 7.369 8.273 15.224 1.00 97.06 331 SER A CA 1
ATOM 2461 C C . SER A 1 331 ? 6.199 7.817 14.373 1.00 97.06 331 SER A C 1
ATOM 2463 O O . SER A 1 331 ? 5.079 7.717 14.872 1.00 97.06 331 SER A O 1
ATOM 2465 N N . ILE A 1 332 ? 6.494 7.547 13.114 1.00 98.25 332 ILE A N 1
ATOM 2466 C CA . ILE A 1 332 ? 5.635 6.844 12.171 1.00 98.25 332 ILE A CA 1
ATOM 2467 C C . ILE A 1 332 ? 6.276 5.472 11.972 1.00 98.25 332 ILE A C 1
ATOM 2469 O O . ILE A 1 332 ? 7.500 5.389 11.831 1.00 98.25 332 ILE A O 1
ATOM 2473 N N . VAL A 1 333 ? 5.478 4.415 12.039 1.00 98.56 333 VAL A N 1
ATOM 2474 C CA . VAL A 1 333 ? 5.868 3.099 11.533 1.00 98.56 333 VAL A CA 1
ATOM 2475 C C . VAL A 1 333 ? 5.153 2.962 10.202 1.00 98.56 333 VAL A C 1
ATOM 2477 O O . VAL A 1 333 ? 3.933 3.059 10.191 1.00 98.56 333 VAL A O 1
ATOM 2480 N N . GLY A 1 334 ? 5.904 2.832 9.116 1.00 98.00 334 GLY A N 1
ATOM 2481 C CA . GLY A 1 334 ? 5.358 2.767 7.765 1.00 98.00 334 GLY A CA 1
ATOM 2482 C C . GLY A 1 334 ? 5.879 1.554 7.013 1.00 98.00 334 GLY A C 1
ATOM 2483 O O . GLY A 1 334 ? 6.956 1.041 7.332 1.00 98.00 334 GLY A O 1
ATOM 2484 N N . THR A 1 335 ? 5.105 1.078 6.053 1.00 98.06 335 THR A N 1
ATOM 2485 C CA . THR A 1 335 ? 5.412 -0.076 5.215 1.00 98.06 335 THR A CA 1
ATOM 2486 C C . THR A 1 335 ? 5.683 0.387 3.789 1.00 98.06 335 THR A C 1
ATOM 2488 O O . THR A 1 335 ? 4.923 1.180 3.246 1.00 98.06 335 THR A O 1
ATOM 2491 N N . ASP A 1 336 ? 6.794 -0.072 3.216 1.00 95.25 336 ASP A N 1
ATOM 2492 C CA . ASP A 1 336 ? 7.055 0.006 1.781 1.00 95.25 336 ASP A CA 1
ATOM 2493 C C . ASP A 1 336 ? 6.610 -1.336 1.179 1.00 95.25 336 ASP A C 1
ATOM 2495 O O . ASP A 1 336 ? 7.181 -2.369 1.544 1.00 95.25 336 ASP A O 1
ATOM 2499 N N . GLU A 1 337 ? 5.592 -1.356 0.321 1.00 91.69 337 GLU A N 1
ATOM 2500 C CA . GLU A 1 337 ? 5.080 -2.590 -0.285 1.00 91.69 337 GLU A CA 1
ATOM 2501 C C . GLU A 1 337 ? 5.725 -2.842 -1.653 1.00 91.69 337 GLU A C 1
ATOM 2503 O O . GLU A 1 337 ? 5.589 -2.056 -2.580 1.00 91.69 337 GLU A O 1
ATOM 2508 N N . ASP A 1 338 ? 6.425 -3.960 -1.818 1.00 88.94 338 ASP A N 1
ATOM 2509 C CA . ASP A 1 338 ? 7.076 -4.294 -3.083 1.00 88.94 338 ASP A CA 1
ATOM 2510 C C . ASP A 1 338 ? 6.906 -5.773 -3.442 1.00 88.94 338 ASP A C 1
ATOM 2512 O O . ASP A 1 338 ? 7.353 -6.672 -2.725 1.00 88.94 338 ASP A O 1
ATOM 2516 N N . PHE A 1 339 ? 6.272 -6.002 -4.592 1.00 82.56 339 PHE A N 1
ATOM 2517 C CA . PHE A 1 339 ? 5.993 -7.317 -5.172 1.00 82.56 339 PHE A CA 1
ATOM 2518 C C . PHE A 1 339 ? 7.045 -7.791 -6.170 1.00 82.56 339 PHE A C 1
ATOM 2520 O O . PHE A 1 339 ? 6.921 -8.890 -6.716 1.00 82.56 339 PHE A O 1
ATOM 2527 N N . SER A 1 340 ? 8.050 -6.971 -6.464 1.00 83.19 340 SER A N 1
ATOM 2528 C CA . SER A 1 340 ? 9.070 -7.283 -7.449 1.00 83.19 340 SER A CA 1
ATOM 2529 C C . SER A 1 340 ? 10.428 -7.396 -6.768 1.00 83.19 340 SER A C 1
ATOM 2531 O O . SER A 1 340 ? 11.143 -6.409 -6.686 1.00 83.19 340 SER A O 1
ATOM 2533 N N . PRO A 1 341 ? 10.896 -8.611 -6.422 1.00 85.50 341 PRO A N 1
ATOM 2534 C CA . PRO A 1 341 ? 12.197 -8.794 -5.770 1.00 85.50 341 PRO A CA 1
ATOM 2535 C C . PRO A 1 341 ? 13.402 -8.488 -6.674 1.00 85.50 341 PRO A C 1
ATOM 2537 O O . PRO A 1 341 ? 14.552 -8.794 -6.328 1.00 85.50 341 PRO A O 1
ATOM 2540 N N . PHE A 1 342 ? 13.129 -8.000 -7.884 1.00 86.00 342 PHE A N 1
ATOM 2541 C CA . PHE A 1 342 ? 14.115 -7.612 -8.867 1.00 86.00 342 PHE A CA 1
ATOM 2542 C C . PHE A 1 342 ? 13.732 -6.295 -9.538 1.00 86.00 342 PHE A C 1
ATOM 2544 O O . PHE A 1 342 ? 12.681 -6.190 -10.174 1.00 86.00 342 PHE A O 1
ATOM 2551 N N . ARG A 1 343 ? 14.701 -5.386 -9.626 1.00 85.38 343 ARG A N 1
ATOM 2552 C CA . ARG A 1 343 ? 14.726 -4.324 -10.638 1.00 85.38 343 ARG A CA 1
ATOM 2553 C C . ARG A 1 343 ? 15.439 -4.755 -11.903 1.00 85.38 343 ARG A C 1
ATOM 2555 O O . ARG A 1 343 ? 16.369 -5.568 -11.883 1.00 85.38 343 ARG A O 1
ATOM 2562 N N . LEU A 1 344 ? 15.079 -4.148 -13.031 1.00 88.12 344 LEU A N 1
ATOM 2563 C CA . LEU A 1 344 ? 15.789 -4.372 -14.284 1.00 88.12 344 LEU A CA 1
ATOM 2564 C C . LEU A 1 344 ? 16.820 -3.268 -14.542 1.00 88.12 344 LEU A C 1
ATOM 2566 O O . LEU A 1 344 ? 16.513 -2.079 -14.569 1.00 88.12 344 LEU A O 1
ATOM 2570 N N . THR A 1 345 ? 18.061 -3.680 -14.802 1.00 89.88 345 THR A N 1
ATOM 2571 C CA . THR A 1 345 ? 19.123 -2.790 -15.286 1.00 89.88 345 THR A CA 1
ATOM 2572 C C . THR A 1 345 ? 19.341 -3.004 -16.777 1.00 89.88 345 THR A C 1
ATOM 2574 O O . THR A 1 345 ? 19.547 -4.132 -17.230 1.00 89.88 345 THR A O 1
ATOM 2577 N N . PHE A 1 346 ? 19.343 -1.914 -17.540 1.00 93.44 346 PHE A N 1
ATOM 2578 C CA . PHE A 1 346 ? 19.677 -1.872 -18.955 1.00 93.44 346 PHE A CA 1
ATOM 2579 C C . PHE A 1 346 ? 21.033 -1.200 -19.172 1.00 93.44 346 PHE A C 1
ATOM 2581 O O . PHE A 1 346 ? 21.225 -0.028 -18.872 1.00 93.44 346 PHE A O 1
ATOM 2588 N N . THR A 1 347 ? 21.980 -1.923 -19.754 1.00 94.56 347 THR A N 1
ATOM 2589 C CA . THR A 1 347 ? 23.324 -1.427 -20.045 1.00 94.56 347 THR A CA 1
ATOM 2590 C C . THR A 1 347 ? 23.463 -1.101 -21.525 1.00 94.56 347 THR A C 1
ATOM 2592 O O . THR A 1 347 ? 23.225 -1.937 -22.404 1.00 94.56 347 THR A O 1
ATOM 2595 N N .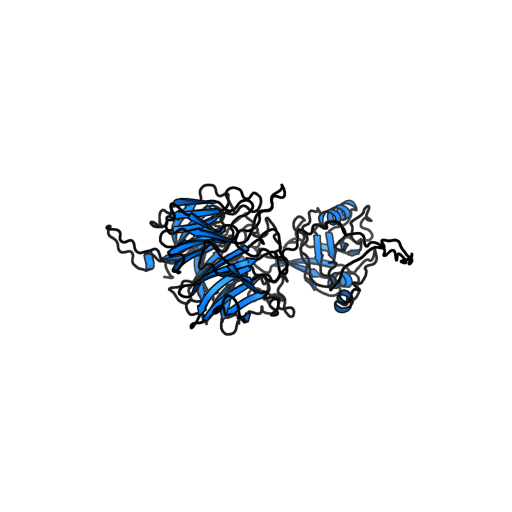 SER A 1 348 ? 23.940 0.109 -21.803 1.00 91.62 348 SER A N 1
ATOM 2596 C CA . SER A 1 348 ? 24.323 0.573 -23.136 1.00 91.62 348 SER A CA 1
ATOM 2597 C C . SER A 1 348 ? 25.759 1.110 -23.143 1.00 91.62 348 SER A C 1
ATOM 2599 O O . SER A 1 348 ? 26.437 1.166 -22.118 1.00 91.62 348 SER A O 1
ATOM 2601 N N . ALA A 1 349 ? 26.241 1.564 -24.303 1.00 86.06 349 ALA A N 1
ATOM 2602 C CA . ALA A 1 349 ? 27.549 2.215 -24.397 1.00 86.06 349 ALA A CA 1
ATOM 2603 C C . ALA A 1 349 ? 27.639 3.537 -23.605 1.00 86.06 349 ALA A C 1
ATOM 2605 O O . ALA A 1 349 ? 28.749 3.991 -23.322 1.00 86.06 349 ALA A O 1
ATOM 2606 N N . ALA A 1 350 ? 26.502 4.150 -23.259 1.00 85.75 350 ALA A N 1
ATOM 2607 C CA . ALA A 1 350 ? 26.452 5.356 -22.437 1.00 85.75 350 ALA A CA 1
ATOM 2608 C C . ALA A 1 350 ? 26.494 5.067 -20.927 1.00 85.75 350 ALA A C 1
ATOM 2610 O O . ALA A 1 350 ? 26.757 5.985 -20.152 1.00 85.75 350 ALA A O 1
ATOM 2611 N N . GLY A 1 351 ? 26.288 3.811 -20.520 1.00 88.38 351 GLY A N 1
ATOM 2612 C CA . GLY A 1 351 ? 26.229 3.390 -19.124 1.00 88.38 351 GLY A CA 1
ATOM 2613 C C . GLY A 1 351 ? 24.999 2.542 -18.819 1.00 88.38 351 GLY A C 1
ATOM 2614 O O . GLY A 1 351 ? 24.266 2.137 -19.729 1.00 88.38 351 GLY A O 1
ATOM 2615 N N . ASP A 1 352 ? 24.821 2.282 -17.528 1.00 89.88 352 ASP A N 1
ATOM 2616 C CA . ASP A 1 352 ? 23.655 1.599 -16.983 1.00 89.88 352 ASP A CA 1
ATOM 2617 C C . ASP A 1 352 ? 22.502 2.589 -16.814 1.00 89.88 352 ASP A C 1
ATOM 2619 O O . ASP A 1 352 ? 22.698 3.741 -16.420 1.00 89.88 352 ASP A O 1
ATOM 2623 N N . ALA A 1 353 ? 21.308 2.114 -17.126 1.00 88.19 353 ALA A N 1
ATOM 2624 C CA . ALA A 1 353 ? 20.046 2.802 -16.980 1.00 88.19 353 ALA A CA 1
ATOM 2625 C C . ALA A 1 353 ? 19.024 1.837 -16.384 1.00 88.19 353 ALA A C 1
ATOM 2627 O O . ALA A 1 353 ? 19.183 0.615 -16.427 1.00 88.19 353 ALA A O 1
ATOM 2628 N N . GLU A 1 354 ? 17.968 2.402 -15.834 1.00 83.94 354 GLU A N 1
ATOM 2629 C CA . GLU A 1 354 ? 16.819 1.643 -15.382 1.00 83.94 354 GLU A CA 1
ATOM 2630 C C . GLU A 1 354 ? 15.981 1.168 -16.576 1.00 83.94 354 GLU A C 1
ATOM 2632 O O . GLU A 1 354 ? 16.020 1.748 -17.669 1.00 83.94 354 GLU A O 1
ATOM 2637 N N . ALA A 1 355 ? 15.237 0.089 -16.373 1.00 88.81 355 ALA A N 1
ATOM 2638 C CA . ALA A 1 355 ? 14.295 -0.421 -17.344 1.00 88.81 355 ALA A CA 1
ATOM 2639 C C . ALA A 1 355 ? 13.109 -1.100 -16.657 1.00 88.81 355 ALA A C 1
ATOM 2641 O O . ALA A 1 355 ? 13.207 -1.537 -15.517 1.00 88.81 355 ALA A O 1
ATOM 2642 N N . ALA A 1 356 ? 12.016 -1.258 -17.398 1.00 86.12 356 ALA A N 1
ATOM 2643 C CA . ALA A 1 356 ? 10.865 -2.050 -16.975 1.00 86.12 356 ALA A CA 1
ATOM 2644 C C . ALA A 1 356 ? 10.701 -3.288 -17.862 1.00 86.12 356 ALA A C 1
ATOM 2646 O O . ALA A 1 356 ? 11.138 -3.304 -19.020 1.00 86.12 356 ALA A O 1
ATOM 2647 N N . GLN A 1 357 ? 10.053 -4.325 -17.334 1.00 88.06 357 GLN A N 1
ATOM 2648 C CA . GLN A 1 357 ? 9.768 -5.564 -18.061 1.00 88.06 357 GLN A CA 1
ATOM 2649 C C . GLN A 1 357 ? 8.295 -5.634 -18.472 1.00 88.06 357 GLN A C 1
ATOM 2651 O O . GLN A 1 357 ? 7.422 -5.063 -17.827 1.00 88.06 357 GLN A O 1
ATOM 2656 N N . GLY A 1 358 ? 8.008 -6.316 -19.577 1.00 83.38 358 GLY A N 1
ATOM 2657 C CA . GLY A 1 358 ? 6.646 -6.539 -20.047 1.00 83.38 358 GLY A CA 1
ATOM 2658 C C . GLY A 1 358 ? 5.942 -7.680 -19.313 1.00 83.38 358 GLY A C 1
ATOM 2659 O O . GLY A 1 358 ? 6.506 -8.767 -19.217 1.00 83.38 358 GLY A O 1
ATOM 2660 N N . SER A 1 359 ? 4.689 -7.482 -18.893 1.00 75.31 359 SER A N 1
ATOM 2661 C CA . SER A 1 359 ? 3.952 -8.412 -18.009 1.00 75.31 359 SER A CA 1
ATOM 2662 C C . SER A 1 359 ? 3.841 -9.860 -18.512 1.00 75.31 359 SER A C 1
ATOM 2664 O O . SER A 1 359 ? 4.283 -10.790 -17.850 1.00 75.31 359 SER A O 1
ATOM 2666 N N . ASN A 1 360 ? 3.294 -10.088 -19.710 1.00 81.25 360 ASN A N 1
ATOM 2667 C CA . ASN A 1 360 ? 3.007 -11.427 -20.251 1.00 81.25 360 ASN A CA 1
ATOM 2668 C C . ASN A 1 360 ? 4.017 -11.858 -21.331 1.00 81.25 360 ASN A C 1
ATOM 2670 O O . ASN A 1 360 ? 3.654 -12.325 -22.421 1.00 81.25 360 ASN A O 1
ATOM 2674 N N . THR A 1 361 ? 5.303 -11.680 -21.034 1.00 87.75 361 THR A N 1
ATOM 2675 C CA . THR A 1 361 ? 6.434 -12.115 -21.872 1.00 87.75 361 THR A CA 1
ATOM 2676 C C . THR A 1 361 ? 7.414 -12.964 -21.061 1.00 87.75 361 THR A C 1
ATOM 2678 O O . THR A 1 361 ? 7.307 -12.981 -19.836 1.00 87.75 361 THR A O 1
ATOM 2681 N N . PRO A 1 362 ? 8.345 -13.712 -21.689 1.00 91.50 362 PRO A N 1
ATOM 2682 C CA . PRO A 1 362 ? 9.426 -14.350 -20.942 1.00 91.50 362 PRO A CA 1
ATOM 2683 C C . PRO A 1 362 ? 10.184 -13.308 -20.103 1.00 91.50 362 PRO A C 1
ATOM 2685 O O . PRO A 1 362 ? 10.800 -12.407 -20.675 1.00 91.50 362 PRO A O 1
ATOM 2688 N N . GLN A 1 363 ? 10.103 -13.434 -18.776 1.00 86.12 363 GLN A N 1
ATOM 2689 C CA . GLN A 1 363 ? 10.736 -12.514 -17.830 1.00 86.12 363 GLN A CA 1
ATOM 2690 C C . GLN A 1 363 ? 12.256 -12.685 -17.833 1.00 86.12 363 GLN A C 1
ATOM 2692 O O . GLN A 1 363 ? 12.766 -13.781 -18.083 1.00 86.12 363 GLN A O 1
ATOM 2697 N N . LEU A 1 364 ? 12.968 -11.591 -17.567 1.00 87.75 364 LEU A N 1
ATOM 2698 C CA . LEU A 1 364 ? 14.378 -11.619 -17.202 1.00 87.75 364 LEU A CA 1
ATOM 2699 C C . LEU A 1 364 ? 14.477 -11.782 -15.684 1.00 87.75 364 LEU A C 1
ATOM 2701 O O . LEU A 1 364 ? 13.868 -11.019 -14.938 1.00 87.75 364 LEU A O 1
ATOM 2705 N N . ASP A 1 365 ? 15.265 -12.756 -15.254 1.00 82.44 365 ASP A N 1
ATOM 2706 C CA . ASP A 1 365 ? 15.461 -13.170 -13.864 1.00 82.44 365 ASP A CA 1
ATOM 2707 C C . ASP A 1 365 ? 16.960 -13.363 -13.563 1.00 82.44 365 ASP A C 1
ATOM 2709 O O . ASP A 1 365 ? 17.828 -13.071 -14.389 1.00 82.44 365 ASP A O 1
ATOM 2713 N N . ALA A 1 366 ? 17.301 -13.891 -12.386 1.00 78.19 366 ALA A N 1
ATOM 2714 C CA . ALA A 1 366 ? 18.693 -14.144 -12.005 1.00 78.19 366 ALA A CA 1
ATOM 2715 C C . ALA A 1 366 ? 19.459 -15.079 -12.974 1.00 78.19 366 ALA A C 1
ATOM 2717 O O . ALA A 1 366 ? 20.693 -15.051 -13.030 1.00 78.19 366 ALA A O 1
ATOM 2718 N N . GLY A 1 367 ? 18.756 -15.934 -13.725 1.00 81.50 367 GLY A N 1
ATOM 2719 C CA . GLY A 1 367 ? 19.328 -16.898 -14.666 1.00 81.50 367 GLY A CA 1
ATOM 2720 C C . GLY A 1 367 ? 19.249 -16.477 -16.135 1.00 81.50 367 GLY A C 1
ATOM 2721 O O . GLY A 1 367 ? 19.880 -17.113 -16.988 1.00 81.50 367 GLY A O 1
ATOM 2722 N N . THR A 1 368 ? 18.500 -15.425 -16.451 1.00 87.06 368 THR A N 1
ATOM 2723 C CA . THR A 1 368 ? 18.187 -15.009 -17.817 1.00 87.06 368 THR A CA 1
ATOM 2724 C C . THR A 1 368 ? 18.518 -13.536 -18.034 1.00 87.06 368 THR A C 1
ATOM 2726 O O . THR A 1 368 ? 18.352 -12.675 -17.184 1.00 87.06 368 THR A O 1
ATOM 2729 N N . SER A 1 369 ? 19.052 -13.225 -19.209 1.00 91.62 369 SER A N 1
ATOM 2730 C CA . SER A 1 369 ? 19.371 -11.850 -19.586 1.00 91.62 369 SER A CA 1
ATOM 2731 C C . SER A 1 369 ? 19.127 -11.658 -21.068 1.00 91.62 369 SER A C 1
ATOM 2733 O O . SER A 1 369 ? 19.198 -12.599 -21.868 1.00 91.62 369 SER A O 1
ATOM 2735 N N . LEU A 1 370 ? 18.858 -10.415 -21.437 1.00 94.12 370 LEU A N 1
ATOM 2736 C CA . LEU A 1 370 ? 18.816 -10.001 -22.822 1.00 94.12 370 LEU A CA 1
ATOM 2737 C C . LEU A 1 370 ? 20.179 -9.429 -23.196 1.00 94.12 370 LEU A C 1
ATOM 2739 O O . LEU A 1 370 ? 20.712 -8.592 -22.478 1.00 94.12 370 LEU A O 1
ATOM 2743 N N . SER A 1 371 ? 20.752 -9.833 -24.328 1.00 95.06 371 SER A N 1
ATOM 2744 C CA . SER A 1 371 ? 21.924 -9.151 -24.880 1.00 95.06 371 SER A CA 1
ATOM 2745 C C . SER A 1 371 ? 22.016 -9.324 -26.388 1.00 95.06 371 SER A C 1
ATOM 2747 O O . SER A 1 371 ? 21.694 -10.382 -26.932 1.00 95.06 371 SER A O 1
ATOM 2749 N N . GLY A 1 372 ? 22.466 -8.279 -27.076 1.00 95.31 372 GLY A N 1
ATOM 2750 C CA . GLY A 1 372 ? 22.709 -8.325 -28.510 1.00 95.31 372 GLY A CA 1
ATOM 2751 C C . GLY A 1 372 ? 22.868 -6.945 -29.126 1.00 95.31 372 GLY A C 1
ATOM 2752 O O . GLY A 1 372 ? 22.801 -5.920 -28.449 1.00 95.31 372 GLY A O 1
ATOM 2753 N N . THR A 1 373 ? 23.093 -6.919 -30.436 1.00 97.06 373 THR A N 1
ATOM 2754 C CA . THR A 1 373 ? 23.156 -5.666 -31.190 1.00 97.06 373 THR A CA 1
ATOM 2755 C C . THR A 1 373 ? 21.733 -5.172 -31.499 1.00 97.06 373 THR A C 1
ATOM 2757 O O . THR A 1 373 ? 20.933 -5.948 -32.033 1.00 97.06 373 THR A O 1
ATOM 2760 N N . PRO A 1 374 ? 21.403 -3.909 -31.183 1.00 97.06 374 PRO A N 1
ATOM 2761 C CA . PRO A 1 374 ? 20.092 -3.331 -31.440 1.00 97.06 374 PRO A CA 1
ATOM 2762 C C . PRO A 1 374 ? 19.938 -2.841 -32.877 1.00 97.06 374 PRO A C 1
ATOM 2764 O O . PRO A 1 374 ? 20.903 -2.382 -33.491 1.00 97.06 374 PRO A O 1
ATOM 2767 N N . VAL A 1 375 ? 18.708 -2.907 -33.389 1.00 97.31 375 VAL A N 1
ATOM 2768 C CA . VAL A 1 375 ? 18.278 -2.268 -34.639 1.00 97.31 375 VAL A CA 1
ATOM 2769 C C . VAL A 1 375 ? 16.923 -1.589 -34.458 1.00 97.31 375 VAL A C 1
ATOM 2771 O O . VAL A 1 375 ? 15.995 -2.198 -33.925 1.00 97.31 375 VAL A O 1
ATOM 2774 N N . PHE A 1 376 ? 16.787 -0.342 -34.909 1.00 96.88 376 PHE A N 1
ATOM 2775 C CA . PHE A 1 376 ? 15.525 0.391 -34.812 1.00 96.88 376 PHE A CA 1
ATOM 2776 C C . PHE A 1 376 ? 14.523 -0.034 -35.891 1.00 96.88 376 PHE A C 1
ATOM 2778 O O . PHE A 1 376 ? 14.818 0.027 -37.087 1.00 96.88 376 PHE A O 1
ATOM 2785 N N . LEU A 1 377 ? 13.312 -0.417 -35.479 1.00 96.19 377 LEU A N 1
ATOM 2786 C CA . LEU A 1 377 ? 12.230 -0.894 -36.352 1.00 96.19 377 LEU A CA 1
ATOM 2787 C C . LEU A 1 377 ? 11.036 0.071 -36.439 1.00 96.19 377 LEU A C 1
ATOM 2789 O O . LEU A 1 377 ? 9.991 -0.280 -36.995 1.00 96.19 377 LEU A O 1
ATOM 2793 N N . GLY A 1 378 ? 11.172 1.296 -35.924 1.00 94.56 378 GLY A N 1
ATOM 2794 C CA . GLY A 1 378 ? 10.060 2.244 -35.877 1.00 94.56 378 GLY A CA 1
ATOM 2795 C C . GLY A 1 378 ? 9.013 1.851 -34.828 1.00 94.56 378 GLY A C 1
ATOM 2796 O O . GLY A 1 378 ? 9.323 1.144 -33.870 1.00 94.56 378 GLY A O 1
ATOM 2797 N N . PRO A 1 379 ? 7.742 2.248 -35.004 1.00 93.62 379 PRO A N 1
ATOM 2798 C CA . PRO A 1 379 ? 6.681 1.902 -34.062 1.00 93.62 379 PRO A CA 1
ATOM 2799 C C . PRO A 1 379 ? 6.224 0.437 -34.163 1.00 93.62 379 PRO A C 1
ATOM 2801 O O . PRO A 1 379 ? 5.368 0.027 -33.390 1.00 93.62 379 PRO A O 1
ATOM 2804 N N . ALA A 1 380 ? 6.719 -0.358 -35.121 1.00 94.81 380 ALA A N 1
ATOM 2805 C CA . ALA A 1 380 ? 6.364 -1.775 -35.292 1.00 94.81 380 ALA A CA 1
ATOM 2806 C C . ALA A 1 380 ? 4.851 -2.090 -35.410 1.00 94.81 380 ALA A C 1
ATOM 2808 O O . ALA A 1 380 ? 4.426 -3.221 -35.183 1.00 94.81 380 ALA A O 1
ATOM 2809 N N . CYS A 1 381 ? 4.023 -1.116 -35.804 1.00 92.75 381 CYS A N 1
ATOM 2810 C CA . CYS A 1 381 ? 2.566 -1.284 -35.870 1.00 92.75 381 CYS A CA 1
ATOM 2811 C C . CYS A 1 381 ? 2.040 -1.897 -37.170 1.00 92.75 381 CYS A C 1
ATOM 2813 O O . CYS A 1 381 ? 0.909 -2.373 -37.206 1.00 92.75 381 CYS A O 1
ATOM 2815 N N . GLN A 1 382 ? 2.824 -1.867 -38.249 1.00 85.31 382 GLN A N 1
ATOM 2816 C CA . GLN A 1 382 ? 2.411 -2.356 -39.565 1.00 85.31 382 GLN A CA 1
ATOM 2817 C C . GLN A 1 382 ? 3.487 -3.285 -40.132 1.00 85.31 382 GLN A C 1
ATOM 2819 O O . GLN A 1 382 ? 4.673 -2.960 -40.087 1.00 85.31 382 GLN A O 1
ATOM 2824 N N . GLY A 1 383 ? 3.063 -4.439 -40.653 1.00 73.25 383 GLY A N 1
ATOM 2825 C CA . GLY A 1 383 ? 3.943 -5.473 -41.198 1.00 73.25 383 GLY A CA 1
ATOM 2826 C C . GLY A 1 383 ? 3.961 -5.550 -42.735 1.00 73.25 383 GLY A C 1
ATOM 2827 O O . GLY A 1 383 ? 3.107 -4.953 -43.398 1.00 73.25 383 GLY A O 1
ATOM 2828 N N . PRO A 1 384 ? 4.897 -6.333 -43.314 1.00 79.62 384 PRO A N 1
ATOM 2829 C CA . PRO A 1 384 ? 5.925 -7.114 -42.617 1.00 79.62 384 PRO A CA 1
ATOM 2830 C C . PRO A 1 384 ? 7.159 -6.274 -42.240 1.00 79.62 384 PRO A C 1
ATOM 2832 O O . PRO A 1 384 ? 7.655 -5.491 -43.051 1.00 79.62 384 PRO A O 1
ATOM 2835 N N . LEU A 1 385 ? 7.663 -6.468 -41.018 1.00 92.12 385 LEU A N 1
ATOM 2836 C CA . LEU A 1 385 ? 8.940 -5.910 -40.561 1.00 92.12 385 LEU A CA 1
ATOM 2837 C C . LEU A 1 385 ? 10.119 -6.707 -41.155 1.00 92.12 385 LEU A C 1
ATOM 2839 O O . LEU A 1 385 ? 9.948 -7.880 -41.507 1.00 92.12 385 LEU A O 1
ATOM 2843 N N . PRO A 1 386 ? 11.311 -6.100 -41.307 1.00 91.44 386 PRO A N 1
ATOM 2844 C CA . PRO A 1 386 ? 12.493 -6.833 -41.748 1.00 91.44 386 PRO A CA 1
ATOM 2845 C C . PRO A 1 386 ? 12.905 -7.879 -40.703 1.00 91.44 386 PRO A C 1
ATOM 2847 O O . PRO A 1 386 ? 12.857 -7.615 -39.508 1.00 91.44 386 PRO A O 1
ATOM 2850 N N . ALA A 1 387 ? 13.336 -9.055 -41.163 1.00 92.00 387 ALA A N 1
ATOM 2851 C CA . ALA A 1 387 ? 13.934 -10.069 -40.297 1.00 92.00 387 ALA A CA 1
ATOM 2852 C C . ALA A 1 387 ? 15.290 -9.595 -39.750 1.00 92.00 387 ALA A C 1
ATOM 2854 O O . ALA A 1 387 ? 15.991 -8.812 -40.404 1.00 92.00 387 ALA A O 1
ATOM 2855 N N . ALA A 1 388 ? 15.704 -10.136 -38.604 1.00 91.75 388 ALA A N 1
ATOM 2856 C CA . ALA A 1 388 ? 17.018 -9.848 -38.039 1.00 91.75 388 ALA A CA 1
ATOM 2857 C C . ALA A 1 388 ? 18.143 -10.247 -39.013 1.00 91.75 388 ALA A C 1
ATOM 2859 O O . ALA A 1 388 ? 18.172 -11.353 -39.564 1.00 91.75 388 ALA A O 1
ATOM 2860 N N . THR A 1 389 ? 19.104 -9.347 -39.228 1.00 86.38 389 THR A N 1
ATOM 2861 C CA . THR A 1 389 ? 20.256 -9.573 -40.114 1.00 86.38 389 THR A CA 1
ATOM 2862 C C . THR A 1 389 ? 21.546 -9.073 -39.470 1.00 86.38 389 THR A C 1
ATOM 2864 O O . THR A 1 389 ? 21.529 -8.250 -38.561 1.00 86.38 389 THR A O 1
ATOM 2867 N N . GLY A 1 390 ? 22.694 -9.600 -39.908 1.00 77.69 390 GLY A N 1
ATOM 2868 C CA . GLY A 1 390 ? 24.006 -9.066 -39.515 1.00 77.69 390 GLY A CA 1
ATOM 2869 C C . GLY A 1 390 ? 24.374 -9.192 -38.030 1.00 77.69 390 GLY A C 1
ATOM 2870 O O . GLY A 1 390 ? 25.329 -8.552 -37.610 1.00 77.69 390 GLY A O 1
ATOM 2871 N N . GLY A 1 391 ? 23.652 -10.005 -37.247 1.00 80.38 391 GLY A N 1
ATOM 2872 C CA . GLY A 1 391 ? 23.862 -10.143 -35.799 1.00 80.38 391 GLY A CA 1
ATOM 2873 C C . GLY A 1 391 ? 23.109 -9.116 -34.945 1.00 80.38 391 GLY A C 1
ATOM 2874 O O . GLY A 1 391 ? 23.219 -9.169 -33.724 1.00 80.38 391 GLY A O 1
ATOM 2875 N N . ALA A 1 392 ? 22.323 -8.222 -35.559 1.00 91.06 392 ALA A N 1
ATOM 2876 C CA . ALA A 1 392 ? 21.411 -7.332 -34.848 1.00 91.06 392 ALA A CA 1
ATOM 2877 C C . ALA A 1 392 ? 20.144 -8.091 -34.432 1.00 91.06 392 ALA A C 1
ATOM 2879 O O . ALA A 1 392 ? 19.202 -8.222 -35.214 1.00 91.06 392 ALA A O 1
ATOM 2880 N N . THR A 1 393 ? 20.166 -8.659 -33.227 1.00 95.31 393 THR A N 1
ATOM 2881 C CA . THR A 1 393 ? 19.116 -9.543 -32.699 1.00 95.31 393 THR A CA 1
ATOM 2882 C C . THR A 1 393 ? 18.187 -8.861 -31.698 1.00 95.31 393 THR A C 1
ATOM 2884 O O . THR A 1 393 ? 17.218 -9.483 -31.274 1.00 95.31 393 THR A O 1
ATOM 2887 N N . ILE A 1 394 ? 18.428 -7.598 -31.339 1.00 97.81 394 ILE A N 1
ATOM 2888 C CA . ILE A 1 394 ? 17.545 -6.828 -30.453 1.00 97.81 394 ILE A CA 1
ATOM 2889 C C . ILE A 1 394 ? 16.719 -5.854 -31.291 1.00 97.81 394 ILE A C 1
ATOM 2891 O O . ILE A 1 394 ? 17.267 -4.983 -31.967 1.00 97.81 394 ILE A O 1
ATOM 2895 N N . ALA A 1 395 ? 15.397 -6.008 -31.272 1.00 97.88 395 ALA A N 1
ATOM 2896 C CA . ALA A 1 395 ? 14.491 -5.093 -31.955 1.00 97.88 395 ALA A CA 1
ATOM 2897 C C . ALA A 1 395 ? 14.209 -3.884 -31.063 1.00 97.88 395 ALA A C 1
ATOM 2899 O O . ALA A 1 395 ? 13.595 -4.039 -30.013 1.00 97.88 395 ALA A O 1
ATOM 2900 N N . VAL A 1 396 ? 14.608 -2.687 -31.485 1.00 97.88 396 VAL A N 1
ATOM 2901 C CA . VAL A 1 396 ? 14.238 -1.447 -30.794 1.00 97.88 396 VAL A CA 1
ATOM 2902 C C . VAL A 1 396 ? 13.001 -0.860 -31.462 1.00 97.88 396 VAL A C 1
ATOM 2904 O O . VAL A 1 396 ? 13.003 -0.629 -32.674 1.00 97.88 396 VAL A O 1
ATOM 2907 N N . VAL A 1 397 ? 11.939 -0.634 -30.693 1.00 97.44 397 VAL A N 1
ATOM 2908 C CA . VAL A 1 397 ? 10.649 -0.131 -31.185 1.00 97.44 397 VAL A CA 1
ATOM 2909 C C . VAL A 1 397 ? 10.212 1.096 -30.396 1.00 97.44 397 VAL A C 1
ATOM 2911 O O . VAL A 1 397 ? 10.499 1.211 -29.214 1.00 97.44 397 VAL A O 1
ATOM 2914 N N . GLU A 1 398 ? 9.498 2.018 -31.030 1.00 95.25 398 GLU A N 1
ATOM 2915 C CA . GLU A 1 398 ? 8.997 3.229 -30.365 1.00 95.25 398 GLU A CA 1
ATOM 2916 C C . GLU A 1 398 ? 7.552 3.042 -29.870 1.00 95.25 398 GLU A C 1
ATOM 2918 O O . GLU A 1 398 ? 6.727 2.412 -30.551 1.00 95.25 398 GLU A O 1
ATOM 2923 N N . ARG A 1 399 ? 7.223 3.579 -28.688 1.00 93.56 399 ARG A N 1
ATOM 2924 C CA . ARG A 1 399 ? 5.853 3.597 -28.140 1.00 93.56 399 ARG A CA 1
ATOM 2925 C C . ARG A 1 399 ? 4.886 4.413 -29.012 1.00 93.56 399 ARG A C 1
ATOM 2927 O O . ARG A 1 399 ? 5.262 5.399 -29.636 1.00 93.56 399 ARG A O 1
ATOM 2934 N N . GLY A 1 400 ? 3.617 3.990 -29.016 1.00 88.50 400 GLY A N 1
ATOM 2935 C CA . GLY A 1 400 ? 2.499 4.670 -29.680 1.00 88.50 400 GLY A CA 1
ATOM 2936 C C . GLY A 1 400 ? 2.050 4.024 -30.995 1.00 88.50 400 GLY A C 1
ATOM 2937 O O . GLY A 1 400 ? 2.755 3.200 -31.585 1.00 88.50 400 GLY A O 1
ATOM 2938 N N . GLY A 1 401 ? 0.849 4.384 -31.450 1.00 89.38 401 GLY A N 1
ATOM 2939 C CA . GLY A 1 401 ? 0.277 4.005 -32.749 1.00 89.38 401 GLY A CA 1
ATOM 2940 C C . GLY A 1 401 ? -0.370 2.614 -32.827 1.00 89.38 401 GLY A C 1
ATOM 2941 O O . GLY A 1 401 ? -1.061 2.333 -33.806 1.00 89.38 401 GLY A O 1
ATOM 2942 N N . CYS A 1 402 ? -0.127 1.740 -31.849 1.00 89.75 402 CYS A N 1
ATOM 2943 C CA . CYS A 1 402 ? -0.755 0.428 -31.671 1.00 89.75 402 CYS A CA 1
ATOM 2944 C C . CYS A 1 402 ? -0.355 -0.167 -30.310 1.00 89.75 402 CYS A C 1
ATOM 2946 O O . CYS A 1 402 ? 0.626 0.266 -29.700 1.00 89.75 402 CYS A O 1
ATOM 2948 N N . THR A 1 403 ? -1.059 -1.220 -29.884 1.00 88.25 403 THR A N 1
ATOM 2949 C CA . THR A 1 403 ? -0.814 -1.908 -28.606 1.00 88.25 403 THR A CA 1
ATOM 2950 C C . THR A 1 403 ? 0.565 -2.575 -28.536 1.00 88.25 403 THR A C 1
ATOM 2952 O O . THR A 1 403 ? 1.110 -3.023 -29.552 1.00 88.25 403 THR A O 1
ATOM 2955 N N . PHE A 1 404 ? 1.120 -2.714 -27.326 1.00 91.75 404 PHE A N 1
ATOM 2956 C CA . PHE A 1 404 ? 2.406 -3.389 -27.109 1.00 91.75 404 PHE A CA 1
ATOM 2957 C C . PHE A 1 404 ? 2.394 -4.844 -27.595 1.00 91.75 404 PHE A C 1
ATOM 2959 O O . PHE A 1 404 ? 3.330 -5.273 -28.268 1.00 91.75 404 PHE A O 1
ATOM 2966 N N . THR A 1 405 ? 1.297 -5.571 -27.362 1.00 93.12 405 THR A N 1
ATOM 2967 C CA . THR A 1 405 ? 1.080 -6.940 -27.868 1.00 93.12 405 THR A CA 1
ATOM 2968 C C . THR A 1 405 ? 1.174 -7.012 -29.393 1.00 93.12 405 THR A C 1
ATOM 2970 O O . THR A 1 405 ? 1.784 -7.931 -29.941 1.00 93.12 405 THR A O 1
ATOM 2973 N N . THR A 1 406 ? 0.636 -6.014 -30.101 1.00 94.00 406 THR A N 1
ATOM 2974 C CA . THR A 1 406 ? 0.752 -5.941 -31.566 1.00 94.00 406 THR A CA 1
ATOM 2975 C C . THR A 1 406 ? 2.208 -5.755 -31.995 1.00 94.00 406 THR A C 1
ATOM 2977 O O . THR A 1 406 ? 2.668 -6.439 -32.911 1.00 94.00 406 THR A O 1
ATOM 2980 N N . LYS A 1 407 ? 2.959 -4.874 -31.319 1.00 95.62 407 LYS A N 1
ATOM 2981 C CA . LYS A 1 407 ? 4.393 -4.658 -31.590 1.00 95.62 407 LYS A CA 1
ATOM 2982 C C . LYS A 1 407 ? 5.191 -5.944 -31.368 1.00 95.62 407 LYS A C 1
ATOM 2984 O O . LYS A 1 407 ? 5.921 -6.363 -32.264 1.00 95.62 407 LYS A O 1
ATOM 2989 N N . ALA A 1 408 ? 5.006 -6.591 -30.215 1.00 95.00 408 ALA A N 1
ATOM 2990 C CA . ALA A 1 408 ? 5.681 -7.837 -29.857 1.00 95.00 408 ALA A CA 1
ATOM 2991 C C . ALA A 1 408 ? 5.409 -8.944 -30.887 1.00 95.00 408 ALA A C 1
ATOM 2993 O O . ALA A 1 408 ? 6.346 -9.556 -31.399 1.00 95.00 408 ALA A O 1
ATOM 2994 N N . GLY A 1 409 ? 4.140 -9.145 -31.258 1.00 94.88 409 GLY A N 1
ATOM 2995 C CA . GLY A 1 409 ? 3.748 -10.137 -32.260 1.00 94.88 409 GLY A CA 1
ATOM 2996 C C . GLY A 1 409 ? 4.320 -9.857 -33.653 1.00 94.88 409 GLY A C 1
ATOM 2997 O O . GLY A 1 409 ? 4.751 -10.784 -34.337 1.00 94.88 409 GLY A O 1
ATOM 2998 N N . ASN A 1 410 ? 4.382 -8.590 -34.076 1.00 96.44 410 ASN A N 1
ATOM 2999 C CA . ASN A 1 410 ? 4.964 -8.220 -35.369 1.00 96.44 410 ASN A CA 1
ATOM 3000 C C . ASN A 1 410 ? 6.481 -8.445 -35.419 1.00 96.44 410 ASN A C 1
ATOM 3002 O O . ASN A 1 410 ? 6.996 -8.868 -36.456 1.00 96.44 410 ASN A O 1
ATOM 3006 N N . VAL A 1 411 ? 7.196 -8.166 -34.324 1.00 96.88 411 VAL A N 1
ATOM 3007 C CA . VAL A 1 411 ? 8.640 -8.426 -34.228 1.00 96.88 411 VAL A CA 1
ATOM 3008 C C . VAL A 1 411 ? 8.924 -9.927 -34.226 1.00 96.88 411 VAL A C 1
ATOM 3010 O O . VAL A 1 411 ? 9.783 -10.382 -34.982 1.00 96.88 411 VAL A O 1
ATOM 3013 N N . ASP A 1 412 ? 8.179 -10.705 -33.440 1.00 95.50 412 ASP A N 1
ATOM 3014 C CA . ASP A 1 412 ? 8.299 -12.167 -33.414 1.00 95.50 412 ASP A CA 1
ATOM 3015 C C . ASP A 1 412 ? 8.054 -12.769 -34.810 1.00 95.50 412 ASP A C 1
ATOM 3017 O O . ASP A 1 412 ? 8.878 -13.519 -35.338 1.00 95.50 412 ASP A O 1
ATOM 3021 N N . ALA A 1 413 ? 6.988 -12.326 -35.488 1.00 95.31 413 ALA A N 1
ATOM 3022 C CA . ALA A 1 413 ? 6.659 -12.765 -36.843 1.00 95.31 413 ALA A CA 1
ATOM 3023 C C . ALA A 1 4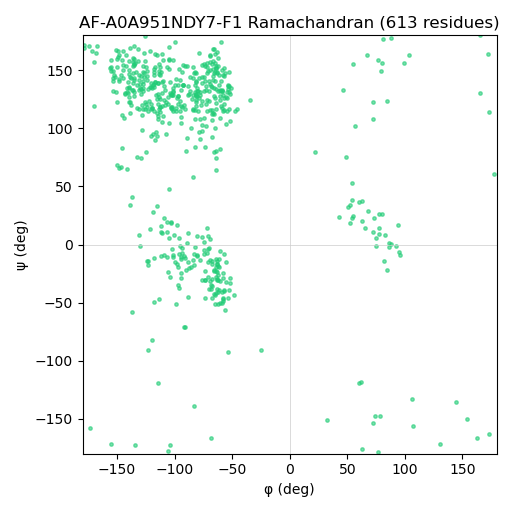13 ? 7.730 -12.411 -37.895 1.00 95.31 413 ALA A C 1
ATOM 3025 O O . ALA A 1 413 ? 7.833 -13.104 -38.911 1.00 95.31 413 ALA A O 1
ATOM 3026 N N . ALA A 1 414 ? 8.521 -11.352 -37.681 1.00 94.81 414 ALA A N 1
ATOM 3027 C CA . ALA A 1 414 ? 9.631 -10.989 -38.565 1.00 94.81 414 ALA A CA 1
ATOM 3028 C C . ALA A 1 414 ? 10.791 -11.998 -38.483 1.00 94.81 414 ALA A C 1
ATOM 3030 O O . ALA A 1 414 ? 11.457 -12.261 -39.487 1.00 94.81 414 ALA A O 1
ATOM 3031 N N . GLY A 1 415 ? 10.982 -12.604 -37.308 1.00 93.44 415 GLY A N 1
ATOM 3032 C CA . GLY A 1 415 ? 11.923 -13.690 -37.064 1.00 93.44 415 GLY A CA 1
ATOM 3033 C C . GLY A 1 415 ? 13.383 -13.259 -36.882 1.00 93.44 415 GLY A C 1
ATOM 3034 O O . GLY A 1 415 ? 13.874 -12.289 -37.464 1.00 93.44 415 GLY A O 1
ATOM 3035 N N . GLY A 1 416 ? 14.106 -14.042 -36.074 1.00 94.06 416 GLY A N 1
ATOM 3036 C CA . GLY A 1 416 ? 15.544 -13.884 -35.820 1.00 94.06 416 GLY A CA 1
ATOM 3037 C C . GLY A 1 416 ? 15.911 -12.897 -34.704 1.00 94.06 416 GLY A C 1
ATOM 3038 O O . GLY A 1 416 ? 17.095 -12.764 -34.395 1.00 94.06 416 GLY A O 1
ATOM 3039 N N . TYR A 1 417 ? 14.923 -12.241 -34.094 1.00 97.56 417 TYR A N 1
ATOM 3040 C CA . TYR A 1 417 ? 15.101 -11.420 -32.898 1.00 97.56 417 TYR A CA 1
ATOM 3041 C C . TYR A 1 417 ? 15.094 -12.279 -31.630 1.00 97.56 417 TYR A C 1
ATOM 3043 O O . TYR A 1 417 ? 14.420 -13.304 -31.567 1.00 97.56 417 TYR A O 1
ATOM 3051 N N . THR A 1 418 ? 15.856 -11.855 -30.625 1.00 96.31 418 THR A N 1
ATOM 3052 C CA . THR A 1 418 ? 15.968 -12.509 -29.311 1.00 96.31 418 THR A CA 1
ATOM 3053 C C . THR A 1 418 ? 15.297 -11.712 -28.195 1.00 96.31 418 THR A C 1
ATOM 3055 O O . THR A 1 418 ? 15.170 -12.223 -27.091 1.00 96.31 418 THR A O 1
ATOM 3058 N N . GLY A 1 419 ? 14.866 -10.481 -28.474 1.00 96.94 419 GLY A N 1
ATOM 3059 C CA . GLY A 1 419 ? 14.100 -9.642 -27.557 1.00 96.94 419 GLY A CA 1
ATOM 3060 C C . GLY A 1 419 ? 13.733 -8.299 -28.175 1.00 96.94 419 GLY A C 1
ATOM 3061 O O . GLY A 1 419 ? 14.231 -7.930 -29.248 1.00 96.94 419 GLY A O 1
ATOM 3062 N N . VAL A 1 420 ? 12.851 -7.588 -27.483 1.00 98.06 420 VAL A N 1
ATOM 3063 C CA . VAL A 1 420 ? 12.338 -6.273 -27.864 1.00 98.06 420 VAL A CA 1
ATOM 3064 C C . VAL A 1 420 ? 12.733 -5.254 -26.803 1.00 98.06 420 VAL A C 1
ATOM 3066 O O . VAL A 1 420 ? 12.588 -5.518 -25.615 1.00 98.06 420 VAL A O 1
ATOM 3069 N N . VAL A 1 421 ? 13.208 -4.090 -27.240 1.00 97.88 421 VAL A N 1
ATOM 3070 C CA . VAL A 1 421 ? 13.407 -2.905 -26.403 1.00 97.88 421 VAL A CA 1
ATOM 3071 C C . VAL A 1 421 ? 12.448 -1.824 -26.889 1.00 97.88 421 VAL A C 1
ATOM 3073 O O . VAL A 1 421 ? 12.585 -1.304 -27.995 1.00 97.88 421 VAL A O 1
ATOM 3076 N N . LEU A 1 422 ? 11.446 -1.509 -26.084 1.00 97.56 422 LEU A N 1
ATOM 3077 C CA . LEU A 1 422 ? 10.542 -0.392 -26.280 1.00 97.56 422 LEU A CA 1
ATOM 3078 C C . LEU A 1 422 ? 11.203 0.886 -25.768 1.00 97.56 422 LEU A C 1
ATOM 3080 O O . LEU A 1 422 ? 11.627 0.957 -24.622 1.00 97.56 422 LEU A O 1
ATOM 3084 N N . VAL A 1 423 ? 11.241 1.909 -26.609 1.00 95.38 423 VAL A N 1
ATOM 3085 C CA . VAL A 1 423 ? 11.617 3.263 -26.214 1.00 95.38 423 VAL A CA 1
ATOM 3086 C C . VAL A 1 423 ? 10.346 4.064 -25.973 1.00 95.38 423 VAL A C 1
ATOM 3088 O O . VAL A 1 423 ? 9.471 4.128 -26.851 1.00 95.38 423 VAL A O 1
ATOM 3091 N N . ASN A 1 424 ? 10.241 4.675 -24.793 1.00 90.62 424 ASN A N 1
ATOM 3092 C CA . ASN A 1 424 ? 9.121 5.546 -24.458 1.00 90.62 424 ASN A CA 1
ATOM 3093 C C . ASN A 1 424 ? 9.051 6.759 -25.414 1.00 90.62 424 ASN A C 1
ATOM 3095 O O . ASN A 1 424 ? 10.059 7.266 -25.920 1.00 90.62 424 ASN A O 1
ATOM 3099 N N . ASN A 1 425 ? 7.833 7.210 -25.709 1.00 85.56 425 ASN A N 1
ATOM 3100 C CA . ASN A 1 425 ? 7.589 8.381 -26.554 1.00 85.56 425 ASN A CA 1
ATOM 3101 C C . ASN A 1 425 ? 7.409 9.675 -25.745 1.00 85.56 425 ASN A C 1
ATOM 3103 O O . ASN A 1 425 ? 7.455 10.751 -26.340 1.00 85.56 425 ASN A O 1
ATOM 3107 N N . ALA A 1 426 ? 7.238 9.574 -24.423 1.00 85.88 426 ALA A N 1
ATOM 3108 C CA . ALA A 1 426 ? 7.359 10.704 -23.509 1.00 85.88 426 ALA A CA 1
ATOM 3109 C C . ALA A 1 426 ? 8.821 11.181 -23.416 1.00 85.88 426 ALA A C 1
ATOM 3111 O O . ALA A 1 426 ? 9.753 10.439 -23.737 1.00 85.88 426 ALA A O 1
ATOM 3112 N N . CYS A 1 427 ? 9.020 12.438 -23.015 1.00 84.00 427 CYS A N 1
ATOM 3113 C CA . CYS A 1 427 ? 10.355 13.029 -22.898 1.00 84.00 427 CYS A CA 1
ATOM 3114 C C . CYS A 1 427 ? 11.154 12.454 -21.722 1.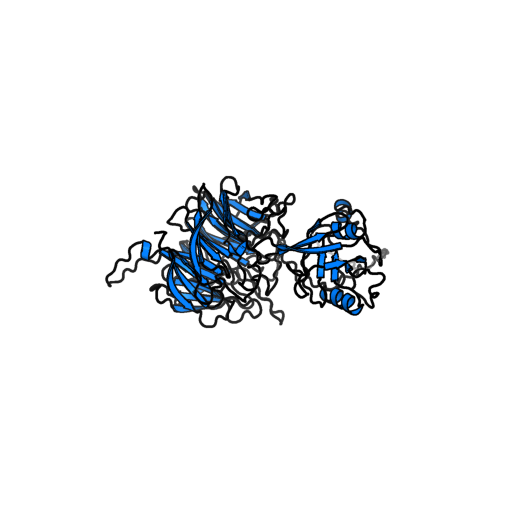00 84.00 427 CYS A C 1
ATOM 3116 O O . CYS A 1 427 ? 12.377 12.387 -21.794 1.00 84.00 427 CYS A O 1
ATOM 3118 N N . THR A 1 428 ? 10.461 12.003 -20.683 1.00 78.25 428 THR A N 1
ATOM 3119 C CA . THR A 1 428 ? 11.010 11.406 -19.466 1.00 78.25 428 THR A CA 1
ATOM 3120 C C . THR A 1 428 ? 10.202 10.161 -19.094 1.00 78.25 428 THR A C 1
ATOM 3122 O O . THR A 1 428 ? 9.168 9.870 -19.704 1.00 78.25 428 THR A O 1
ATOM 3125 N N . GLY A 1 429 ? 10.700 9.414 -18.110 1.00 76.56 429 GLY A N 1
ATOM 3126 C CA . GLY A 1 429 ? 9.996 8.281 -17.520 1.00 76.56 429 GLY A CA 1
ATOM 3127 C C . GLY A 1 429 ? 10.078 6.986 -18.328 1.00 76.56 429 GLY A C 1
ATOM 3128 O O . GLY A 1 429 ? 10.282 6.960 -19.551 1.00 76.56 429 GLY A O 1
ATOM 3129 N N . ILE A 1 430 ? 9.888 5.888 -17.610 1.00 80.38 430 ILE A N 1
ATOM 3130 C CA . ILE A 1 430 ? 9.768 4.534 -18.143 1.00 80.38 430 ILE A CA 1
ATOM 3131 C C . ILE A 1 430 ? 8.288 4.144 -18.071 1.00 80.38 430 ILE A C 1
ATOM 3133 O O . ILE A 1 430 ? 7.494 4.758 -17.371 1.00 80.38 430 ILE A O 1
ATOM 3137 N N . VAL A 1 431 ? 7.884 3.163 -18.868 1.00 76.50 431 VAL A N 1
ATOM 3138 C CA . VAL A 1 431 ? 6.537 2.589 -18.811 1.00 76.50 431 VAL A CA 1
ATOM 3139 C C . VAL A 1 431 ? 6.655 1.084 -18.683 1.00 76.50 431 VAL A C 1
ATOM 3141 O O . VAL A 1 431 ? 7.368 0.475 -19.484 1.00 76.50 431 VAL A O 1
ATOM 3144 N N . THR A 1 432 ? 5.916 0.499 -17.744 1.00 80.25 432 THR A N 1
ATOM 3145 C CA . THR A 1 432 ? 5.758 -0.951 -17.590 1.00 80.25 432 THR A CA 1
ATOM 3146 C C . THR A 1 432 ? 4.761 -1.469 -18.632 1.00 80.25 432 THR A C 1
ATOM 3148 O O . THR A 1 432 ? 3.568 -1.169 -18.554 1.00 80.25 432 THR A O 1
ATOM 3151 N N . PRO A 1 433 ? 5.199 -2.192 -19.682 1.00 77.62 433 PRO A N 1
ATOM 3152 C CA . PRO A 1 433 ? 4.309 -2.534 -20.785 1.00 77.62 433 PRO A CA 1
ATOM 3153 C C . PRO A 1 433 ? 3.349 -3.667 -20.407 1.00 77.62 433 PRO A C 1
ATOM 3155 O O . PRO A 1 433 ? 3.784 -4.786 -20.133 1.00 77.62 433 PRO A O 1
ATOM 3158 N N . PHE A 1 434 ? 2.036 -3.444 -20.523 1.00 77.44 434 PHE A N 1
ATOM 3159 C CA . PHE A 1 434 ? 1.079 -4.552 -20.557 1.00 77.44 434 PHE A CA 1
ATOM 3160 C C . PHE A 1 434 ? 1.123 -5.228 -21.935 1.00 77.44 434 PHE A C 1
ATOM 3162 O O . PHE A 1 434 ? 0.575 -4.735 -22.926 1.00 77.44 434 PHE A O 1
ATOM 3169 N N . VAL A 1 435 ? 1.863 -6.331 -22.036 1.00 83.81 435 VAL A N 1
ATOM 3170 C CA . VAL A 1 435 ? 2.228 -6.941 -23.320 1.00 83.81 435 VAL A CA 1
ATOM 3171 C C . VAL A 1 435 ? 2.184 -8.450 -23.243 1.00 83.81 435 VAL A C 1
ATOM 3173 O O . VAL A 1 435 ? 2.730 -9.043 -22.325 1.00 83.81 435 VAL A O 1
ATOM 3176 N N . LYS A 1 436 ? 1.591 -9.079 -24.257 1.00 89.69 436 LYS A N 1
ATOM 3177 C CA . LYS A 1 436 ? 1.678 -10.520 -24.483 1.00 89.69 436 LYS A CA 1
ATOM 3178 C C . LYS A 1 436 ? 2.604 -10.810 -25.657 1.00 89.69 436 LYS A C 1
ATOM 3180 O O . LYS A 1 436 ? 2.389 -10.291 -26.753 1.00 89.69 436 LYS A O 1
ATOM 3185 N N . GLY A 1 437 ? 3.603 -11.666 -25.464 1.00 91.12 437 GLY A N 1
ATOM 3186 C CA . GLY A 1 437 ? 4.570 -11.970 -26.521 1.00 91.12 437 GLY A CA 1
ATOM 3187 C C . GLY A 1 437 ? 5.468 -13.166 -26.222 1.00 91.12 437 GLY A C 1
ATOM 3188 O O . GLY A 1 437 ? 5.555 -13.631 -25.094 1.00 91.12 437 GLY A O 1
ATOM 3189 N N . ALA A 1 438 ? 6.130 -13.675 -27.263 1.00 94.69 438 ALA A N 1
ATOM 3190 C CA . ALA A 1 438 ? 7.017 -14.840 -27.174 1.00 94.69 438 ALA A CA 1
ATOM 3191 C C . ALA A 1 438 ? 8.491 -14.485 -26.901 1.00 94.69 438 ALA A C 1
ATOM 3193 O O . ALA A 1 438 ? 9.301 -15.376 -26.656 1.00 94.69 438 ALA A O 1
ATOM 3194 N N . LEU A 1 439 ? 8.843 -13.200 -26.971 1.00 95.81 439 LEU A N 1
ATOM 3195 C CA . LEU A 1 439 ? 10.195 -12.686 -26.761 1.00 95.81 439 LEU A CA 1
ATOM 3196 C C . LEU A 1 439 ? 10.228 -11.833 -25.487 1.00 95.81 439 LEU A C 1
ATOM 3198 O O . LEU A 1 439 ? 9.234 -11.144 -25.244 1.00 95.81 439 LEU A O 1
ATOM 3202 N N . PRO A 1 440 ? 11.345 -11.816 -24.731 1.00 95.94 440 PRO A N 1
ATOM 3203 C CA . PRO A 1 440 ? 11.548 -10.837 -23.669 1.00 95.94 440 PRO A CA 1
ATOM 3204 C C . PRO A 1 440 ? 11.306 -9.421 -24.186 1.00 95.94 440 PRO A C 1
ATOM 3206 O O . PRO A 1 440 ? 11.774 -9.064 -25.277 1.00 95.94 440 PRO A O 1
ATOM 3209 N N . PHE A 1 441 ? 10.569 -8.628 -23.416 1.00 95.62 441 PHE A N 1
ATOM 3210 C CA . PHE A 1 441 ? 10.150 -7.288 -23.801 1.00 95.62 441 PHE A CA 1
ATOM 3211 C C . PHE A 1 441 ? 10.528 -6.310 -22.692 1.00 95.62 441 PHE A C 1
ATOM 3213 O O . PHE A 1 441 ? 9.979 -6.359 -21.599 1.00 95.62 441 PHE A O 1
ATOM 3220 N N . VAL A 1 442 ? 11.482 -5.435 -22.988 1.00 95.19 442 VAL A N 1
ATOM 3221 C CA . VAL A 1 442 ? 12.054 -4.462 -22.053 1.00 95.19 442 VAL A CA 1
ATOM 3222 C C . VAL A 1 442 ? 11.655 -3.059 -22.485 1.00 95.19 442 VAL A C 1
ATOM 3224 O O . VAL A 1 442 ? 11.562 -2.795 -23.679 1.00 95.19 442 VAL A O 1
ATOM 3227 N N . SER A 1 443 ? 11.435 -2.154 -21.542 1.00 93.81 443 SER A N 1
ATOM 3228 C CA . SER A 1 443 ? 11.106 -0.750 -21.777 1.00 93.81 443 SER A CA 1
ATOM 3229 C C . SER A 1 443 ? 12.171 0.151 -21.171 1.00 93.81 443 SER A C 1
ATOM 3231 O O . SER A 1 443 ? 12.621 -0.102 -20.057 1.00 93.81 443 SER A O 1
ATOM 3233 N N . VAL A 1 444 ? 12.570 1.189 -21.899 1.00 92.88 444 VAL A N 1
ATOM 3234 C CA . VAL A 1 444 ? 13.535 2.199 -21.451 1.00 92.88 444 VAL A CA 1
ATOM 3235 C C . VAL A 1 444 ? 13.008 3.602 -21.728 1.00 92.88 444 VAL A C 1
ATOM 3237 O O . VAL A 1 444 ? 12.169 3.814 -22.616 1.00 92.88 444 VAL A O 1
ATOM 3240 N N . ASP A 1 445 ? 13.536 4.574 -20.990 1.00 89.62 445 ASP A N 1
ATOM 3241 C CA . ASP A 1 445 ? 13.246 5.981 -21.224 1.00 89.62 445 ASP A CA 1
ATOM 3242 C C . ASP A 1 445 ? 13.810 6.458 -22.576 1.00 89.62 445 ASP A C 1
ATOM 3244 O O . ASP A 1 445 ? 14.596 5.788 -23.264 1.00 89.62 445 ASP A O 1
ATOM 3248 N N . ARG A 1 446 ? 13.387 7.652 -22.992 1.00 91.06 446 ARG A N 1
ATOM 3249 C CA . ARG A 1 446 ? 13.789 8.202 -24.288 1.00 91.06 446 ARG A CA 1
ATOM 3250 C C . ARG A 1 446 ? 15.278 8.552 -24.330 1.00 91.06 446 ARG A C 1
ATOM 3252 O O . ARG A 1 446 ? 15.910 8.328 -25.363 1.00 91.06 446 ARG A O 1
ATOM 3259 N N . THR A 1 447 ? 15.854 9.016 -23.219 1.00 91.19 447 THR A N 1
ATOM 3260 C CA . THR A 1 447 ? 17.290 9.318 -23.101 1.00 91.19 447 THR A CA 1
ATOM 3261 C C . THR A 1 447 ? 18.140 8.086 -23.397 1.00 91.19 447 THR A C 1
ATOM 3263 O O . THR A 1 447 ? 19.025 8.129 -24.256 1.00 91.19 447 THR A O 1
ATOM 3266 N N . THR A 1 448 ? 17.820 6.964 -22.753 1.00 92.50 448 THR A N 1
ATOM 3267 C CA . THR A 1 448 ? 18.463 5.667 -22.980 1.00 92.50 448 THR A CA 1
ATOM 3268 C C . THR A 1 448 ? 18.227 5.195 -24.409 1.00 92.50 448 THR A C 1
ATOM 3270 O O . THR A 1 448 ? 19.162 4.744 -25.069 1.00 92.50 448 THR A O 1
ATOM 3273 N N . GLY A 1 449 ? 17.013 5.373 -24.939 1.00 94.38 449 GLY A N 1
ATOM 3274 C CA . GLY A 1 449 ? 16.676 5.056 -26.327 1.00 94.38 449 GLY A CA 1
ATOM 3275 C C . GLY A 1 449 ? 17.598 5.707 -27.366 1.00 94.38 449 GLY A C 1
ATOM 3276 O O . GLY A 1 449 ? 18.071 5.026 -28.275 1.00 94.38 449 GLY A O 1
ATOM 3277 N N . PHE A 1 450 ? 17.902 7.003 -27.235 1.00 94.19 450 PHE A N 1
ATOM 3278 C CA . PHE A 1 450 ? 18.875 7.687 -28.106 1.00 94.19 450 PHE A CA 1
ATOM 3279 C C . PHE A 1 450 ? 20.313 7.234 -27.836 1.00 94.19 450 PHE A C 1
ATOM 3281 O O . PHE A 1 450 ? 21.080 7.002 -28.777 1.00 94.19 450 PHE A O 1
ATOM 3288 N N . ALA A 1 451 ? 20.661 7.011 -26.569 1.00 93.50 451 ALA A N 1
ATOM 3289 C CA . ALA A 1 451 ? 21.982 6.533 -26.181 1.00 93.50 451 ALA A CA 1
ATOM 3290 C C . ALA A 1 451 ? 22.332 5.156 -26.780 1.00 93.50 451 ALA A C 1
ATOM 3292 O O . ALA A 1 451 ? 23.497 4.915 -27.110 1.00 93.50 451 ALA A O 1
ATOM 3293 N N . ILE A 1 452 ? 21.341 4.280 -27.006 1.00 95.56 452 ILE A N 1
ATOM 3294 C CA . ILE A 1 452 ? 21.513 2.997 -27.714 1.00 95.56 452 ILE A CA 1
ATOM 3295 C C . ILE A 1 452 ? 22.181 3.192 -29.086 1.00 95.56 452 ILE A C 1
ATOM 3297 O O . ILE A 1 452 ? 23.041 2.398 -29.484 1.00 95.56 452 ILE A O 1
ATOM 3301 N N . PHE A 1 453 ? 21.813 4.258 -29.800 1.00 95.00 453 PHE A N 1
ATOM 3302 C CA . PHE A 1 453 ? 22.318 4.574 -31.140 1.00 95.00 453 PHE A CA 1
ATOM 3303 C C . PHE A 1 453 ? 23.485 5.573 -31.130 1.00 95.00 453 PHE A C 1
ATOM 3305 O O . PHE A 1 453 ? 23.991 5.943 -32.187 1.00 95.00 453 PHE A O 1
ATOM 3312 N N . GLY A 1 454 ? 23.984 5.941 -29.944 1.00 91.38 454 GLY A N 1
ATOM 3313 C CA . GLY A 1 454 ? 25.096 6.880 -29.777 1.00 91.38 454 GLY A CA 1
ATOM 3314 C C . GLY A 1 454 ? 24.701 8.347 -29.948 1.00 91.38 454 GLY A C 1
ATOM 3315 O O . GLY A 1 454 ? 25.583 9.198 -30.088 1.00 91.38 454 GLY A O 1
ATOM 3316 N N . ASP A 1 455 ? 23.403 8.636 -29.925 1.00 91.12 455 ASP A N 1
ATOM 3317 C CA . ASP A 1 455 ? 22.864 9.982 -30.027 1.00 91.12 455 ASP A CA 1
ATOM 3318 C C . ASP A 1 455 ? 22.640 10.588 -28.637 1.00 91.12 455 ASP A C 1
ATOM 3320 O O . ASP A 1 455 ? 22.342 9.897 -27.663 1.00 91.12 455 ASP A O 1
ATOM 3324 N N . ALA A 1 456 ? 22.788 11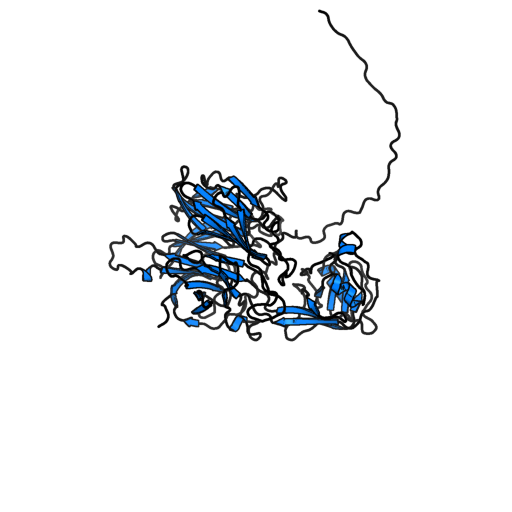.910 -28.547 1.00 88.50 456 ALA A N 1
ATOM 3325 C CA . ALA A 1 456 ? 22.417 12.662 -27.357 1.00 88.50 456 ALA A CA 1
ATOM 3326 C C . ALA A 1 456 ? 20.936 13.049 -27.422 1.00 88.50 456 ALA A C 1
ATOM 3328 O O . ALA A 1 456 ? 20.429 13.404 -28.489 1.00 88.50 456 ALA A O 1
ATOM 3329 N N . PHE A 1 457 ? 20.277 13.053 -26.269 1.00 90.12 457 PHE A N 1
ATOM 3330 C CA . PHE A 1 457 ? 18.899 13.497 -26.119 1.00 90.12 457 PHE A CA 1
ATOM 3331 C C . PHE A 1 457 ? 18.832 14.664 -25.133 1.00 90.12 457 PHE A C 1
ATOM 3333 O O . PHE A 1 457 ? 19.493 14.641 -24.097 1.00 90.12 457 PHE A O 1
ATOM 3340 N N . ASP A 1 458 ? 18.068 15.696 -25.486 1.00 90.94 458 ASP A N 1
ATOM 3341 C CA . ASP A 1 458 ? 17.857 16.875 -24.648 1.00 90.94 458 ASP A CA 1
ATOM 3342 C C . ASP A 1 458 ? 16.388 16.943 -24.229 1.00 90.94 458 ASP A C 1
ATOM 3344 O O . ASP A 1 458 ? 15.512 17.232 -25.051 1.00 90.94 458 ASP A O 1
ATOM 3348 N N . VAL A 1 459 ? 16.139 16.668 -22.948 1.00 87.69 459 VAL A N 1
ATOM 3349 C CA . VAL A 1 459 ? 14.794 16.616 -22.356 1.00 87.69 459 VAL A CA 1
ATOM 3350 C C . VAL A 1 459 ? 14.066 17.948 -22.549 1.00 87.69 459 VAL A C 1
ATOM 3352 O O . VAL A 1 459 ? 12.951 17.964 -23.064 1.00 87.69 459 VAL A O 1
ATOM 3355 N N . ALA A 1 460 ? 14.737 19.073 -22.286 1.00 89.75 460 ALA A N 1
ATOM 3356 C CA . ALA A 1 460 ? 14.140 20.402 -22.414 1.00 89.75 460 ALA A CA 1
ATOM 3357 C C . ALA A 1 460 ? 13.690 20.718 -23.855 1.00 89.75 460 ALA A C 1
ATOM 3359 O O . ALA A 1 460 ? 12.631 21.309 -24.077 1.00 89.75 460 ALA A O 1
ATOM 3360 N N . THR A 1 461 ? 14.468 20.314 -24.866 1.00 91.31 461 THR A N 1
ATOM 3361 C CA . THR A 1 461 ? 14.071 20.457 -26.277 1.00 91.31 461 THR A CA 1
ATOM 3362 C C . THR A 1 461 ? 12.889 19.551 -26.633 1.00 91.31 461 THR A C 1
ATOM 3364 O O . THR A 1 461 ? 12.022 19.959 -27.415 1.00 91.31 461 THR A O 1
ATOM 3367 N N . CYS A 1 462 ? 12.826 18.348 -26.058 1.00 89.94 462 CYS A N 1
ATOM 3368 C CA . CYS A 1 462 ? 11.686 17.452 -26.227 1.00 89.94 462 CYS A CA 1
ATOM 3369 C C . CYS A 1 462 ? 10.402 18.068 -25.665 1.00 89.94 462 CYS A C 1
ATOM 3371 O O . CYS A 1 462 ? 9.417 18.182 -26.397 1.00 89.94 462 CYS A O 1
ATOM 3373 N N . GLU A 1 463 ? 10.446 18.547 -24.423 1.00 88.19 463 GLU A N 1
ATOM 3374 C CA . GLU A 1 463 ? 9.319 19.188 -23.734 1.00 88.19 463 GLU A CA 1
ATOM 3375 C C . GLU A 1 463 ? 8.877 20.481 -24.430 1.00 88.19 463 GLU A C 1
ATOM 3377 O O . GLU A 1 463 ? 7.690 20.792 -24.500 1.00 88.19 463 GLU A O 1
ATOM 3382 N N . ALA A 1 464 ? 9.811 21.192 -25.071 1.00 90.88 464 ALA A N 1
ATOM 3383 C CA . ALA A 1 464 ? 9.514 22.332 -25.937 1.00 90.88 464 ALA A CA 1
ATOM 3384 C C . ALA A 1 464 ? 8.849 21.950 -27.284 1.00 90.88 464 ALA A C 1
ATOM 3386 O O . ALA A 1 464 ? 8.675 22.808 -28.157 1.00 90.88 464 ALA A O 1
ATOM 3387 N N . GLY A 1 465 ? 8.477 20.680 -27.481 1.00 88.88 465 GLY A N 1
ATOM 3388 C CA . GLY A 1 465 ? 7.735 20.180 -28.639 1.00 88.88 465 GLY A CA 1
ATOM 3389 C C . GLY A 1 465 ? 8.605 19.627 -29.769 1.00 88.88 465 GLY A C 1
ATOM 3390 O O . GLY A 1 465 ? 8.128 19.496 -30.898 1.00 88.88 465 GLY A O 1
ATOM 3391 N N . THR A 1 466 ? 9.879 19.319 -29.504 1.00 87.50 466 THR A N 1
ATOM 3392 C CA . THR A 1 466 ? 10.804 18.742 -30.495 1.00 87.50 466 THR A CA 1
ATOM 3393 C C . THR A 1 466 ? 11.404 17.430 -29.973 1.00 87.50 466 THR A C 1
ATOM 3395 O O . THR A 1 466 ? 12.550 17.408 -29.530 1.00 87.50 466 THR A O 1
ATOM 3398 N N . PRO A 1 467 ? 10.672 16.303 -30.050 1.00 82.88 467 PRO A N 1
ATOM 3399 C CA . PRO A 1 467 ? 11.019 15.067 -29.336 1.00 82.88 467 PRO A CA 1
ATOM 3400 C C . PRO A 1 467 ? 12.200 14.273 -29.918 1.00 82.88 467 PRO A C 1
ATOM 3402 O O . PRO A 1 467 ? 12.509 13.184 -29.435 1.00 82.88 467 PRO A O 1
ATOM 3405 N N . GLY A 1 468 ? 12.840 14.768 -30.980 1.00 85.50 468 GLY A N 1
ATOM 3406 C CA . GLY A 1 468 ? 13.827 14.009 -31.749 1.00 85.50 468 GLY A CA 1
ATOM 3407 C C . GLY A 1 468 ? 13.212 12.818 -32.498 1.00 85.50 468 GLY A C 1
ATOM 3408 O O . GLY A 1 468 ? 12.094 12.382 -32.220 1.00 85.50 468 GLY A O 1
ATOM 3409 N N . THR A 1 469 ? 13.941 12.285 -33.479 1.00 89.94 469 THR A N 1
ATOM 3410 C CA . THR A 1 469 ? 13.498 11.141 -34.292 1.00 89.94 469 THR A CA 1
ATOM 3411 C C . THR A 1 469 ? 14.623 10.138 -34.470 1.00 89.94 469 THR A C 1
ATOM 3413 O O . THR A 1 469 ? 15.745 10.536 -34.773 1.00 89.94 469 THR A O 1
ATOM 3416 N N . PHE A 1 470 ? 14.292 8.855 -34.390 1.00 91.75 470 PHE A N 1
ATOM 3417 C CA . PHE A 1 470 ? 15.175 7.749 -34.753 1.00 91.75 470 PHE A CA 1
ATOM 3418 C C . PHE A 1 470 ? 15.117 7.467 -36.263 1.00 91.75 470 PHE A C 1
ATOM 3420 O O . PHE A 1 470 ? 14.076 7.683 -36.897 1.00 91.75 470 PHE A O 1
ATOM 3427 N N . THR A 1 471 ? 16.191 6.932 -36.853 1.00 93.38 471 THR A N 1
ATOM 3428 C CA . THR A 1 471 ? 16.176 6.505 -38.264 1.00 93.38 471 THR A CA 1
ATOM 3429 C C . THR A 1 471 ? 15.913 5.007 -38.368 1.00 93.38 471 THR A C 1
ATOM 3431 O O . THR A 1 471 ? 16.578 4.184 -37.743 1.00 93.38 471 THR A O 1
ATOM 3434 N N . LEU A 1 472 ? 14.924 4.626 -39.182 1.00 92.75 472 LEU A N 1
ATOM 3435 C CA . LEU A 1 472 ? 14.584 3.221 -39.416 1.00 92.75 472 LEU A CA 1
ATOM 3436 C C . LEU A 1 472 ? 15.796 2.438 -39.943 1.00 92.75 472 LEU A C 1
ATOM 3438 O O . LEU A 1 472 ? 16.359 2.788 -40.981 1.00 92.75 472 LEU A O 1
ATOM 3442 N N . GLY A 1 473 ? 16.130 1.336 -39.271 1.00 92.81 473 GLY A N 1
ATOM 3443 C CA . GLY A 1 473 ? 17.246 0.462 -39.622 1.00 92.81 473 GLY A CA 1
ATOM 3444 C C . GLY A 1 473 ? 18.592 0.859 -39.014 1.00 92.81 473 GLY A C 1
ATOM 3445 O O . GLY A 1 473 ? 19.565 0.146 -39.261 1.00 92.81 473 GLY A O 1
ATOM 3446 N N . ASP A 1 474 ? 18.661 1.937 -38.225 1.00 94.06 474 ASP A N 1
ATOM 3447 C CA . ASP A 1 474 ? 19.873 2.272 -37.475 1.00 94.06 474 ASP A CA 1
ATOM 3448 C C . ASP A 1 474 ? 20.244 1.137 -36.524 1.00 94.06 474 ASP A C 1
ATOM 3450 O O . ASP A 1 474 ? 19.380 0.508 -35.910 1.00 94.06 474 ASP A O 1
ATOM 3454 N N . THR A 1 475 ? 21.546 0.877 -36.414 1.00 94.75 475 THR A N 1
ATOM 3455 C CA . THR A 1 475 ? 22.113 -0.139 -35.524 1.00 94.75 475 THR A CA 1
ATOM 3456 C C . THR A 1 475 ? 23.010 0.508 -34.484 1.00 94.75 475 THR A C 1
ATOM 3458 O O . THR A 1 475 ? 23.795 1.391 -34.831 1.00 94.75 475 THR A O 1
ATOM 3461 N N . GLY A 1 476 ? 22.945 0.031 -33.243 1.00 92.19 476 GLY A N 1
ATOM 3462 C CA . GLY A 1 476 ? 23.743 0.547 -32.128 1.00 92.19 476 GLY A CA 1
ATOM 3463 C C . GLY A 1 476 ? 24.897 -0.362 -31.700 1.00 92.19 476 GLY A C 1
ATOM 3464 O O . GLY A 1 476 ? 25.139 -1.428 -32.276 1.00 92.19 476 GLY A O 1
ATOM 3465 N N . ALA A 1 477 ? 25.611 0.049 -30.651 1.00 92.06 477 ALA A N 1
ATOM 3466 C CA . ALA A 1 477 ? 26.525 -0.841 -29.933 1.00 92.06 477 ALA A CA 1
ATOM 3467 C C . ALA A 1 477 ? 25.732 -1.950 -29.207 1.00 92.06 477 ALA A C 1
ATOM 3469 O O . ALA A 1 477 ? 24.543 -1.762 -28.949 1.00 92.06 477 ALA A O 1
ATOM 3470 N N . PRO A 1 478 ? 26.344 -3.105 -28.876 1.00 94.69 478 PRO A N 1
ATOM 3471 C CA . PRO A 1 478 ? 25.666 -4.136 -28.098 1.00 94.69 478 PRO A CA 1
ATOM 3472 C C . PRO A 1 478 ? 25.096 -3.586 -26.789 1.00 94.69 478 PRO A C 1
ATOM 3474 O O . PRO A 1 478 ? 25.772 -2.833 -26.089 1.00 94.69 478 PRO A O 1
ATOM 3477 N N . VAL A 1 479 ? 23.873 -4.001 -26.475 1.00 96.50 479 VAL A N 1
ATOM 3478 C CA . VAL A 1 479 ? 23.165 -3.676 -25.233 1.00 96.50 479 VAL A CA 1
ATOM 3479 C C . VAL A 1 479 ? 22.940 -4.944 -24.419 1.00 96.50 479 VAL A C 1
ATOM 3481 O O . VAL A 1 479 ? 23.021 -6.060 -24.954 1.00 96.50 479 VAL A O 1
ATOM 3484 N N . SER A 1 480 ? 22.634 -4.783 -23.138 1.00 95.62 480 SER A N 1
ATOM 3485 C CA . SER A 1 480 ? 22.130 -5.871 -22.304 1.00 95.62 480 SER A CA 1
ATOM 3486 C C . SER A 1 480 ? 21.064 -5.401 -21.329 1.00 95.62 480 SER A C 1
ATOM 3488 O O . SER A 1 480 ? 21.073 -4.246 -20.931 1.00 95.62 480 SER A O 1
ATOM 3490 N N . ALA A 1 481 ? 20.183 -6.307 -20.925 1.00 95.19 481 ALA A N 1
ATOM 3491 C CA . ALA A 1 481 ? 19.273 -6.114 -19.809 1.00 95.19 481 ALA A CA 1
ATOM 3492 C C . ALA A 1 481 ? 19.367 -7.320 -18.871 1.00 95.19 481 ALA A C 1
ATOM 3494 O O . ALA A 1 481 ? 19.395 -8.461 -19.345 1.00 95.19 481 ALA A O 1
ATOM 3495 N N . ALA A 1 482 ? 19.442 -7.070 -17.568 1.00 92.38 482 ALA A N 1
ATOM 3496 C CA . ALA A 1 482 ? 19.534 -8.106 -16.548 1.00 92.38 482 ALA A CA 1
ATOM 3497 C C . ALA A 1 482 ? 18.774 -7.695 -15.286 1.00 92.38 482 ALA A C 1
ATOM 3499 O O . ALA A 1 482 ? 18.783 -6.520 -14.909 1.00 92.38 482 ALA A O 1
ATOM 3500 N N . ALA A 1 483 ? 18.132 -8.675 -14.653 1.00 90.00 483 ALA A N 1
ATOM 3501 C CA . ALA A 1 483 ? 17.499 -8.506 -13.357 1.00 90.00 483 ALA A CA 1
ATOM 3502 C C . ALA A 1 483 ? 18.568 -8.402 -12.261 1.00 90.00 483 ALA A C 1
ATOM 3504 O O . ALA A 1 483 ? 19.549 -9.153 -12.253 1.00 90.00 483 ALA A O 1
ATOM 3505 N N . VAL A 1 484 ? 18.376 -7.464 -11.344 1.00 88.62 484 VAL A N 1
ATOM 3506 C CA . VAL A 1 484 ? 19.210 -7.255 -10.164 1.00 88.62 484 VAL A CA 1
ATOM 3507 C C . VAL A 1 484 ? 18.309 -7.422 -8.959 1.00 88.62 484 VAL A C 1
ATOM 3509 O O . VAL A 1 484 ? 17.329 -6.702 -8.844 1.00 88.62 484 VAL A O 1
ATOM 3512 N N . PHE A 1 485 ? 18.647 -8.374 -8.090 1.00 90.00 485 PHE A N 1
ATOM 3513 C CA . PHE A 1 485 ? 17.897 -8.586 -6.859 1.00 90.00 485 PHE A CA 1
ATOM 3514 C C . PHE A 1 485 ? 18.042 -7.372 -5.946 1.00 90.00 485 PHE A C 1
ATOM 3516 O O . PHE A 1 485 ? 19.166 -6.944 -5.656 1.00 90.00 485 PHE A O 1
ATOM 3523 N N . ASP A 1 486 ? 16.913 -6.857 -5.497 1.00 89.44 486 ASP A N 1
ATOM 3524 C CA . ASP A 1 486 ? 16.780 -5.686 -4.638 1.00 89.44 486 ASP A CA 1
ATOM 3525 C C . ASP A 1 486 ? 15.862 -5.913 -3.436 1.00 89.44 486 ASP A C 1
ATOM 3527 O O . ASP A 1 486 ? 15.678 -5.002 -2.635 1.00 89.44 486 ASP A O 1
ATOM 3531 N N . GLY A 1 487 ? 15.446 -7.161 -3.225 1.00 92.19 487 GLY A N 1
ATOM 3532 C CA . GLY A 1 487 ? 14.668 -7.556 -2.060 1.00 92.19 487 GLY A CA 1
ATOM 3533 C C . GLY A 1 487 ? 13.192 -7.227 -2.204 1.00 92.19 487 GLY A C 1
ATOM 3534 O O . GLY A 1 487 ? 12.771 -6.683 -3.207 1.00 92.19 487 GLY A O 1
ATOM 3535 N N . TRP A 1 488 ? 12.415 -7.621 -1.202 1.00 94.00 488 TRP A N 1
ATOM 3536 C CA . TRP A 1 488 ? 10.982 -7.337 -1.129 1.00 94.00 488 TRP A CA 1
ATOM 3537 C C . TRP A 1 488 ? 10.702 -6.141 -0.210 1.00 94.00 488 TRP A C 1
ATOM 3539 O O . TRP A 1 488 ? 11.594 -5.665 0.503 1.00 94.00 488 TRP A O 1
ATOM 3549 N N . GLY A 1 489 ? 9.435 -5.722 -0.162 1.00 94.25 489 GLY A N 1
ATOM 3550 C CA . GLY A 1 489 ? 8.978 -4.601 0.657 1.00 94.25 489 GLY A CA 1
ATOM 3551 C C . GLY A 1 489 ? 9.299 -4.748 2.147 1.00 94.25 489 GLY A C 1
ATOM 3552 O O . GLY A 1 489 ? 9.328 -5.854 2.703 1.00 94.25 489 GLY A O 1
ATOM 3553 N N . TYR A 1 490 ? 9.543 -3.622 2.821 1.00 97.31 490 TYR A N 1
ATOM 3554 C CA . TYR A 1 490 ? 10.023 -3.591 4.203 1.00 97.31 490 TYR A CA 1
ATOM 3555 C C . TYR A 1 490 ? 9.462 -2.434 5.034 1.00 97.31 490 TYR A C 1
ATOM 3557 O O . TYR A 1 490 ? 8.863 -1.489 4.543 1.00 97.31 490 TYR A O 1
ATOM 3565 N N . THR A 1 491 ? 9.633 -2.508 6.354 1.00 98.44 491 THR A N 1
ATOM 3566 C CA . THR A 1 491 ? 9.112 -1.509 7.296 1.00 98.44 491 THR A CA 1
ATOM 3567 C C . THR A 1 491 ? 10.142 -0.426 7.590 1.00 98.44 491 THR A C 1
ATOM 3569 O O . THR A 1 491 ? 11.297 -0.732 7.902 1.00 98.44 491 THR A O 1
ATOM 3572 N N . ARG A 1 492 ? 9.711 0.836 7.626 1.00 98.06 492 ARG A N 1
ATOM 3573 C CA . ARG A 1 492 ? 10.497 1.987 8.083 1.00 98.06 492 ARG A CA 1
ATOM 3574 C C . ARG A 1 492 ? 9.964 2.563 9.387 1.00 98.06 492 ARG A C 1
ATOM 3576 O O . ARG A 1 492 ? 8.770 2.567 9.678 1.00 98.06 492 ARG A O 1
ATOM 3583 N N . LEU A 1 493 ? 10.883 3.094 10.184 1.00 98.38 493 LEU A N 1
ATOM 3584 C CA . LEU A 1 493 ? 10.599 3.882 11.375 1.00 98.38 493 LEU A CA 1
ATOM 3585 C C . LEU A 1 493 ? 11.071 5.313 11.129 1.00 98.38 493 LEU A C 1
ATOM 3587 O O . LEU A 1 493 ? 12.270 5.547 11.002 1.00 98.38 493 LEU A O 1
ATOM 3591 N N . VAL A 1 494 ? 10.153 6.274 11.130 1.00 98.19 494 VAL A N 1
ATOM 3592 C CA . VAL A 1 494 ? 10.428 7.679 10.786 1.00 98.19 494 VAL A CA 1
ATOM 3593 C C . VAL A 1 494 ? 10.160 8.582 11.990 1.00 98.19 494 VAL A C 1
ATOM 3595 O O . VAL A 1 494 ? 9.201 8.377 12.731 1.00 98.19 494 VAL A O 1
ATOM 3598 N N . ASP A 1 495 ? 11.001 9.592 12.231 1.00 97.62 495 ASP A N 1
ATOM 3599 C CA . ASP A 1 495 ? 10.734 10.625 13.245 1.00 97.62 495 ASP A CA 1
ATOM 3600 C C . ASP A 1 495 ? 9.694 11.630 12.728 1.00 97.62 495 ASP A C 1
ATOM 3602 O O . ASP A 1 495 ? 9.938 12.332 11.754 1.00 97.62 495 ASP A O 1
ATOM 3606 N N . THR A 1 496 ? 8.553 11.774 13.405 1.00 96.56 496 THR A N 1
ATOM 3607 C CA . THR A 1 496 ? 7.454 12.657 12.956 1.00 96.56 496 THR A CA 1
ATOM 3608 C C . THR A 1 496 ? 7.836 14.147 12.960 1.00 96.56 496 THR A C 1
ATOM 3610 O O . THR A 1 496 ? 7.200 14.974 12.309 1.00 96.56 496 THR A O 1
ATOM 3613 N N . ALA A 1 497 ? 8.839 14.551 13.747 1.00 95.62 497 ALA A N 1
ATOM 3614 C CA . ALA A 1 497 ? 9.248 15.946 13.866 1.00 95.62 497 ALA A CA 1
ATOM 3615 C C . ALA A 1 497 ? 10.331 16.342 12.859 1.00 95.62 497 ALA A C 1
ATOM 3617 O O . ALA A 1 497 ? 10.470 17.535 12.592 1.00 95.62 497 ALA A O 1
ATOM 3618 N N . THR A 1 498 ? 11.101 15.407 12.315 1.00 96.44 498 THR A N 1
ATOM 3619 C CA . THR A 1 498 ? 12.130 15.703 11.305 1.00 96.44 498 THR A CA 1
ATOM 3620 C C . THR A 1 498 ? 11.884 15.030 9.966 1.00 96.44 498 THR A C 1
ATOM 3622 O O . THR A 1 498 ? 12.551 15.415 9.017 1.00 96.44 498 THR A O 1
ATOM 3625 N N . MET A 1 499 ? 10.946 14.082 9.895 1.00 96.50 499 MET A N 1
ATOM 3626 C CA . MET A 1 499 ? 10.708 13.192 8.752 1.00 96.50 499 MET A CA 1
ATOM 3627 C C . MET A 1 499 ? 11.973 12.473 8.290 1.00 96.50 499 MET A C 1
ATOM 3629 O O . MET A 1 499 ? 12.188 12.228 7.115 1.00 96.50 499 MET A O 1
ATOM 3633 N N . THR A 1 500 ? 12.848 12.146 9.239 1.00 96.06 500 THR A N 1
ATOM 3634 C CA . THR A 1 500 ? 14.070 11.391 8.962 1.00 96.06 500 THR A CA 1
ATOM 3635 C C . THR A 1 500 ? 13.894 9.958 9.416 1.00 96.06 500 THR A C 1
ATOM 3637 O O . THR A 1 500 ? 13.386 9.724 10.518 1.00 96.06 500 THR A O 1
ATOM 3640 N N . GLU A 1 501 ? 14.397 9.018 8.626 1.00 96.88 501 GLU A N 1
ATOM 3641 C CA . GLU A 1 501 ? 14.457 7.616 9.018 1.00 96.88 501 GLU A CA 1
ATOM 3642 C C . GLU A 1 501 ? 15.309 7.415 10.288 1.00 96.88 501 GLU A C 1
ATOM 3644 O O . GLU A 1 501 ? 16.414 7.946 10.432 1.00 96.88 501 GLU A O 1
ATOM 3649 N N . ILE A 1 502 ? 14.767 6.641 11.226 1.00 97.56 502 ILE A N 1
ATOM 3650 C CA . ILE A 1 502 ? 15.416 6.164 12.451 1.00 97.56 502 ILE A CA 1
ATOM 3651 C C . ILE A 1 502 ? 15.983 4.754 12.228 1.00 97.56 502 ILE A C 1
ATOM 3653 O O . ILE A 1 502 ? 17.048 4.429 12.755 1.00 97.56 502 ILE A O 1
ATOM 3657 N N . GLY A 1 503 ? 15.274 3.912 11.474 1.00 97.00 503 GLY A N 1
ATOM 3658 C CA . GLY A 1 503 ? 15.724 2.581 11.080 1.00 97.00 503 GLY A CA 1
ATOM 3659 C C . GLY A 1 503 ? 14.710 1.870 10.190 1.00 97.00 503 GLY A C 1
ATOM 3660 O O . GLY A 1 503 ? 13.582 2.333 10.050 1.00 97.00 503 GLY A O 1
ATOM 3661 N N . ALA A 1 504 ? 15.114 0.729 9.641 1.00 97.50 504 ALA A N 1
ATOM 3662 C CA . ALA A 1 504 ? 14.286 -0.117 8.791 1.00 97.50 504 ALA A CA 1
ATOM 3663 C C . ALA A 1 504 ? 14.405 -1.592 9.200 1.00 97.50 504 ALA A C 1
ATOM 3665 O O . ALA A 1 504 ? 15.387 -1.991 9.837 1.00 97.50 504 ALA A O 1
ATOM 3666 N N . TYR A 1 505 ? 13.391 -2.381 8.863 1.00 98.25 505 TYR A N 1
ATOM 3667 C CA . TYR A 1 505 ? 13.303 -3.806 9.158 1.00 98.25 505 TYR A CA 1
ATOM 3668 C C . TYR A 1 505 ? 12.631 -4.546 8.006 1.00 98.25 505 TYR A C 1
ATOM 3670 O O . TYR A 1 505 ? 11.526 -4.196 7.607 1.00 98.25 505 TYR A O 1
ATOM 3678 N N . ALA A 1 506 ? 13.283 -5.614 7.563 1.00 98.12 506 ALA A N 1
ATOM 3679 C CA . ALA A 1 506 ? 12.713 -6.656 6.727 1.00 98.12 506 ALA A CA 1
ATOM 3680 C C . ALA A 1 506 ? 12.940 -8.005 7.419 1.00 98.12 506 ALA A C 1
ATOM 3682 O O . ALA A 1 506 ? 13.856 -8.141 8.241 1.00 98.12 506 ALA A O 1
ATOM 3683 N N . ILE A 1 507 ? 12.138 -9.008 7.071 1.00 98.00 507 ILE A N 1
ATOM 3684 C CA . ILE A 1 507 ? 12.479 -10.398 7.391 1.00 98.00 507 ILE A CA 1
ATOM 3685 C C . ILE A 1 507 ? 13.742 -10.804 6.617 1.00 98.00 507 ILE A C 1
ATOM 3687 O O . ILE A 1 507 ? 13.965 -10.320 5.509 1.00 98.00 507 ILE A O 1
ATOM 3691 N N . ASP A 1 508 ? 14.574 -11.684 7.180 1.00 97.38 508 ASP A N 1
ATOM 3692 C CA . ASP A 1 508 ? 15.849 -12.068 6.552 1.00 97.38 508 ASP A CA 1
ATOM 3693 C C . ASP A 1 508 ? 15.633 -12.637 5.138 1.00 97.38 508 ASP A C 1
ATOM 3695 O O . ASP A 1 508 ? 16.386 -12.327 4.217 1.00 97.38 508 ASP A O 1
ATOM 3699 N N . GLU A 1 509 ? 14.569 -13.424 4.956 1.00 96.88 509 GLU A N 1
ATOM 3700 C CA . GLU A 1 509 ? 14.203 -14.031 3.676 1.00 96.88 509 GLU A CA 1
ATOM 3701 C C . GLU A 1 509 ? 13.828 -12.995 2.605 1.00 96.88 509 GLU A C 1
ATOM 3703 O O . GLU A 1 509 ? 14.061 -13.228 1.424 1.00 96.88 509 GLU A O 1
ATOM 3708 N N . ALA A 1 510 ? 13.326 -11.820 2.995 1.00 96.06 510 ALA A N 1
ATOM 3709 C CA . ALA A 1 510 ? 13.002 -10.751 2.053 1.00 96.06 510 ALA A CA 1
ATOM 3710 C C . ALA A 1 510 ? 14.259 -10.098 1.441 1.00 96.06 510 ALA A C 1
ATOM 3712 O O . ALA A 1 510 ? 14.170 -9.401 0.435 1.00 96.06 510 ALA A O 1
ATOM 3713 N N . LEU A 1 511 ? 15.439 -10.332 2.021 1.00 96.56 511 LEU A N 1
ATOM 3714 C CA . LEU A 1 511 ? 16.722 -9.802 1.551 1.00 96.56 511 LEU A CA 1
ATOM 3715 C C . LEU A 1 511 ? 17.639 -10.894 0.978 1.00 96.56 511 LEU A C 1
ATOM 3717 O O . LEU A 1 511 ? 18.818 -10.637 0.716 1.00 96.56 511 LEU A O 1
ATOM 3721 N N . ASP A 1 512 ? 17.121 -12.110 0.789 1.00 95.62 512 ASP A N 1
ATOM 3722 C CA . ASP A 1 512 ? 17.876 -13.248 0.275 1.00 95.62 512 ASP A CA 1
ATOM 3723 C C . ASP A 1 512 ? 17.372 -13.652 -1.127 1.00 95.62 512 ASP A C 1
ATOM 3725 O O . ASP A 1 512 ? 16.220 -14.069 -1.271 1.00 95.62 512 ASP A O 1
ATOM 3729 N N . PRO A 1 513 ? 18.215 -13.581 -2.177 1.00 92.12 513 PRO A N 1
ATOM 3730 C CA . PRO A 1 513 ? 17.814 -13.949 -3.535 1.00 92.12 513 PRO A CA 1
ATOM 3731 C C . PRO A 1 513 ? 17.383 -15.415 -3.685 1.00 92.12 513 PRO A C 1
ATOM 3733 O O . PRO A 1 513 ? 16.678 -15.734 -4.642 1.00 92.12 513 PRO A O 1
ATOM 3736 N N . ASP A 1 514 ? 17.761 -16.310 -2.763 1.00 91.88 514 ASP A N 1
ATOM 3737 C CA . ASP A 1 514 ? 17.283 -17.700 -2.768 1.00 91.88 514 ASP A CA 1
ATOM 3738 C C . ASP A 1 514 ? 15.772 -17.800 -2.463 1.00 91.88 514 ASP A C 1
ATOM 3740 O O . ASP A 1 514 ? 15.154 -18.826 -2.759 1.00 91.88 514 ASP A O 1
ATOM 3744 N N . PHE A 1 515 ? 15.174 -16.736 -1.917 1.00 92.56 515 PHE A N 1
ATOM 3745 C CA . PHE A 1 515 ? 13.753 -16.624 -1.584 1.00 92.56 515 PHE A CA 1
ATOM 3746 C C . PHE A 1 515 ? 12.977 -15.705 -2.541 1.00 92.56 515 PHE A C 1
ATOM 3748 O O . PHE A 1 515 ? 11.817 -15.394 -2.296 1.00 92.56 515 PHE A O 1
ATOM 3755 N N . ALA A 1 516 ? 13.581 -15.303 -3.662 1.00 87.38 516 ALA A N 1
ATOM 3756 C CA . ALA A 1 516 ? 12.942 -14.432 -4.650 1.00 87.38 516 ALA A CA 1
ATOM 3757 C C . ALA A 1 516 ? 11.833 -15.115 -5.481 1.00 87.38 516 ALA A C 1
ATOM 3759 O O . ALA A 1 516 ? 11.183 -14.460 -6.284 1.00 87.38 516 ALA A O 1
ATOM 3760 N N . SER A 1 517 ? 11.652 -16.435 -5.360 1.00 84.31 517 SER A N 1
ATOM 3761 C CA . SER A 1 517 ? 10.581 -17.177 -6.046 1.00 84.31 517 SER A CA 1
ATOM 3762 C C . SER A 1 517 ? 10.249 -18.480 -5.319 1.00 84.31 517 SER A C 1
ATOM 3764 O O . SER A 1 517 ? 11.120 -19.080 -4.682 1.00 84.31 517 SER A O 1
ATOM 3766 N N . GLY A 1 518 ? 9.002 -18.948 -5.438 1.00 84.94 518 GLY A N 1
ATOM 3767 C CA . GLY A 1 518 ? 8.558 -20.234 -4.880 1.00 84.94 518 GLY A CA 1
ATOM 3768 C C . GLY A 1 518 ? 8.295 -20.245 -3.368 1.00 84.94 518 GLY A C 1
ATOM 3769 O O . GLY A 1 518 ? 8.071 -21.317 -2.795 1.00 84.94 518 GLY A O 1
ATOM 3770 N N . PHE A 1 519 ? 8.312 -19.075 -2.728 1.00 90.62 519 PHE A N 1
ATOM 3771 C CA . PHE A 1 519 ? 7.965 -18.872 -1.317 1.00 90.62 519 PHE A CA 1
ATOM 3772 C C . PHE A 1 519 ? 6.805 -17.880 -1.138 1.00 90.62 519 PHE A C 1
ATOM 3774 O O . PHE A 1 519 ? 6.570 -17.450 -0.008 1.00 90.62 519 PHE A O 1
ATOM 3781 N N . GLY A 1 520 ? 6.094 -17.565 -2.229 1.00 88.75 520 GLY A N 1
ATOM 3782 C CA . GLY A 1 520 ? 5.134 -16.467 -2.322 1.00 88.75 520 GLY A CA 1
ATOM 3783 C C . GLY A 1 520 ? 5.789 -15.099 -2.115 1.00 88.75 520 GLY A C 1
ATOM 3784 O O . GLY A 1 520 ? 7.008 -15.006 -1.946 1.00 88.75 520 GLY A O 1
ATOM 3785 N N . ASP A 1 521 ? 4.983 -14.039 -2.097 1.00 88.50 521 ASP A N 1
ATOM 3786 C CA . ASP A 1 521 ? 5.519 -12.687 -1.910 1.00 88.50 521 ASP A CA 1
ATOM 3787 C C . ASP A 1 521 ? 5.932 -12.442 -0.466 1.00 88.50 521 ASP A C 1
ATOM 3789 O O . ASP A 1 521 ? 5.181 -12.711 0.478 1.00 88.50 521 ASP A O 1
ATOM 3793 N N . LEU A 1 522 ? 7.132 -11.900 -0.282 1.00 94.31 522 LEU A N 1
ATOM 3794 C CA . LEU A 1 522 ? 7.694 -11.635 1.042 1.00 94.31 522 LEU A CA 1
ATOM 3795 C C . LEU A 1 522 ? 7.632 -10.156 1.429 1.00 94.31 522 LEU A C 1
ATOM 3797 O O . LEU A 1 522 ? 8.332 -9.743 2.354 1.00 94.31 522 LEU A O 1
ATOM 3801 N N . SER A 1 523 ? 6.766 -9.389 0.763 1.00 95.31 523 SER A N 1
ATOM 3802 C CA . SER A 1 523 ? 6.502 -7.997 1.111 1.00 95.31 523 SER A CA 1
ATOM 3803 C C . SER A 1 523 ? 5.741 -7.876 2.427 1.00 95.31 523 SER A C 1
ATOM 3805 O O . SER A 1 523 ? 4.815 -8.649 2.713 1.00 95.31 523 SER A O 1
ATOM 3807 N N . VAL A 1 524 ? 6.118 -6.872 3.216 1.00 97.81 524 VAL A N 1
ATOM 3808 C CA . VAL A 1 524 ? 5.244 -6.328 4.258 1.00 97.81 524 VAL A CA 1
ATOM 3809 C C . VAL A 1 524 ? 4.032 -5.653 3.609 1.00 97.81 524 VAL A C 1
ATOM 3811 O O . VAL A 1 524 ? 4.145 -5.156 2.490 1.00 97.81 524 VAL A O 1
ATOM 3814 N N . HIS A 1 525 ? 2.901 -5.633 4.313 1.00 96.12 525 HIS A N 1
ATOM 3815 C CA . HIS A 1 525 ? 1.680 -4.988 3.840 1.00 96.12 525 HIS A CA 1
ATOM 3816 C C . HIS A 1 525 ? 1.221 -3.873 4.791 1.00 96.12 525 HIS A C 1
ATOM 3818 O O . HIS A 1 525 ? 1.598 -2.715 4.622 1.00 96.12 525 HIS A O 1
ATOM 3824 N N . GLU A 1 526 ? 0.516 -4.209 5.869 1.00 97.00 526 GLU A N 1
ATOM 3825 C CA . GLU A 1 526 ? -0.006 -3.245 6.843 1.00 97.00 526 GLU A CA 1
ATOM 3826 C C . GLU A 1 526 ? 0.721 -3.321 8.188 1.00 97.00 526 GLU A C 1
ATOM 3828 O O . GLU A 1 526 ? 1.317 -4.339 8.574 1.00 97.00 526 GLU A O 1
ATOM 3833 N N . VAL A 1 527 ? 0.629 -2.229 8.947 1.00 98.38 527 VAL A N 1
ATOM 3834 C CA . VAL A 1 527 ? 1.061 -2.133 10.334 1.00 98.38 527 VAL A CA 1
ATOM 3835 C C . VAL A 1 527 ? -0.073 -1.697 11.258 1.00 98.38 527 VAL A C 1
ATOM 3837 O O . VAL A 1 527 ? -0.710 -0.678 11.037 1.00 98.38 527 VAL A O 1
ATOM 3840 N N . ALA A 1 528 ? -0.201 -2.409 12.382 1.00 98.12 528 ALA A N 1
ATOM 3841 C CA . ALA A 1 528 ? -0.992 -2.003 13.540 1.00 98.12 528 ALA A CA 1
ATOM 3842 C C . ALA A 1 528 ? -0.083 -1.701 14.737 1.00 98.12 528 ALA A C 1
ATOM 3844 O O . ALA A 1 528 ? 0.564 -2.591 15.310 1.00 98.12 528 ALA A O 1
ATOM 3845 N N . VAL A 1 529 ? -0.031 -0.448 15.175 1.00 97.94 529 VAL A N 1
ATOM 3846 C CA . VAL A 1 529 ? 0.735 -0.012 16.344 1.00 97.94 529 VAL A CA 1
ATOM 3847 C C . VAL A 1 529 ? -0.046 -0.311 17.623 1.00 97.94 529 VAL A C 1
ATOM 3849 O O . VAL A 1 529 ? -1.207 0.045 17.776 1.00 97.94 529 VAL A O 1
ATOM 3852 N N . ASP A 1 530 ? 0.601 -0.914 18.631 1.00 96.00 530 ASP A N 1
ATOM 3853 C CA . ASP A 1 530 ? -0.057 -1.176 19.918 1.00 96.00 530 ASP A CA 1
ATOM 3854 C C . ASP A 1 530 ? -0.347 0.158 20.653 1.00 96.00 530 ASP A C 1
ATOM 3856 O O . ASP A 1 530 ? 0.572 0.812 21.166 1.00 96.00 530 ASP A O 1
ATOM 3860 N N . PRO A 1 531 ? -1.622 0.562 20.832 1.00 92.06 531 PRO A N 1
ATOM 3861 C CA . PRO A 1 531 ? -1.965 1.844 21.443 1.00 92.06 531 PRO A CA 1
ATOM 3862 C C . PRO A 1 531 ? -1.752 1.850 22.967 1.00 92.06 531 PRO A C 1
ATOM 3864 O O . PRO A 1 531 ? -1.912 2.883 23.630 1.00 92.06 531 PRO A O 1
ATOM 3867 N N . LYS A 1 532 ? -1.454 0.695 23.581 1.00 87.75 532 LYS A N 1
ATOM 3868 C CA . LYS A 1 532 ? -1.212 0.536 25.025 1.00 87.75 532 LYS A CA 1
ATOM 3869 C C . LYS A 1 532 ? 0.264 0.380 25.357 1.00 87.75 532 LYS A C 1
ATOM 3871 O O . LYS A 1 532 ? 0.662 0.757 26.466 1.00 87.75 532 LYS A O 1
ATOM 3876 N N . LYS A 1 533 ? 1.067 -0.159 24.441 1.00 85.88 533 LYS A N 1
ATOM 3877 C CA . LYS A 1 533 ? 2.494 -0.420 24.637 1.00 85.88 533 LYS A CA 1
ATOM 3878 C C . LYS A 1 533 ? 3.316 0.443 23.693 1.00 85.88 533 LYS A C 1
ATOM 3880 O O . LYS A 1 533 ? 3.321 0.258 22.488 1.00 85.88 533 LYS A O 1
ATOM 3885 N N . LYS A 1 534 ? 4.070 1.377 24.270 1.00 85.88 534 LYS A N 1
ATOM 3886 C CA . LYS A 1 534 ? 5.014 2.184 23.495 1.00 85.88 534 LYS A CA 1
ATOM 3887 C C . LYS A 1 534 ? 6.075 1.290 22.864 1.00 85.88 534 LYS A C 1
ATOM 3889 O O . LYS A 1 534 ? 6.696 0.518 23.593 1.00 85.88 534 LYS A O 1
ATOM 3894 N N . GLY A 1 535 ? 6.326 1.494 21.575 1.00 95.00 535 GLY A N 1
ATOM 3895 C CA . GLY A 1 535 ? 7.407 0.815 20.878 1.00 95.00 535 GLY A CA 1
ATOM 3896 C C . GLY A 1 535 ? 7.091 -0.625 20.507 1.00 95.00 535 GLY A C 1
ATOM 3897 O O . GLY A 1 535 ? 8.024 -1.409 20.444 1.00 95.00 535 GLY A O 1
ATOM 3898 N N . LEU A 1 536 ? 5.818 -0.988 20.329 1.00 97.25 536 LEU A N 1
ATOM 3899 C CA . LEU A 1 536 ? 5.413 -2.297 19.820 1.00 97.25 536 LEU A CA 1
ATOM 3900 C C . LEU A 1 536 ? 4.423 -2.106 18.667 1.00 97.25 536 LEU A C 1
ATOM 3902 O O . LEU A 1 536 ? 3.498 -1.303 18.795 1.00 97.25 536 LEU A O 1
ATOM 3906 N N . ALA A 1 537 ? 4.617 -2.831 17.574 1.00 98.38 537 ALA A N 1
ATOM 3907 C CA . ALA A 1 537 ? 3.684 -2.884 16.455 1.00 98.38 537 ALA A CA 1
ATOM 3908 C C . ALA A 1 537 ? 3.623 -4.299 15.871 1.00 98.38 537 ALA A C 1
ATOM 3910 O O . ALA A 1 537 ? 4.482 -5.144 16.152 1.00 98.38 537 ALA A O 1
ATOM 3911 N N . TYR A 1 538 ? 2.580 -4.551 15.098 1.00 98.69 538 TYR A N 1
ATOM 3912 C CA . TYR A 1 538 ? 2.274 -5.822 14.465 1.00 98.69 538 TYR A CA 1
ATOM 3913 C C . TYR A 1 538 ? 2.208 -5.594 12.964 1.00 98.69 538 TYR A C 1
ATOM 3915 O O . TYR A 1 538 ? 1.629 -4.601 12.547 1.00 98.69 538 TYR A O 1
ATOM 3923 N N . LEU A 1 539 ? 2.811 -6.481 12.183 1.00 98.81 539 LEU A N 1
ATOM 3924 C CA . LEU A 1 539 ? 2.858 -6.355 10.731 1.00 98.81 539 LEU A CA 1
ATOM 3925 C C . LEU A 1 539 ? 2.173 -7.557 10.103 1.00 98.81 539 LEU A C 1
ATOM 3927 O O . LEU A 1 539 ? 2.449 -8.698 10.507 1.00 98.81 539 LEU A O 1
ATOM 3931 N N . SER A 1 540 ? 1.332 -7.307 9.110 1.00 98.31 540 SER A N 1
ATOM 3932 C CA . SER A 1 540 ? 0.975 -8.322 8.132 1.00 98.31 540 SER A CA 1
ATOM 3933 C C . SER A 1 540 ? 2.069 -8.393 7.070 1.00 98.31 540 SER A C 1
ATOM 3935 O O . SER A 1 540 ? 2.671 -7.402 6.662 1.00 98.31 540 SER A O 1
ATOM 3937 N N . TYR A 1 541 ? 2.374 -9.617 6.677 1.00 97.44 541 TYR A N 1
ATOM 3938 C CA . TYR A 1 541 ? 3.124 -9.924 5.472 1.00 97.44 541 TYR A CA 1
ATOM 3939 C C . TYR A 1 541 ? 2.267 -10.916 4.713 1.00 97.44 541 TYR A C 1
ATOM 3941 O O . TYR A 1 541 ? 1.662 -11.773 5.371 1.00 97.44 541 TYR A O 1
ATOM 3949 N N . TYR A 1 542 ? 2.326 -10.861 3.383 1.00 92.44 542 TYR A N 1
ATOM 3950 C CA . TYR A 1 542 ? 1.727 -11.849 2.491 1.00 92.44 542 TYR A CA 1
ATOM 3951 C C . TYR A 1 542 ? 2.221 -13.256 2.863 1.00 92.44 542 TYR A C 1
ATOM 3953 O O . TYR A 1 542 ? 1.732 -13.870 3.806 1.00 92.44 542 TYR A O 1
ATOM 3961 N N . SER A 1 543 ? 3.289 -13.761 2.259 1.00 93.31 543 SER A N 1
ATOM 3962 C CA . SER A 1 543 ? 3.808 -15.104 2.568 1.00 93.31 543 SER A CA 1
ATOM 3963 C C . SER A 1 543 ? 4.827 -15.141 3.707 1.00 93.31 543 SER A C 1
ATOM 3965 O O . SER A 1 543 ? 5.330 -16.204 4.095 1.00 93.31 543 SER A O 1
ATOM 3967 N N . GLY A 1 544 ? 5.094 -13.974 4.296 1.00 95.44 544 GLY A N 1
ATOM 3968 C CA . GLY A 1 544 ? 5.866 -13.836 5.518 1.00 95.44 544 GLY A CA 1
ATOM 3969 C C . GLY A 1 544 ? 5.073 -14.227 6.763 1.00 95.44 544 GLY A C 1
ATOM 3970 O O . GLY A 1 544 ? 5.674 -14.745 7.694 1.00 95.44 544 GLY A O 1
ATOM 3971 N N . GLY A 1 545 ? 3.750 -14.060 6.816 1.00 96.75 545 GLY A N 1
ATOM 3972 C CA . GLY A 1 545 ? 2.958 -14.267 8.035 1.00 96.75 545 GLY A CA 1
ATOM 3973 C C . GLY A 1 545 ? 3.077 -13.118 9.056 1.00 96.75 545 GLY A C 1
ATOM 3974 O O . GLY A 1 545 ? 3.785 -12.141 8.842 1.00 96.75 545 GLY A O 1
ATOM 3975 N N . LEU A 1 546 ? 2.420 -13.231 10.215 1.00 98.69 546 LEU A N 1
ATOM 3976 C CA . LEU A 1 546 ? 2.378 -12.151 11.211 1.00 98.69 546 LEU A CA 1
ATOM 3977 C C . LEU A 1 546 ? 3.776 -11.889 11.791 1.00 98.69 546 LEU A C 1
ATOM 3979 O O . LEU A 1 546 ? 4.467 -12.828 12.212 1.00 98.69 546 LEU A O 1
ATOM 3983 N N . ARG A 1 547 ? 4.163 -10.617 11.899 1.00 98.69 547 ARG A N 1
ATOM 3984 C CA . ARG A 1 547 ? 5.362 -10.175 12.626 1.00 98.69 547 ARG A CA 1
ATOM 3985 C C . ARG A 1 547 ? 5.011 -9.255 13.780 1.00 98.69 547 ARG A C 1
ATOM 3987 O O . ARG A 1 547 ? 4.005 -8.556 13.768 1.00 98.69 547 ARG A O 1
ATOM 3994 N N . VAL A 1 548 ? 5.853 -9.278 14.806 1.00 98.56 548 VAL A N 1
ATOM 3995 C CA . VAL A 1 548 ? 5.798 -8.355 15.936 1.00 98.56 548 VAL A CA 1
ATOM 3996 C C . VAL A 1 548 ? 7.136 -7.651 16.013 1.00 98.56 548 VAL A C 1
ATOM 3998 O O . VAL A 1 548 ? 8.166 -8.310 16.153 1.00 98.56 548 VAL A O 1
ATOM 4001 N N . ILE A 1 549 ? 7.113 -6.327 15.969 1.00 98.50 549 ILE A N 1
ATOM 4002 C CA . ILE A 1 549 ? 8.310 -5.495 16.024 1.00 98.50 549 ILE A CA 1
ATOM 4003 C C . ILE A 1 549 ? 8.328 -4.653 17.295 1.00 98.50 549 ILE A C 1
ATOM 4005 O O . ILE A 1 549 ? 7.314 -4.087 17.707 1.00 98.50 549 ILE A O 1
ATOM 4009 N N . GLU A 1 550 ? 9.502 -4.547 17.910 1.00 97.81 550 GLU A N 1
ATOM 4010 C CA . GLU A 1 550 ? 9.807 -3.478 18.852 1.00 97.81 550 GLU A CA 1
ATOM 4011 C C . GLU A 1 550 ? 10.477 -2.320 18.116 1.00 97.81 550 GLU A C 1
ATOM 4013 O O . GLU A 1 550 ? 11.376 -2.528 17.303 1.00 97.81 550 GLU A O 1
ATOM 4018 N N . TYR A 1 551 ? 10.073 -1.092 18.433 1.00 97.75 551 TYR A N 1
ATOM 4019 C CA . TYR A 1 551 ? 10.608 0.114 17.810 1.00 97.75 551 TYR A CA 1
ATOM 4020 C C . TYR A 1 551 ? 10.897 1.219 18.831 1.00 97.75 551 TYR A C 1
ATOM 4022 O O . TYR A 1 551 ? 10.285 1.321 19.899 1.00 97.75 551 TYR A O 1
ATOM 4030 N N . GLY A 1 552 ? 11.845 2.092 18.503 1.00 96.19 552 GLY A N 1
ATOM 4031 C CA . GLY A 1 552 ? 12.160 3.260 19.313 1.00 96.19 552 GLY A CA 1
ATOM 4032 C C . GLY A 1 552 ? 13.387 4.019 18.817 1.00 96.19 552 GLY A C 1
ATOM 4033 O O . GLY A 1 552 ? 13.853 3.799 17.706 1.00 96.19 552 GLY A O 1
ATOM 4034 N N . PRO A 1 553 ? 13.984 4.887 19.654 1.00 93.12 553 PRO A N 1
ATOM 4035 C CA . PRO A 1 553 ? 15.121 5.720 19.248 1.00 93.12 553 PRO A CA 1
ATOM 4036 C C . PRO A 1 553 ? 16.380 4.951 18.819 1.00 93.12 553 PRO A C 1
ATOM 4038 O O . PRO A 1 553 ? 17.315 5.562 18.315 1.00 93.12 553 PRO A O 1
ATOM 4041 N N . ASN A 1 554 ? 16.436 3.644 19.087 1.00 92.81 554 ASN A N 1
ATOM 4042 C CA . ASN A 1 554 ? 17.560 2.779 18.733 1.00 92.81 554 ASN A CA 1
ATOM 4043 C C . ASN A 1 554 ? 17.288 1.943 17.469 1.00 92.81 554 ASN A C 1
ATOM 4045 O O . ASN A 1 554 ? 18.081 1.053 17.177 1.00 92.81 554 ASN A O 1
ATOM 4049 N N . GLY A 1 555 ? 16.182 2.197 16.765 1.00 96.00 555 GLY A N 1
ATOM 4050 C CA . GLY A 1 555 ? 15.771 1.456 15.576 1.00 96.00 555 GLY A CA 1
ATOM 4051 C C . GLY A 1 555 ? 14.574 0.540 15.825 1.00 96.00 555 GLY A C 1
ATOM 4052 O O . GLY A 1 555 ? 13.772 0.766 16.736 1.00 96.00 555 GLY A O 1
ATOM 4053 N N . ILE A 1 556 ? 14.477 -0.481 14.983 1.00 97.56 556 ILE A N 1
ATOM 4054 C CA . ILE A 1 556 ? 13.370 -1.426 14.845 1.00 97.56 556 ILE A CA 1
ATOM 4055 C C . ILE A 1 556 ? 13.935 -2.855 14.854 1.00 97.56 556 ILE A C 1
ATOM 4057 O O . ILE A 1 556 ? 15.030 -3.088 14.342 1.00 97.56 556 ILE A O 1
ATOM 4061 N N . GLN A 1 557 ? 13.240 -3.799 15.489 1.00 96.94 557 GLN A N 1
ATOM 4062 C CA . GLN A 1 557 ? 13.665 -5.202 15.573 1.00 96.94 557 GLN A CA 1
ATOM 4063 C C . GLN A 1 557 ? 12.467 -6.149 15.708 1.00 96.94 557 GLN A C 1
ATOM 4065 O O . GLN A 1 557 ? 11.516 -5.836 16.421 1.00 96.94 557 GLN A O 1
ATOM 4070 N N . GLU A 1 558 ? 12.535 -7.334 15.098 1.00 97.94 558 GLU A N 1
ATOM 4071 C CA . GLU A 1 558 ? 11.551 -8.401 15.328 1.00 97.94 558 GLU A CA 1
ATOM 4072 C C . GLU A 1 558 ? 11.668 -8.957 16.754 1.00 97.94 558 GLU A C 1
ATOM 4074 O O . GLU A 1 558 ? 12.760 -9.229 17.257 1.00 97.94 558 GLU A O 1
ATOM 4079 N N . VAL A 1 559 ? 10.522 -9.161 17.402 1.00 97.88 559 VAL A N 1
ATOM 4080 C CA . VAL A 1 559 ? 10.407 -9.775 18.735 1.00 97.88 559 VAL A CA 1
ATOM 4081 C C . VAL A 1 559 ? 9.375 -10.899 18.799 1.00 97.88 559 VAL A C 1
ATOM 4083 O O . VAL A 1 559 ? 9.192 -11.518 19.851 1.00 97.88 559 VAL A O 1
ATOM 4086 N N . GLY A 1 560 ? 8.687 -11.184 17.698 1.00 98.19 560 GLY A N 1
ATOM 4087 C CA . GLY A 1 560 ? 7.739 -12.282 17.597 1.00 98.19 560 GLY A CA 1
ATOM 4088 C C . GLY A 1 560 ? 7.289 -12.510 16.162 1.00 98.19 560 GLY A C 1
ATOM 4089 O O . GLY A 1 560 ? 7.336 -11.605 15.334 1.00 98.19 560 GLY A O 1
ATOM 4090 N N . ALA A 1 561 ? 6.834 -13.727 15.885 1.00 98.38 561 ALA A N 1
ATOM 4091 C CA . ALA A 1 561 ? 6.372 -14.122 14.565 1.00 98.38 561 ALA A CA 1
ATOM 4092 C C . ALA A 1 561 ? 5.380 -15.283 14.643 1.00 98.38 561 ALA A C 1
ATOM 4094 O O . ALA A 1 561 ? 5.448 -16.125 15.550 1.00 98.38 561 ALA A O 1
ATOM 4095 N N . PHE A 1 562 ? 4.491 -15.358 13.657 1.00 98.50 562 PHE A N 1
ATOM 4096 C CA . PHE A 1 562 ? 3.631 -16.510 13.438 1.00 98.50 562 PHE A CA 1
ATOM 4097 C C . PHE A 1 562 ? 3.460 -16.803 11.943 1.00 98.50 562 PHE A C 1
ATOM 4099 O O . PHE A 1 562 ? 3.107 -15.920 11.170 1.00 98.50 562 PHE A O 1
ATOM 4106 N N . ILE A 1 563 ? 3.656 -18.066 11.572 1.00 97.88 563 ILE A N 1
ATOM 4107 C CA . ILE A 1 563 ? 3.388 -18.643 10.253 1.00 97.88 563 ILE A CA 1
ATOM 4108 C C . ILE A 1 563 ? 2.775 -20.022 10.499 1.00 97.88 563 ILE A C 1
ATOM 4110 O O . ILE A 1 563 ? 3.378 -20.853 11.192 1.00 97.88 563 ILE A O 1
ATOM 4114 N N . ALA A 1 564 ? 1.577 -20.270 9.974 1.00 96.00 564 ALA A N 1
ATOM 4115 C CA . ALA A 1 564 ? 0.896 -21.544 10.153 1.00 96.00 564 ALA A CA 1
ATOM 4116 C C . ALA A 1 564 ? 1.581 -22.699 9.405 1.00 96.00 564 ALA A C 1
ATOM 4118 O O . ALA A 1 564 ? 2.377 -22.521 8.483 1.00 96.00 564 ALA A O 1
ATOM 4119 N N . GLU A 1 565 ? 1.231 -23.929 9.789 1.00 92.38 565 GLU A N 1
ATOM 4120 C CA . GLU A 1 565 ? 1.519 -25.096 8.957 1.00 92.38 565 GLU A CA 1
ATOM 4121 C C . GLU A 1 565 ? 0.733 -24.983 7.646 1.00 92.38 565 GLU A C 1
ATOM 4123 O O . GLU A 1 565 ? -0.494 -24.895 7.671 1.00 92.38 565 GLU A O 1
ATOM 4128 N N . GLY A 1 566 ? 1.451 -24.988 6.522 1.00 87.06 566 GLY A N 1
ATOM 4129 C CA . GLY A 1 566 ? 0.886 -24.700 5.203 1.00 87.06 566 GLY A CA 1
ATOM 4130 C C . GLY A 1 566 ? 1.030 -23.243 4.765 1.00 87.06 566 GLY A C 1
ATOM 4131 O O . GLY A 1 566 ? 0.761 -22.978 3.605 1.00 87.06 566 GLY A O 1
ATOM 4132 N N . GLY A 1 567 ? 1.521 -22.354 5.636 1.00 91.44 567 GLY A N 1
ATOM 4133 C CA . GLY A 1 567 ? 1.685 -20.934 5.339 1.00 91.44 567 GLY A CA 1
ATOM 4134 C C . GLY A 1 567 ? 0.449 -20.095 5.650 1.00 91.44 567 GLY A C 1
ATOM 4135 O O . GLY A 1 567 ? -0.562 -20.600 6.143 1.00 91.44 567 GLY A O 1
ATOM 4136 N N . ASN A 1 568 ? 0.591 -18.797 5.425 1.00 92.88 568 ASN A N 1
ATOM 4137 C CA . ASN A 1 568 ? -0.450 -17.784 5.530 1.00 92.88 568 ASN A CA 1
ATOM 4138 C C . ASN A 1 568 ? -0.187 -16.722 4.473 1.00 92.88 568 ASN A C 1
ATOM 4140 O O . ASN A 1 568 ? 0.961 -16.572 4.057 1.00 92.88 568 ASN A O 1
ATOM 4144 N N . ASN A 1 569 ? -1.237 -15.986 4.125 1.00 92.94 569 ASN A N 1
ATOM 4145 C CA . ASN A 1 569 ? -1.190 -14.856 3.217 1.00 92.94 569 ASN A CA 1
ATOM 4146 C C . ASN A 1 569 ? -1.878 -13.647 3.869 1.00 92.94 569 ASN A C 1
ATOM 4148 O O . ASN A 1 569 ? -3.045 -13.389 3.582 1.00 92.94 569 ASN A O 1
ATOM 4152 N N . PHE A 1 570 ? -1.245 -12.994 4.856 1.00 97.31 570 PHE A N 1
ATOM 4153 C CA . PHE A 1 570 ? -1.932 -11.945 5.627 1.00 97.31 570 PHE A CA 1
ATOM 4154 C C . PHE A 1 570 ? -1.926 -10.610 4.885 1.00 97.31 570 PHE A C 1
ATOM 4156 O O . PHE A 1 570 ? -0.861 -10.085 4.580 1.00 97.31 570 PHE A O 1
ATOM 4163 N N . TRP A 1 571 ? -3.120 -10.058 4.681 1.00 95.69 571 TRP A N 1
ATOM 4164 C CA . TRP A 1 571 ? -3.348 -8.730 4.117 1.00 95.69 571 TRP A CA 1
ATOM 4165 C C . TRP A 1 571 ? -3.436 -7.704 5.241 1.00 95.69 571 TRP A C 1
ATOM 4167 O O . TRP A 1 571 ? -2.492 -6.959 5.478 1.00 95.69 571 TRP A O 1
ATOM 4177 N N . GLY A 1 572 ? -4.519 -7.728 6.013 1.00 96.44 572 GLY A N 1
ATOM 4178 C CA . GLY A 1 572 ? -4.747 -6.755 7.071 1.00 96.44 572 GLY A CA 1
ATOM 4179 C C . GLY A 1 572 ? -4.209 -7.191 8.427 1.00 96.44 572 GLY A C 1
ATOM 4180 O O . GLY A 1 572 ? -4.129 -8.392 8.735 1.00 96.44 572 GLY A O 1
ATOM 4181 N N . VAL A 1 573 ? -3.879 -6.218 9.275 1.00 98.50 573 VAL A N 1
ATOM 4182 C CA . VAL A 1 573 ? -3.558 -6.445 10.690 1.00 98.50 573 VAL A CA 1
ATOM 4183 C C . VAL A 1 573 ? -4.176 -5.355 11.557 1.00 98.50 573 VAL A C 1
ATOM 4185 O O . VAL A 1 573 ? -4.054 -4.180 11.268 1.00 98.50 573 VAL A O 1
ATOM 4188 N N . GLU A 1 574 ? -4.805 -5.739 12.669 1.00 97.75 574 GLU A N 1
ATOM 4189 C CA . GLU A 1 574 ? -5.489 -4.787 13.550 1.00 97.75 574 GLU A CA 1
ATOM 4190 C C . GLU A 1 574 ? -5.254 -5.119 15.025 1.00 97.75 574 GLU A C 1
ATOM 4192 O O . GLU A 1 574 ? -5.371 -6.271 15.474 1.00 97.75 574 GLU A O 1
ATOM 4197 N N . TYR A 1 575 ? -4.962 -4.097 15.829 1.00 96.88 575 TYR A N 1
ATOM 4198 C CA . TYR A 1 575 ? -4.938 -4.246 17.280 1.00 96.88 575 TYR A CA 1
ATOM 4199 C C . TYR A 1 575 ? -6.350 -4.100 17.836 1.00 96.88 575 TYR A C 1
ATOM 4201 O O . TYR A 1 575 ? -7.003 -3.075 17.675 1.00 96.88 575 TYR A O 1
ATOM 4209 N N . HIS A 1 576 ? -6.788 -5.060 18.655 1.00 96.00 576 HIS A N 1
ATOM 4210 C CA . HIS A 1 576 ? -8.097 -4.954 19.290 1.00 96.00 576 HIS A CA 1
ATOM 4211 C C . HIS A 1 576 ? -8.091 -5.255 20.782 1.00 96.00 576 HIS A C 1
ATOM 4213 O O . HIS A 1 576 ? -7.528 -6.240 21.264 1.00 96.00 576 HIS A O 1
ATOM 4219 N N . LEU A 1 577 ? -8.817 -4.430 21.539 1.00 93.94 577 LEU A N 1
ATOM 4220 C CA . LEU A 1 577 ? -9.088 -4.671 22.951 1.00 93.94 577 LEU A CA 1
ATOM 4221 C C . LEU A 1 577 ? -10.531 -5.142 23.138 1.00 93.94 577 LEU A C 1
ATOM 4223 O O . LEU A 1 577 ? -11.465 -4.336 23.174 1.00 93.94 577 LEU A O 1
ATOM 4227 N N . LEU A 1 578 ? -10.708 -6.443 23.383 1.00 91.88 578 LEU A N 1
ATOM 4228 C CA . LEU A 1 578 ? -12.027 -7.004 23.659 1.00 91.88 578 LEU A CA 1
ATOM 4229 C C . LEU A 1 578 ? -12.682 -6.351 24.892 1.00 91.88 578 LEU A C 1
ATOM 4231 O O . LEU A 1 578 ? -12.071 -6.295 25.977 1.00 91.88 578 LEU A O 1
ATOM 4235 N N . PRO A 1 579 ? -13.963 -5.942 24.791 1.00 87.75 579 PRO A N 1
ATOM 4236 C CA . PRO A 1 579 ? -14.744 -5.482 25.923 1.00 87.75 579 PRO A CA 1
ATOM 4237 C C . PRO A 1 579 ? -14.726 -6.500 27.061 1.00 87.75 579 PRO A C 1
ATOM 4239 O O . PRO A 1 579 ? -14.918 -7.702 26.874 1.00 87.75 579 PRO A O 1
ATOM 4242 N N . GLN A 1 580 ? -14.546 -6.023 28.292 1.00 69.31 580 GLN A N 1
ATOM 4243 C CA . GLN A 1 580 ? -14.737 -6.882 29.455 1.00 69.31 580 GLN A CA 1
ATOM 4244 C C . GLN A 1 580 ? -16.219 -7.239 29.565 1.00 69.31 580 GLN A C 1
ATOM 4246 O O . GLN A 1 580 ? -17.039 -6.402 29.942 1.00 69.31 580 GLN A O 1
ATOM 4251 N N . GLY A 1 581 ? -16.565 -8.489 29.254 1.00 54.28 581 GLY A N 1
ATOM 4252 C CA . GLY A 1 581 ? -17.924 -8.979 29.425 1.00 54.28 581 GLY A CA 1
ATOM 4253 C C . GLY A 1 581 ? -18.418 -8.758 30.859 1.00 54.28 581 GLY A C 1
ATOM 4254 O O . GLY A 1 581 ? -17.789 -9.158 31.837 1.00 54.28 581 GLY A O 1
ATOM 4255 N N . ASN A 1 582 ? -19.614 -8.200 30.993 1.00 38.94 582 ASN A N 1
ATOM 4256 C CA . ASN A 1 582 ? -20.416 -8.153 32.220 1.00 38.94 582 ASN A CA 1
ATOM 4257 C C . ASN A 1 582 ? -20.994 -9.547 32.583 1.00 38.94 582 ASN A C 1
ATOM 4259 O O . ASN A 1 582 ? -21.890 -9.668 33.421 1.00 38.94 582 ASN A O 1
ATOM 4263 N N . GLY A 1 583 ? -20.480 -10.613 31.959 1.00 39.78 583 GLY A N 1
ATOM 4264 C CA . GLY A 1 583 ? -20.945 -11.986 32.073 1.00 39.78 583 GLY A CA 1
ATOM 4265 C C . GLY A 1 583 ? -20.787 -12.550 33.482 1.00 39.78 583 GLY A C 1
ATOM 4266 O O . GLY A 1 583 ? -19.685 -12.737 34.002 1.00 39.78 583 GLY A O 1
ATOM 4267 N N . GLN A 1 584 ? -21.927 -12.875 34.084 1.00 35.50 584 GLN A N 1
ATOM 4268 C CA . GLN A 1 584 ? -22.063 -13.711 35.270 1.00 35.50 584 GLN A CA 1
ATOM 4269 C C . GLN A 1 584 ? -21.508 -15.116 34.978 1.00 35.50 584 GLN A C 1
ATOM 4271 O O . GLN A 1 584 ? -22.246 -16.030 34.636 1.00 35.50 584 GLN A O 1
ATOM 4276 N N . GLY A 1 585 ? -20.191 -15.296 35.081 1.00 38.94 585 GLY A N 1
ATOM 4277 C CA . GLY A 1 585 ? -19.565 -16.565 34.712 1.00 38.94 585 GLY A CA 1
ATOM 4278 C C . GLY A 1 585 ? -18.049 -16.566 34.847 1.00 38.94 585 GLY A C 1
ATOM 4279 O O . GLY A 1 585 ? -17.344 -16.730 33.869 1.00 38.94 585 GLY A O 1
ATOM 4280 N N . LYS A 1 586 ? -17.554 -16.344 36.069 1.00 44.4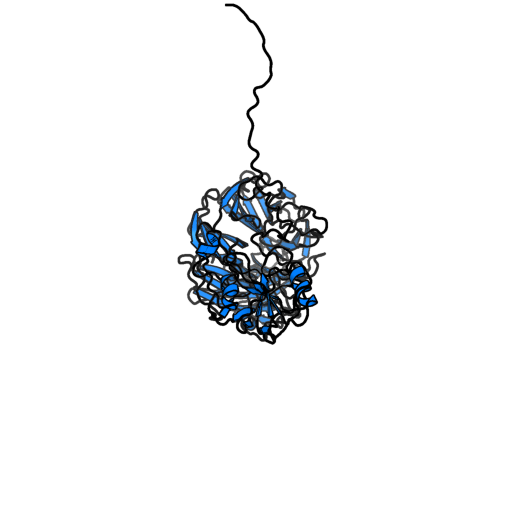1 586 LYS A N 1
ATOM 4281 C CA . LYS A 1 586 ? -16.220 -16.720 36.586 1.00 44.41 586 LYS A CA 1
ATOM 4282 C C . LYS A 1 586 ? -15.090 -16.967 35.559 1.00 44.41 586 LYS A C 1
ATOM 4284 O O . LYS A 1 586 ? -14.651 -18.097 35.389 1.00 44.41 586 LYS A O 1
ATOM 4289 N N . ALA A 1 587 ? -14.496 -15.891 35.060 1.00 41.25 587 ALA A N 1
ATOM 4290 C CA . ALA A 1 587 ? -13.084 -15.555 35.268 1.00 41.25 587 ALA A CA 1
ATOM 4291 C C . ALA A 1 587 ? -12.876 -14.130 34.750 1.00 41.25 587 ALA A C 1
ATOM 4293 O O . ALA A 1 587 ? -13.100 -13.865 33.575 1.00 41.25 587 ALA A O 1
ATOM 4294 N N . LYS A 1 588 ? -12.458 -13.199 35.615 1.00 42.16 588 LYS A N 1
ATOM 4295 C CA . LYS A 1 588 ? -11.932 -11.919 35.136 1.00 42.16 588 LYS A CA 1
ATOM 4296 C C . LYS A 1 588 ? -10.646 -12.235 34.378 1.00 42.16 588 LYS A C 1
ATOM 4298 O O . LYS A 1 588 ? -9.624 -12.512 35.005 1.00 42.16 588 LYS A O 1
ATOM 4303 N N . ALA A 1 589 ? -10.718 -12.281 33.055 1.00 49.06 589 ALA A N 1
ATOM 4304 C CA . ALA A 1 589 ? -9.542 -12.202 32.214 1.00 49.06 589 ALA A CA 1
ATOM 4305 C C . ALA A 1 589 ? -8.784 -10.918 32.605 1.00 49.06 589 ALA A C 1
ATOM 4307 O O . ALA A 1 589 ? -9.387 -9.855 32.750 1.00 49.06 589 ALA A O 1
ATOM 4308 N N . GLY A 1 590 ? -7.492 -11.037 32.926 1.00 50.25 590 GLY A N 1
ATOM 4309 C CA . GLY A 1 590 ? -6.649 -9.861 33.159 1.00 50.25 590 GLY A CA 1
ATOM 4310 C C . GLY A 1 590 ? -6.511 -9.043 31.868 1.00 50.25 590 GLY A C 1
ATOM 4311 O O . GLY A 1 590 ? -6.796 -9.587 30.805 1.00 50.25 590 GLY A O 1
ATOM 4312 N N . PRO A 1 591 ? -6.058 -7.779 31.930 1.00 56.03 591 PRO A N 1
ATOM 4313 C CA . PRO A 1 591 ? -5.945 -6.902 30.758 1.00 56.03 591 PRO A CA 1
ATOM 4314 C C . PRO A 1 591 ? -5.241 -7.569 29.560 1.00 56.03 591 PRO A C 1
ATOM 4316 O O . PRO A 1 591 ? -5.801 -7.576 28.474 1.00 56.03 591 PRO A O 1
ATOM 4319 N N . ALA A 1 592 ? -4.139 -8.293 29.788 1.00 60.88 592 ALA A N 1
ATOM 4320 C CA . ALA A 1 592 ? -3.402 -9.017 28.743 1.00 60.88 592 ALA A CA 1
ATOM 4321 C C . ALA A 1 592 ? -4.187 -10.138 28.024 1.00 60.88 592 ALA A C 1
ATOM 4323 O O . ALA A 1 592 ? -3.785 -10.587 26.961 1.00 60.88 592 ALA A O 1
ATOM 4324 N N . LYS A 1 593 ? -5.290 -10.643 28.594 1.00 69.62 593 LYS A N 1
ATOM 4325 C CA . LYS A 1 593 ? -6.115 -11.674 27.938 1.00 69.62 593 LYS A CA 1
ATOM 4326 C C . LYS A 1 593 ? -7.117 -11.093 26.939 1.00 69.62 593 LYS A C 1
ATOM 4328 O O . LYS A 1 593 ? -7.631 -11.856 26.124 1.00 69.62 593 LYS A O 1
ATOM 4333 N N . ASN A 1 594 ? -7.391 -9.794 27.031 1.00 84.56 594 ASN A N 1
ATOM 4334 C CA . ASN A 1 594 ? -8.344 -9.095 26.175 1.00 84.56 594 ASN A CA 1
ATOM 4335 C C . ASN A 1 594 ? -7.671 -8.363 25.012 1.00 84.56 594 ASN A C 1
ATOM 4337 O O . ASN A 1 594 ? -8.371 -7.979 24.086 1.00 84.56 594 ASN A O 1
ATOM 4341 N N . GLU A 1 595 ? -6.359 -8.143 25.092 1.00 92.69 595 GLU A N 1
ATOM 4342 C CA . GLU A 1 595 ? -5.553 -7.630 23.985 1.00 92.69 595 GLU A CA 1
ATOM 4343 C C . GLU A 1 595 ? -5.397 -8.747 22.953 1.00 92.69 595 GLU A C 1
ATOM 4345 O O . GLU A 1 595 ? -4.926 -9.842 23.285 1.00 92.69 595 GLU A O 1
ATOM 4350 N N . LEU A 1 596 ? -5.850 -8.470 21.738 1.00 96.44 596 LEU A N 1
ATOM 4351 C CA . LEU A 1 596 ? -5.784 -9.345 20.583 1.00 96.44 596 LEU A CA 1
ATOM 4352 C C . LEU A 1 596 ? -5.076 -8.616 19.447 1.00 96.44 596 LEU A C 1
ATOM 4354 O O . LEU A 1 596 ? -5.134 -7.392 19.362 1.00 96.44 596 LEU A O 1
ATOM 4358 N N . ILE A 1 597 ? -4.460 -9.401 18.576 1.00 98.25 597 ILE A N 1
ATOM 4359 C CA . ILE A 1 597 ? -4.068 -8.968 17.239 1.00 98.25 597 ILE A CA 1
ATOM 4360 C C . ILE A 1 597 ? -4.937 -9.752 16.270 1.00 98.25 597 ILE A C 1
ATOM 4362 O O . ILE A 1 597 ? -5.016 -10.978 16.378 1.00 98.25 597 ILE A O 1
ATOM 4366 N N . LEU A 1 598 ? -5.643 -9.054 15.399 1.00 98.69 598 LEU A N 1
ATOM 4367 C CA . LEU A 1 598 ? -6.432 -9.646 14.334 1.00 98.69 598 LEU A CA 1
ATOM 4368 C C . LEU A 1 598 ? -5.607 -9.575 13.057 1.00 98.69 598 LEU A C 1
ATOM 4370 O O . LEU A 1 598 ? -4.895 -8.601 12.856 1.00 98.69 598 LEU A O 1
ATOM 4374 N N . ALA A 1 599 ? -5.691 -10.603 12.229 1.00 98.62 599 ALA A N 1
ATOM 4375 C CA . ALA A 1 599 ? -5.174 -10.554 10.873 1.00 98.62 599 ALA A CA 1
ATOM 4376 C C . ALA A 1 599 ? -6.193 -11.180 9.927 1.00 98.62 599 ALA A C 1
ATOM 4378 O O . ALA A 1 599 ? 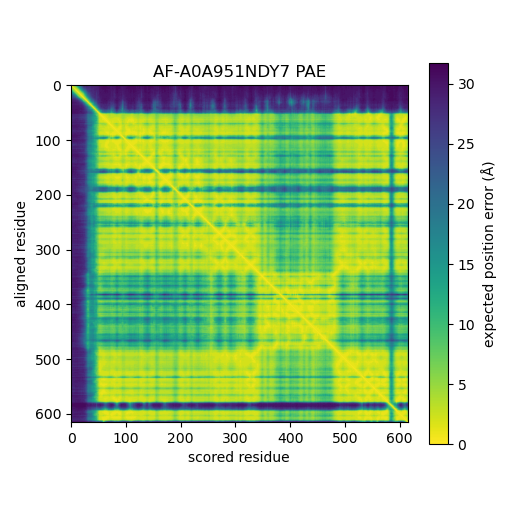-6.907 -12.120 10.310 1.00 98.62 599 ALA A O 1
ATOM 4379 N N . SER A 1 600 ? -6.254 -10.670 8.710 1.00 98.31 600 SER A N 1
ATOM 4380 C CA . SER A 1 600 ? -7.041 -11.232 7.621 1.00 98.31 600 SER A CA 1
ATOM 4381 C C . SER A 1 600 ? -6.124 -11.998 6.678 1.00 98.31 600 SER A C 1
ATOM 4383 O O . SER A 1 600 ? -5.201 -11.457 6.084 1.00 98.31 600 SER A O 1
ATOM 4385 N N . ASP A 1 601 ? -6.353 -13.301 6.588 1.00 97.12 601 ASP A N 1
ATOM 4386 C CA . ASP A 1 601 ? -5.651 -14.194 5.675 1.00 97.12 601 ASP A CA 1
ATOM 4387 C C . ASP A 1 601 ? -6.439 -14.274 4.372 1.00 97.12 601 ASP A C 1
ATOM 4389 O O . ASP A 1 601 ? -7.602 -14.692 4.393 1.00 97.12 601 ASP A O 1
ATOM 4393 N N . ARG A 1 602 ? -5.802 -13.886 3.264 1.00 94.50 602 ARG A N 1
ATOM 4394 C CA . ARG A 1 602 ? -6.414 -13.773 1.933 1.00 94.50 602 ARG A CA 1
ATOM 4395 C C . ARG A 1 602 ? -7.143 -15.032 1.495 1.00 94.50 602 ARG A C 1
ATOM 4397 O O . ARG A 1 602 ? -8.164 -14.946 0.815 1.00 94.50 602 ARG A O 1
ATOM 4404 N N . ASP A 1 603 ? -6.624 -16.181 1.915 1.00 91.69 603 ASP A N 1
ATOM 4405 C CA . ASP A 1 603 ? -7.063 -17.497 1.469 1.00 91.69 603 ASP A CA 1
ATOM 4406 C C . ASP A 1 603 ? -8.111 -18.138 2.383 1.00 91.69 603 ASP A C 1
ATOM 4408 O O . ASP A 1 603 ? -8.711 -19.153 2.027 1.00 91.69 603 ASP A O 1
ATOM 4412 N N . SER A 1 604 ? -8.355 -17.569 3.568 1.00 92.62 604 SER A N 1
ATOM 4413 C CA . SER A 1 604 ? -9.290 -18.154 4.533 1.00 92.62 604 SER A CA 1
ATOM 4414 C C . SER A 1 604 ? -10.209 -17.141 5.204 1.00 92.62 604 SER A C 1
ATOM 4416 O O . SER A 1 604 ? -11.432 -17.284 5.131 1.00 92.62 604 SER A O 1
ATOM 4418 N N . GLY A 1 605 ? -9.669 -16.135 5.893 1.00 96.62 605 GLY A N 1
ATOM 4419 C CA . GLY A 1 605 ? -10.463 -15.217 6.702 1.00 96.62 605 GLY A CA 1
ATOM 4420 C C . GLY A 1 605 ? -9.764 -14.753 7.970 1.00 96.62 605 GLY A C 1
ATOM 4421 O O . GLY A 1 605 ? -8.601 -14.367 7.969 1.00 96.62 605 GLY A O 1
ATOM 4422 N N . LEU A 1 606 ? -10.492 -14.757 9.085 1.00 98.69 606 LEU A N 1
ATOM 4423 C CA . LEU A 1 606 ? -10.042 -14.132 10.325 1.00 98.69 606 LEU A CA 1
ATOM 4424 C C . LEU A 1 606 ? -9.092 -15.033 11.111 1.00 98.69 606 LEU A C 1
ATOM 4426 O O . LEU A 1 606 ? -9.462 -16.143 11.501 1.00 98.69 606 LEU A O 1
ATOM 4430 N N . TRP A 1 607 ? -7.944 -14.484 11.493 1.00 98.69 607 TRP A N 1
ATOM 4431 C CA . TRP A 1 607 ? -7.006 -15.064 12.446 1.00 98.69 607 TRP A CA 1
ATOM 4432 C C . TRP A 1 607 ? -6.842 -14.159 13.664 1.00 98.69 607 TRP A C 1
ATOM 4434 O O . TRP A 1 607 ? -6.797 -12.938 13.561 1.00 98.69 607 TRP A O 1
ATOM 4444 N N . ILE A 1 608 ? -6.795 -14.765 14.851 1.00 98.69 608 ILE A N 1
ATOM 4445 C CA . ILE A 1 608 ? -6.763 -14.050 16.126 1.00 98.69 608 ILE A CA 1
ATOM 4446 C C . ILE A 1 608 ? -5.567 -14.519 16.936 1.00 98.69 608 ILE A C 1
ATOM 4448 O O . ILE A 1 608 ? -5.466 -15.691 17.310 1.00 98.69 608 ILE A O 1
ATOM 4452 N N . PHE A 1 609 ? -4.714 -13.574 17.297 1.00 98.44 609 PHE A N 1
ATOM 4453 C CA . PHE A 1 609 ? -3.474 -13.807 18.009 1.00 98.44 609 PHE A CA 1
ATOM 4454 C C . PHE A 1 609 ? -3.413 -13.062 19.334 1.00 98.44 609 PHE A C 1
ATOM 4456 O O . PHE A 1 609 ? -4.186 -12.147 19.628 1.00 98.44 609 PHE A O 1
ATOM 4463 N N . ARG A 1 610 ? -2.437 -13.458 20.147 1.00 96.25 610 ARG A N 1
ATOM 4464 C CA . ARG A 1 610 ? -1.985 -12.712 21.315 1.00 96.25 610 ARG A CA 1
ATOM 4465 C C . ARG A 1 610 ? -0.466 -12.698 21.347 1.00 96.25 610 ARG A C 1
ATOM 4467 O O . ARG A 1 610 ? 0.159 -13.756 21.347 1.00 96.25 610 ARG A O 1
ATOM 4474 N N . TYR A 1 611 ? 0.127 -11.517 21.474 1.00 95.25 611 TYR A N 1
ATOM 4475 C CA . TYR A 1 611 ? 1.549 -11.407 21.773 1.00 95.25 611 TYR A CA 1
ATOM 4476 C C . TYR A 1 611 ? 1.820 -11.856 23.215 1.00 95.25 611 TYR A C 1
ATOM 4478 O O . TYR A 1 611 ? 1.230 -11.344 24.170 1.00 95.25 611 TYR A O 1
ATOM 4486 N N . THR A 1 612 ? 2.700 -12.841 23.388 1.00 93.06 612 THR A N 1
ATOM 4487 C CA . THR A 1 612 ? 3.036 -13.415 24.697 1.00 93.06 612 THR A CA 1
ATOM 4488 C C . THR A 1 612 ? 4.259 -12.769 25.345 1.00 93.06 612 THR A C 1
ATOM 4490 O O . THR A 1 612 ? 4.536 -13.065 26.510 1.00 93.06 612 THR A O 1
ATOM 4493 N N . GLY A 1 613 ? 4.967 -11.893 24.622 1.00 86.81 613 GLY A N 1
ATOM 4494 C CA . GLY A 1 613 ? 6.251 -11.334 25.044 1.00 86.81 613 GLY A CA 1
ATOM 4495 C C . GLY A 1 613 ? 7.414 -12.313 24.869 1.00 86.81 613 GLY A C 1
ATOM 4496 O O . GLY A 1 613 ? 7.205 -13.529 24.837 1.00 86.81 613 GLY A O 1
ATOM 4497 N N . GLY A 1 614 ? 8.635 -11.778 24.804 1.00 68.56 614 GLY A N 1
ATOM 4498 C CA . GLY A 1 614 ? 9.866 -12.560 24.936 1.00 68.56 614 GLY A CA 1
ATOM 4499 C C . GLY A 1 614 ? 10.048 -13.091 26.363 1.00 68.56 614 GLY A C 1
ATOM 4500 O O . GLY A 1 614 ? 9.776 -12.383 27.338 1.00 68.56 614 GLY A O 1
ATOM 4501 N N . LYS A 1 615 ? 10.477 -14.349 26.499 1.00 41.4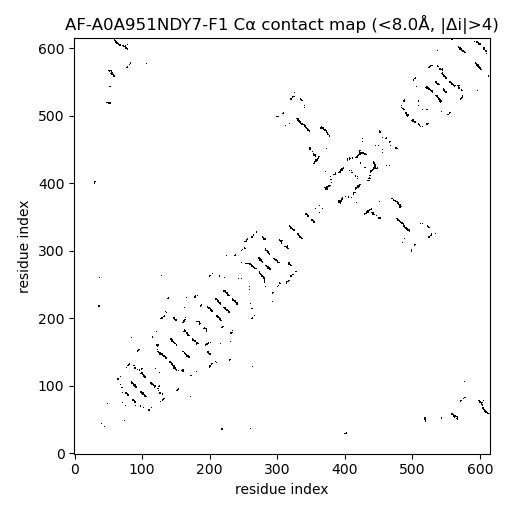4 615 LYS A N 1
ATOM 4502 C CA . LYS A 1 615 ? 10.873 -14.945 27.788 1.00 41.44 615 LYS A CA 1
ATOM 4503 C C . LYS A 1 615 ? 12.330 -14.697 28.132 1.00 41.44 615 LYS A C 1
ATOM 4505 O O . LYS A 1 615 ? 13.166 -14.802 27.212 1.00 41.44 615 LYS A O 1
#